Protein AF-0000000066222211 (afdb_homodimer)

Secondary structure (DSSP, 8-state):
--HHHHHHHHHHHHHHHS----SSSPPPTTHHHHHHHHHHHHHHHHHHHHHHHHHHHGGGTSHHHHHHHHHHHHHHHHS-S-------HHHHHHHHHHHHHT--S-HHHHHHHHHHHHHHHHHHHHHHHHHHHHHHHHHHHHHHHHHHHHHHHHHHHHHHHHHHHHHHHH--SPPPHHHHHHHHHHHHHHHHHHHHHHHHHHHHHSTTTHHHHHHHHHHHHHHHHHHHHHHHHT--/--HHHHHHHHHHHHHHHS----SSSPPPTTHHHHHHHHHHHHHHHHHHHHHHHHHHHGGGTSHHHHHHHHHHHHHHHHS-S-------HHHHHHHHHHHHHT--S-HHHHHHHHHHHHHHHHHHHHHHHHHHHHHHHHHHHHHHHHHHHHHHHHHHHHHHHHHHHHHHHH--SPPPHHHHHHHHHHHHHHHHHHHHHHHHHHHHHSTTTHHHHHH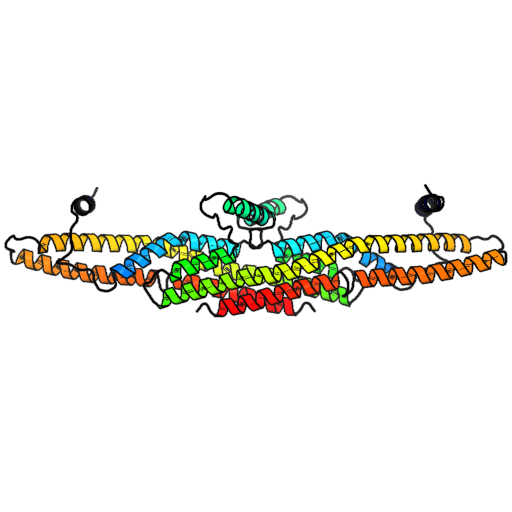HHHHHHHHHHHHHHHHHHT--

Foldseek 3Di:
DDPVVVVLVVLVVCCVVDVDDQPPFDADPPLVVLVVLLVVCLVCLVVVLQVLQQLLCVQQVGPVSVVVQVVVQVVCVVDVPDNPVSDGNLQVQLVQLVVQLPPPDDPVRVQLSNLRNQLSVVLVVLSVVLNVLSVVLSVQSVVLNVVVVVLVVLVSVLVSLSSVLSVLVPDPDDDDPVSVVVSVVSSVVNNVSSVVSSVSSCCCNDCVHDVVSVVSNVVSVVVSVVSSVVSCVSND/DDPVVVVLVVLVVCCVVDVDDQPPFDADPPLVVLVVLLVVCLVCLVVVLQVLQQLLCVQQVGPVSVVVQVVVQVVCVVDVPDNPVSDGNLQVQLVQLVVQLPPPDDPVRVQLSNLRNQLSVVLVVLSVVLNVLSVVLSVQSVVLNVVVVVLVVLVSVLVSLSSVLSVLVPDPDDDDPVSVVVSVVSSVVSNVSSVVSSVSSCCCNDCVHDVVSVVSNVVSVVVSVVSSVVSCVSND

Structure (mmCIF, N/CA/C/O backbone):
data_AF-0000000066222211-model_v1
#
loop_
_entity.id
_entity.type
_entity.pdbx_description
1 polymer 'Spore wall protein 12'
#
loop_
_atom_site.group_PDB
_atom_site.id
_atom_site.type_symbol
_atom_site.label_atom_id
_atom_site.label_alt_id
_atom_site.label_comp_id
_atom_site.label_asym_id
_atom_site.label_entity_id
_atom_site.label_seq_id
_atom_site.pdbx_PDB_ins_code
_atom_site.Cartn_x
_atom_site.Cartn_y
_atom_site.Cartn_z
_atom_site.occupancy
_atom_site.B_iso_or_equiv
_atom_site.auth_seq_id
_atom_site.auth_comp_id
_atom_site.auth_asym_id
_atom_site.auth_atom_id
_atom_site.pdbx_PDB_model_num
ATOM 1 N N . MET A 1 1 ? 16.438 34.188 37.938 1 59.06 1 MET A N 1
ATOM 2 C CA . MET A 1 1 ? 15.375 34.562 37 1 59.06 1 MET A CA 1
ATOM 3 C C . MET A 1 1 ? 15.461 36.031 36.656 1 59.06 1 MET A C 1
ATOM 5 O O . MET A 1 1 ? 15.5 36.906 37.531 1 59.06 1 MET A O 1
ATOM 9 N N . ASP A 1 2 ? 15.734 36.344 35.406 1 64.94 2 ASP A N 1
ATOM 10 C CA . ASP A 1 2 ? 15.961 37.719 35.062 1 64.94 2 ASP A CA 1
ATOM 11 C C . ASP A 1 2 ? 14.672 38.531 35.188 1 64.94 2 ASP A C 1
ATOM 13 O O . ASP A 1 2 ? 13.586 37.969 35.281 1 64.94 2 ASP A O 1
ATOM 17 N N . LYS A 1 3 ? 14.922 39.781 35.469 1 68.62 3 LYS A N 1
ATOM 18 C CA . LYS A 1 3 ? 13.828 40.719 35.75 1 68.62 3 LYS A CA 1
ATOM 19 C C . LYS A 1 3 ? 12.695 40.562 34.719 1 68.62 3 LYS A C 1
ATOM 21 O O . LYS A 1 3 ? 11.523 40.625 35.094 1 68.62 3 LYS A O 1
ATOM 26 N N . GLU A 1 4 ? 13.086 40.344 33.469 1 67.81 4 GLU A N 1
ATOM 27 C CA . GLU A 1 4 ? 12.094 40.188 32.438 1 67.81 4 GLU A CA 1
ATOM 28 C C . GLU A 1 4 ? 11.281 38.906 32.625 1 67.81 4 GLU A C 1
ATOM 30 O O . GLU A 1 4 ? 10.07 38.906 32.438 1 67.81 4 GLU A O 1
ATOM 35 N N . THR A 1 5 ? 11.938 37.938 33.062 1 71.94 5 THR A N 1
ATOM 36 C CA . THR A 1 5 ? 11.281 36.656 33.344 1 71.94 5 THR A CA 1
ATOM 37 C C . THR A 1 5 ? 10.328 36.781 34.531 1 71.94 5 THR A C 1
ATOM 39 O O . THR A 1 5 ? 9.219 36.25 34.5 1 71.94 5 THR A O 1
ATOM 42 N N . VAL A 1 6 ? 10.727 37.438 35.531 1 71.25 6 VAL A N 1
ATOM 43 C CA . VAL A 1 6 ? 9.891 37.625 36.688 1 71.25 6 VAL A CA 1
ATOM 44 C C . VAL A 1 6 ? 8.641 38.406 36.312 1 71.25 6 VAL A C 1
ATOM 46 O O . VAL A 1 6 ? 7.535 38.094 36.75 1 71.25 6 VAL A O 1
ATOM 49 N N . LYS A 1 7 ? 8.875 39.406 35.531 1 74 7 LYS A N 1
ATOM 50 C CA . LYS A 1 7 ? 7.738 40.219 35.094 1 74 7 LYS A CA 1
ATOM 51 C C . LYS A 1 7 ? 6.75 39.375 34.281 1 74 7 LYS A C 1
ATOM 53 O O . LYS A 1 7 ? 5.535 39.531 34.438 1 74 7 LYS A O 1
ATOM 58 N N . ASP A 1 8 ? 7.301 38.562 33.562 1 74.75 8 ASP A N 1
ATOM 59 C CA . ASP A 1 8 ? 6.465 37.688 32.719 1 74.75 8 ASP A CA 1
ATOM 60 C C . ASP A 1 8 ? 5.641 36.719 33.594 1 74.75 8 ASP A C 1
ATOM 62 O O . ASP A 1 8 ? 4.465 36.5 33.344 1 74.75 8 ASP A O 1
ATOM 66 N N . ILE A 1 9 ? 6.285 36.25 34.594 1 71.62 9 ILE A N 1
ATOM 67 C CA . ILE A 1 9 ? 5.59 35.344 35.531 1 71.62 9 ILE A CA 1
ATOM 68 C C . ILE A 1 9 ? 4.488 36.125 36.25 1 71.62 9 ILE A C 1
ATOM 70 O O . ILE A 1 9 ? 3.359 35.625 36.375 1 71.62 9 ILE A O 1
ATOM 74 N N . GLN A 1 10 ? 4.824 37.219 36.75 1 72.94 10 GLN A N 1
ATOM 75 C CA . GLN A 1 10 ? 3.836 38.031 37.469 1 72.94 10 GLN A CA 1
ATOM 76 C C . GLN A 1 10 ? 2.652 38.344 36.562 1 72.94 10 GLN A C 1
ATOM 78 O O . GLN A 1 10 ? 1.498 38.281 36.969 1 72.94 10 GLN A O 1
ATOM 83 N N . ARG A 1 11 ? 2.994 38.719 35.344 1 77.19 11 ARG A N 1
ATOM 84 C CA . ARG A 1 11 ? 1.955 39 34.375 1 77.19 11 ARG A CA 1
ATOM 85 C C . ARG A 1 11 ? 1.061 37.781 34.156 1 77.19 11 ARG A C 1
ATOM 87 O O . ARG A 1 11 ? -0.165 37.906 34.094 1 77.19 11 ARG A O 1
ATOM 94 N N . SER A 1 12 ? 1.709 36.75 34.031 1 74.88 12 SER A N 1
ATOM 95 C CA . SER A 1 12 ? 0.968 35.531 33.812 1 74.88 12 SER A CA 1
ATOM 96 C C . SER A 1 12 ? 0.013 35.219 34.938 1 74.88 12 SER A C 1
ATOM 98 O O . SER A 1 12 ? -1.127 34.812 34.719 1 74.88 12 SER A O 1
ATOM 100 N N . ILE A 1 13 ? 0.445 35.438 36.125 1 70.56 13 ILE A N 1
ATOM 101 C CA . ILE A 1 13 ? -0.37 35.219 37.312 1 70.56 13 ILE A CA 1
ATOM 102 C C . ILE A 1 13 ? -1.511 36.25 37.344 1 70.56 13 ILE A C 1
ATOM 104 O O . ILE A 1 13 ? -2.664 35.875 37.594 1 70.56 13 ILE A O 1
ATOM 108 N N . ALA A 1 14 ? -1.136 37.469 37.031 1 72.88 14 ALA A N 1
ATOM 109 C CA . ALA A 1 14 ? -2.148 38.5 37.031 1 72.88 14 ALA A CA 1
ATOM 110 C C . ALA A 1 14 ? -3.232 38.25 36 1 72.88 14 ALA A C 1
ATOM 112 O O . ALA A 1 14 ? -4.422 38.438 36.281 1 72.88 14 ALA A O 1
ATOM 113 N N . MET A 1 15 ? -2.812 37.875 34.875 1 74.06 15 MET A N 1
ATOM 114 C CA . MET A 1 15 ? -3.744 37.594 33.781 1 74.06 15 MET A CA 1
ATOM 115 C C . MET A 1 15 ? -4.691 36.469 34.156 1 74.06 15 MET A C 1
ATOM 117 O O . MET A 1 15 ? -5.863 36.469 33.781 1 74.06 15 MET A O 1
ATOM 121 N N . LYS A 1 16 ? -4.145 35.469 34.844 1 68.56 16 LYS A N 1
ATOM 122 C CA . LYS A 1 16 ? -4.961 34.344 35.25 1 68.56 16 LYS A CA 1
ATOM 123 C C . LYS A 1 16 ? -5.934 34.719 36.344 1 68.56 16 LYS A C 1
ATOM 125 O O . LYS A 1 16 ? -7.07 34.25 36.375 1 68.56 16 LYS A O 1
ATOM 130 N N . LEU A 1 17 ? -5.465 35.531 37.188 1 67.69 17 LEU A N 1
ATOM 131 C CA . LEU A 1 17 ? -6.246 35.906 38.375 1 67.69 17 LEU A CA 1
ATOM 132 C C . LEU A 1 17 ? -7.289 36.969 38 1 67.69 17 LEU A C 1
ATOM 134 O O . LEU A 1 17 ? -8.398 36.938 38.531 1 67.69 17 LEU A O 1
ATOM 138 N N . ASN A 1 18 ? -6.879 37.781 37.156 1 67.56 18 ASN A N 1
ATOM 139 C CA . ASN A 1 18 ? -7.781 38.875 36.812 1 67.56 18 ASN A CA 1
ATOM 140 C C . ASN A 1 18 ? -8.406 38.656 35.438 1 67.56 18 ASN A C 1
ATOM 142 O O . ASN A 1 18 ? -7.688 38.562 34.438 1 67.56 18 ASN A O 1
ATOM 146 N N . ARG A 1 19 ? -9.609 38.031 35.406 1 72.75 19 ARG A N 1
ATOM 147 C CA . ARG A 1 19 ? -10.266 37.969 34.125 1 72.75 19 ARG A CA 1
ATOM 148 C C . ARG A 1 19 ? -10.375 39.344 33.469 1 72.75 19 ARG A C 1
ATOM 150 O O . ARG A 1 19 ? -11.227 40.156 33.844 1 72.75 19 ARG A O 1
ATOM 157 N N . VAL A 1 20 ? -9.242 39.688 32.781 1 77.38 20 VAL A N 1
ATOM 158 C CA . VAL A 1 20 ? -9.227 41 32.188 1 77.38 20 VAL A CA 1
ATOM 159 C C . VAL A 1 20 ? -10.094 41 30.922 1 77.38 20 VAL A C 1
ATOM 161 O O . VAL A 1 20 ? -9.984 40.094 30.078 1 77.38 20 VAL A O 1
ATOM 164 N N . GLU A 1 21 ? -11.102 41.844 30.938 1 84.25 21 GLU A N 1
ATOM 165 C CA . GLU A 1 21 ? -11.859 42.094 29.719 1 84.25 21 GLU A CA 1
ATOM 166 C C . GLU A 1 21 ? -11.164 43.125 28.844 1 84.25 21 GLU A C 1
ATOM 168 O O . GLU A 1 21 ? -10.898 44.25 29.297 1 84.25 21 GLU A O 1
ATOM 173 N N . TYR A 1 22 ? -10.758 42.719 27.688 1 91.62 22 TYR A N 1
ATOM 174 C CA . TYR A 1 22 ? -10.039 43.625 26.781 1 91.62 22 TYR A CA 1
ATOM 175 C C . TYR A 1 22 ? -11 44.5 26.016 1 91.62 22 TYR A C 1
ATOM 177 O O . TYR A 1 22 ? -11.352 44.219 24.875 1 91.62 22 TYR A O 1
ATOM 185 N N . THR A 1 23 ? -11.359 45.594 26.531 1 92.06 23 THR A N 1
ATOM 186 C CA . THR A 1 23 ? -12.312 46.531 25.922 1 92.06 23 THR A CA 1
ATOM 187 C C . THR A 1 23 ? -11.594 47.656 25.203 1 92.06 23 THR A C 1
ATOM 189 O O . THR A 1 23 ? -12.125 48.219 24.234 1 92.06 23 THR A O 1
ATOM 192 N N . GLU A 1 24 ? -10.32 48 25.578 1 93.44 24 GLU A N 1
ATOM 193 C CA . GLU A 1 24 ? -9.602 49.125 25.047 1 93.44 24 GLU A CA 1
ATOM 194 C C . GLU A 1 24 ? -8.602 48.719 23.969 1 93.44 24 GLU A C 1
ATOM 196 O O . GLU A 1 24 ? -8.227 49.5 23.109 1 93.44 24 GLU A O 1
ATOM 201 N N . VAL A 1 25 ? -8.211 47.406 24.062 1 95.19 25 VAL A N 1
ATOM 202 C CA . VAL A 1 25 ? -7.172 46.938 23.141 1 95.19 25 VAL A CA 1
ATOM 203 C C . VAL A 1 25 ? -7.637 45.656 22.438 1 95.19 25 VAL A C 1
ATOM 205 O O . VAL A 1 25 ? -7.219 44.562 22.797 1 95.19 25 VAL A O 1
ATOM 208 N N . PRO A 1 26 ? -8.406 45.75 21.453 1 94.38 26 PRO A N 1
ATOM 209 C CA . PRO A 1 26 ? -8.82 44.562 20.688 1 94.38 26 PRO A CA 1
ATOM 210 C C . PRO A 1 26 ? -7.68 43.969 19.875 1 94.38 26 PRO A C 1
ATOM 212 O O . PRO A 1 26 ? -6.723 44.656 19.547 1 94.38 26 PRO A O 1
ATOM 215 N N . LEU A 1 27 ? -7.844 42.719 19.625 1 95.38 27 LEU A N 1
ATOM 216 C CA . LEU A 1 27 ? -6.902 42.094 18.719 1 95.38 27 LEU A CA 1
ATOM 217 C C . LEU A 1 27 ? -7.098 42.594 17.297 1 95.38 27 LEU A C 1
ATOM 219 O O . LEU A 1 27 ? -8.195 43.031 16.922 1 95.38 27 LEU A O 1
ATOM 223 N N . ILE A 1 28 ? -6.02 42.531 16.562 1 94.06 28 ILE A N 1
ATOM 224 C CA . ILE A 1 28 ? -6.141 42.906 15.148 1 94.06 28 ILE A CA 1
ATOM 225 C C . ILE A 1 28 ? -7.016 41.906 14.422 1 94.06 28 ILE A C 1
ATOM 227 O O . ILE A 1 28 ? -7.188 40.75 14.898 1 94.06 28 ILE A O 1
ATOM 231 N N . GLU A 1 29 ? -7.523 42.312 13.281 1 92.25 29 GLU A N 1
ATOM 232 C CA . GLU A 1 29 ? -8.43 41.5 12.492 1 92.25 29 GLU A CA 1
ATOM 233 C C . GLU A 1 29 ? -7.754 40.188 12.078 1 92.25 29 GLU A C 1
ATOM 235 O O . GLU A 1 29 ? -6.602 40.188 11.641 1 92.25 29 GLU A O 1
ATOM 240 N N . GLY A 1 30 ? -8.438 39.094 12.297 1 91.06 30 GLY A N 1
ATOM 241 C CA . GLY A 1 30 ? -7.984 37.781 11.836 1 91.06 30 GLY A CA 1
ATOM 242 C C . GLY A 1 30 ? -7.07 37.094 12.82 1 91.06 30 GLY A C 1
ATOM 243 O O . GLY A 1 30 ? -6.758 35.906 12.656 1 91.06 30 GLY A O 1
ATOM 244 N N . TYR A 1 31 ? -6.66 37.844 13.859 1 94.75 31 TYR A N 1
ATOM 245 C CA . TYR A 1 31 ? -5.66 37.312 14.773 1 94.75 31 TYR A CA 1
ATOM 246 C C . TYR A 1 31 ? -6.215 36.125 15.555 1 94.75 31 TYR A C 1
ATOM 248 O O . TYR A 1 31 ? -5.59 35.062 15.609 1 94.75 31 TYR A O 1
ATOM 256 N N . SER A 1 32 ? -7.375 36.25 16.141 1 91.69 32 SER A N 1
ATOM 257 C CA . SER A 1 32 ? -7.969 35.219 16.969 1 91.69 32 SER A CA 1
ATOM 258 C C . SER A 1 32 ? -8.219 33.938 16.156 1 91.69 32 SER A C 1
ATOM 260 O O . SER A 1 32 ? -7.922 32.844 16.625 1 91.69 32 SER A O 1
ATOM 262 N N . GLU A 1 33 ? -8.711 34.125 14.977 1 88.25 33 GLU A N 1
ATOM 263 C CA . GLU A 1 33 ? -8.984 32.969 14.102 1 88.25 33 GLU A CA 1
ATOM 264 C C . GLU A 1 33 ? -7.691 32.281 13.703 1 88.25 33 GLU A C 1
ATOM 266 O O . GLU A 1 33 ? -7.621 31.047 13.734 1 88.25 33 GLU A O 1
ATOM 271 N N . ALA A 1 34 ? -6.727 33.031 13.32 1 90.5 34 ALA A N 1
ATOM 272 C CA . ALA A 1 34 ? -5.434 32.469 12.93 1 90.5 34 ALA A CA 1
ATOM 273 C C . ALA A 1 34 ? -4.793 31.734 14.102 1 90.5 34 ALA A C 1
ATOM 275 O O . ALA A 1 34 ? -4.188 30.672 13.906 1 90.5 34 ALA A O 1
ATOM 276 N N . GLU A 1 35 ? -4.949 32.312 15.25 1 93 35 GLU A N 1
ATOM 277 C CA . GLU A 1 35 ? -4.371 31.719 16.438 1 93 35 GLU A CA 1
ATOM 278 C C . GLU A 1 35 ? -5.004 30.359 16.719 1 93 35 GLU A C 1
ATOM 280 O O . GLU A 1 35 ? -4.301 29.375 16.984 1 93 35 GLU A O 1
ATOM 285 N N . ASP A 1 36 ? -6.293 30.266 16.672 1 89.25 36 ASP A N 1
ATOM 286 C CA . ASP A 1 36 ? -7.008 29.016 16.922 1 89.25 36 ASP A CA 1
ATOM 287 C C . ASP A 1 36 ? -6.594 27.938 15.914 1 89.25 36 ASP A C 1
ATOM 289 O O . ASP A 1 36 ? -6.309 26.812 16.297 1 89.25 36 ASP A O 1
ATOM 293 N N . CYS A 1 37 ? -6.508 28.359 14.688 1 87.88 37 CYS A N 1
ATOM 294 C CA . CYS A 1 37 ? -6.109 27.438 13.625 1 87.88 37 CYS A CA 1
ATOM 295 C C . CYS A 1 37 ? -4.672 26.969 13.828 1 87.88 37 CYS A C 1
ATOM 297 O O . CYS A 1 37 ? -4.387 25.766 13.734 1 87.88 37 CYS A O 1
ATOM 299 N N . TYR A 1 38 ? -3.861 27.984 14.062 1 92.44 38 TYR A N 1
ATOM 300 C CA . TYR A 1 38 ? -2.449 27.688 14.281 1 92.44 38 TYR A CA 1
ATOM 301 C C . TYR A 1 38 ? -2.268 26.672 15.398 1 92.44 38 TYR A C 1
ATOM 303 O O . TYR A 1 38 ? -1.558 25.672 15.234 1 92.44 38 TYR A O 1
ATOM 311 N N . LYS A 1 39 ? -2.922 26.797 16.516 1 91.75 39 LYS A N 1
ATOM 312 C CA . LYS A 1 39 ? -2.773 25.906 17.672 1 91.75 39 LYS A CA 1
ATOM 313 C C . LYS A 1 39 ? -3.225 24.484 17.328 1 91.75 39 LYS A C 1
ATOM 315 O O . LYS A 1 39 ? -2.566 23.516 17.703 1 91.75 39 LYS A O 1
ATOM 320 N N . ARG A 1 40 ? -4.234 24.375 16.625 1 86.62 40 ARG A N 1
ATOM 321 C CA . ARG A 1 40 ? -4.762 23.078 16.25 1 86.62 40 ARG A CA 1
ATOM 322 C C . ARG A 1 40 ? -3.801 22.328 15.328 1 86.62 40 ARG A C 1
ATOM 324 O O . ARG A 1 40 ? -3.547 21.141 15.508 1 86.62 40 ARG A O 1
ATOM 331 N N . PHE A 1 41 ? -3.262 23.094 14.414 1 88.31 41 PHE A N 1
ATOM 332 C CA . PHE A 1 41 ? -2.324 22.484 13.477 1 88.31 41 PHE A CA 1
ATOM 333 C C . PHE A 1 41 ? -1.023 22.109 14.172 1 88.31 41 PHE A C 1
ATOM 335 O O . PHE A 1 41 ? -0.481 21.031 13.945 1 88.31 41 PHE A O 1
ATOM 342 N N . ARG A 1 42 ? -0.595 23.031 14.922 1 91.75 42 ARG A N 1
ATOM 343 C CA . ARG A 1 42 ? 0.618 22.781 15.695 1 91.75 42 ARG A CA 1
ATOM 344 C C . ARG A 1 42 ? 0.48 21.516 16.531 1 91.75 42 ARG A C 1
ATOM 346 O O . ARG A 1 42 ? 1.367 20.656 16.516 1 91.75 42 ARG A O 1
ATOM 353 N N . ASP A 1 43 ? -0.65 21.234 17.156 1 88.62 43 ASP A N 1
ATOM 354 C CA . ASP A 1 43 ? -0.879 20.109 18.047 1 88.62 43 ASP A CA 1
ATOM 355 C C . ASP A 1 43 ? -1.095 18.812 17.266 1 88.62 43 ASP A C 1
ATOM 357 O O . ASP A 1 43 ? -1.016 17.719 17.828 1 88.62 43 ASP A O 1
ATOM 361 N N . SER A 1 44 ? -1.355 18.953 15.961 1 86.12 44 SER A N 1
ATOM 362 C CA . SER A 1 44 ? -1.647 17.781 15.141 1 86.12 44 SER A CA 1
ATOM 363 C C . SER A 1 44 ? -0.425 17.359 14.344 1 86.12 44 SER A C 1
ATOM 365 O O . SER A 1 44 ? -0.493 16.406 13.562 1 86.12 44 SER A O 1
ATOM 367 N N . LEU A 1 45 ? 0.654 18.016 14.438 1 90.75 45 LEU A N 1
ATOM 368 C CA . LEU A 1 45 ? 1.836 17.75 13.633 1 90.75 45 LEU A CA 1
ATOM 369 C C . LEU A 1 45 ? 2.301 16.312 13.82 1 90.75 45 LEU A C 1
ATOM 371 O O . LEU A 1 45 ? 2.719 15.656 12.859 1 90.75 45 LEU A O 1
ATOM 375 N N . LYS A 1 46 ? 2.219 15.82 15.062 1 87.12 46 LYS A N 1
ATOM 376 C CA . LYS A 1 46 ? 2.639 14.445 15.32 1 87.12 46 LYS A CA 1
ATOM 377 C C . LYS A 1 46 ? 1.753 13.453 14.578 1 87.12 46 LYS A C 1
ATOM 379 O O . LYS A 1 46 ? 2.25 12.477 14.008 1 87.12 46 LYS A O 1
ATOM 384 N N . LYS A 1 47 ? 0.486 13.656 14.633 1 84.5 47 LYS A N 1
ATOM 385 C CA . LYS A 1 47 ? -0.448 12.781 13.93 1 84.5 47 LYS A CA 1
ATOM 386 C C . LYS A 1 47 ? -0.146 12.742 12.438 1 84.5 47 LYS A C 1
ATOM 388 O O . LYS A 1 47 ? -0.206 11.68 11.812 1 84.5 47 LYS A O 1
ATOM 393 N N . ILE A 1 48 ? 0.156 13.922 11.844 1 89.25 48 ILE A N 1
ATOM 394 C CA . ILE A 1 48 ? 0.495 14.008 10.43 1 89.25 48 ILE A CA 1
ATOM 395 C C . ILE A 1 48 ? 1.768 13.219 10.148 1 89.25 48 ILE A C 1
ATOM 397 O O . ILE A 1 48 ? 1.813 12.414 9.219 1 89.25 48 ILE A O 1
ATOM 401 N N . SER A 1 49 ? 2.754 13.461 10.984 1 90.19 49 SER A N 1
ATOM 402 C CA . SER A 1 49 ? 4.02 12.75 10.828 1 90.19 49 SER A CA 1
ATOM 403 C C . SER A 1 49 ? 3.82 11.242 10.922 1 90.19 49 SER A C 1
ATOM 405 O O . SER A 1 49 ? 4.387 10.484 10.133 1 90.19 49 SER A O 1
ATOM 407 N N . ASP A 1 50 ? 3.029 10.758 11.844 1 83.19 50 ASP A N 1
ATOM 408 C CA . ASP A 1 50 ? 2.758 9.336 12.016 1 83.19 50 ASP A CA 1
ATOM 409 C C . ASP A 1 50 ? 2.076 8.742 10.789 1 83.19 50 ASP A C 1
ATOM 411 O O . ASP A 1 50 ? 2.412 7.645 10.352 1 83.19 50 ASP A O 1
ATOM 415 N N . SER A 1 51 ? 1.137 9.484 10.266 1 85.88 51 SER A N 1
ATOM 416 C CA . SER A 1 51 ? 0.414 9.016 9.086 1 85.88 51 SER A CA 1
ATOM 417 C C . SER A 1 51 ? 1.343 8.898 7.879 1 85.88 51 SER A C 1
ATOM 419 O O . SER A 1 51 ? 1.24 7.945 7.105 1 85.88 51 SER A O 1
ATOM 421 N N . ILE A 1 52 ? 2.191 9.867 7.723 1 89.75 52 ILE A N 1
ATOM 422 C CA . ILE A 1 52 ? 3.16 9.828 6.633 1 89.75 52 ILE A CA 1
ATOM 423 C C . ILE A 1 52 ? 4.098 8.641 6.82 1 89.75 52 ILE A C 1
ATOM 425 O O . ILE A 1 52 ? 4.387 7.914 5.863 1 89.75 52 ILE A O 1
ATOM 429 N N . THR A 1 53 ? 4.527 8.398 8.031 1 86.5 53 THR A N 1
ATOM 430 C CA . THR A 1 53 ? 5.402 7.273 8.328 1 86.5 53 THR A CA 1
ATOM 431 C C . THR A 1 53 ? 4.715 5.949 8.008 1 86.5 53 THR A C 1
ATOM 433 O O . THR A 1 53 ? 5.34 5.035 7.465 1 86.5 53 THR A O 1
ATOM 436 N N . TRP A 1 54 ? 3.502 5.84 8.312 1 84.06 54 TRP A N 1
ATOM 437 C CA . TRP A 1 54 ? 2.746 4.637 7.984 1 84.06 54 TRP A CA 1
ATOM 438 C C . TRP A 1 54 ? 2.709 4.41 6.477 1 84.06 54 TRP A C 1
ATOM 440 O O . TRP A 1 54 ? 2.916 3.287 6.008 1 84.06 54 TRP A O 1
ATOM 450 N N . LEU A 1 55 ? 2.494 5.5 5.703 1 88 55 LEU A N 1
ATOM 451 C CA . LEU A 1 55 ? 2.502 5.414 4.246 1 88 55 LEU A CA 1
ATOM 452 C C . LEU A 1 55 ? 3.857 4.934 3.738 1 88 55 LEU A C 1
ATOM 454 O O . LEU A 1 55 ? 3.932 4.234 2.727 1 88 55 LEU A O 1
ATOM 458 N N . MET A 1 56 ? 4.867 5.242 4.492 1 87.62 56 MET A N 1
ATOM 459 C CA . MET A 1 56 ? 6.23 4.941 4.062 1 87.62 56 MET A CA 1
ATOM 460 C C . MET A 1 56 ? 6.59 3.494 4.379 1 87.62 56 MET A C 1
ATOM 462 O O . MET A 1 56 ? 7.52 2.939 3.789 1 87.62 56 MET A O 1
ATOM 466 N N . THR A 1 57 ? 5.84 2.832 5.305 1 82.62 57 THR A N 1
ATOM 467 C CA . THR A 1 57 ? 6.387 1.588 5.836 1 82.62 57 THR A CA 1
ATOM 468 C C . THR A 1 57 ? 5.398 0.44 5.652 1 82.62 57 THR A C 1
ATOM 470 O O . THR A 1 57 ? 5.707 -0.711 5.961 1 82.62 57 THR A O 1
ATOM 473 N N . TYR A 1 58 ? 4.289 0.677 5.082 1 79.19 58 TYR A N 1
ATOM 474 C CA . TYR A 1 58 ? 3.242 -0.337 5.066 1 79.19 58 TYR A CA 1
ATOM 475 C C . TYR A 1 58 ? 3.684 -1.565 4.277 1 79.19 58 TYR A C 1
ATOM 477 O O . TYR A 1 58 ? 3.234 -2.68 4.555 1 79.19 58 TYR A O 1
ATOM 485 N N . GLU A 1 59 ? 4.52 -1.376 3.27 1 79.44 59 GLU A N 1
ATOM 486 C CA . GLU A 1 59 ? 4.895 -2.5 2.416 1 79.44 59 GLU A CA 1
ATOM 487 C C . GLU A 1 59 ? 5.691 -3.541 3.195 1 79.44 59 GLU A C 1
ATOM 489 O O . GLU A 1 59 ? 5.852 -4.676 2.74 1 79.44 59 GLU A O 1
ATOM 494 N N . TYR A 1 60 ? 6.102 -3.154 4.32 1 70.69 60 TYR A N 1
ATOM 495 C CA . TYR A 1 60 ? 6.84 -4.07 5.18 1 70.69 60 TYR A CA 1
ATOM 496 C C . TYR A 1 60 ? 5.965 -4.578 6.32 1 70.69 60 TYR A C 1
ATOM 498 O O . TYR A 1 60 ? 6.41 -5.375 7.148 1 70.69 60 TYR A O 1
ATOM 506 N N . GLY A 1 61 ? 4.699 -4.301 6.285 1 65.56 61 GLY A N 1
ATOM 507 C CA . GLY A 1 61 ? 3.824 -4.672 7.391 1 65.56 61 GLY A CA 1
ATOM 508 C C . GLY A 1 61 ? 3.803 -3.641 8.5 1 65.56 61 GLY A C 1
ATOM 509 O O . GLY A 1 61 ? 3.375 -3.939 9.625 1 65.56 61 GLY A O 1
ATOM 510 N N . GLY A 1 62 ? 4.273 -2.441 8.25 1 57.97 62 GLY A N 1
ATOM 511 C CA . GLY A 1 62 ? 4.297 -1.369 9.227 1 57.97 62 GLY A CA 1
ATOM 512 C C . GLY A 1 62 ? 5.684 -1.096 9.781 1 57.97 62 GLY A C 1
ATOM 513 O O . GLY A 1 62 ? 6.648 -1.767 9.406 1 57.97 62 GLY A O 1
ATOM 514 N N . SER A 1 63 ? 5.852 -0.017 10.5 1 49.19 63 SER A N 1
ATOM 515 C CA . SER A 1 63 ? 7.145 0.409 11.031 1 49.19 63 SER A CA 1
ATOM 516 C C . SER A 1 63 ? 7.805 -0.703 11.844 1 49.19 63 SER A C 1
ATOM 518 O O . SER A 1 63 ? 9.023 -0.874 11.789 1 49.19 63 SER A O 1
ATOM 520 N N . LYS A 1 64 ? 6.945 -1.376 12.562 1 46.47 64 LYS A N 1
ATOM 521 C CA . LYS A 1 64 ? 7.523 -2.412 13.414 1 46.47 64 LYS A CA 1
ATOM 522 C C . LYS A 1 64 ? 8.117 -3.545 12.578 1 46.47 64 LYS A C 1
ATOM 524 O O . LYS A 1 64 ? 9.195 -4.051 12.883 1 46.47 64 LYS A O 1
ATOM 529 N N . MET A 1 65 ? 7.379 -3.74 11.586 1 47.97 65 MET A N 1
ATOM 530 C CA . MET A 1 65 ? 7.863 -4.855 10.781 1 47.97 65 MET A CA 1
ATOM 531 C C . MET A 1 65 ? 9.008 -4.418 9.875 1 47.97 65 MET A C 1
ATOM 533 O O . MET A 1 65 ? 9.945 -5.184 9.641 1 47.97 65 MET A O 1
ATOM 537 N N . LYS A 1 66 ? 9.016 -3.178 9.453 1 48.47 66 LYS A N 1
ATOM 538 C CA . LYS A 1 66 ? 10.148 -2.664 8.68 1 48.47 66 LYS A CA 1
ATOM 539 C C . LYS A 1 66 ? 11.438 -2.709 9.5 1 48.47 66 LYS A C 1
ATOM 541 O O . LYS A 1 66 ? 12.484 -3.113 8.992 1 48.47 66 LYS A O 1
ATOM 546 N N . SER A 1 67 ? 11.242 -2.203 10.703 1 47.06 67 SER A N 1
ATOM 547 C CA . SER A 1 67 ? 12.406 -2.256 11.578 1 47.06 67 SER A CA 1
ATOM 548 C C . SER A 1 67 ? 12.906 -3.688 11.75 1 47.06 67 SER A C 1
ATOM 550 O O . SER A 1 67 ? 14.109 -3.936 11.742 1 47.06 67 SER A O 1
ATOM 552 N N . LEU A 1 68 ? 11.953 -4.445 11.93 1 43.88 68 LEU A N 1
ATOM 553 C CA . LEU A 1 68 ? 12.336 -5.844 12.086 1 43.88 68 LEU A CA 1
ATOM 554 C C . LEU A 1 68 ? 13.016 -6.367 10.828 1 43.88 68 LEU A C 1
ATOM 556 O O . LEU A 1 68 ? 14.039 -7.047 10.906 1 43.88 68 LEU A O 1
ATOM 560 N N . TYR A 1 69 ? 12.523 -5.984 9.828 1 44.88 69 TYR A N 1
ATOM 561 C CA . TYR A 1 69 ? 13.086 -6.484 8.578 1 44.88 69 TYR A CA 1
ATOM 562 C C . TYR A 1 69 ? 14.406 -5.793 8.258 1 44.88 69 TYR A C 1
ATOM 564 O O . TYR A 1 69 ? 15.344 -6.43 7.777 1 44.88 69 TYR A O 1
ATOM 572 N N . SER A 1 70 ? 14.445 -4.527 8.484 1 45.69 70 SER A N 1
ATOM 573 C CA . SER A 1 70 ? 15.719 -3.83 8.32 1 45.69 70 SER A CA 1
ATOM 574 C C . SER A 1 70 ? 16.797 -4.43 9.219 1 45.69 70 SER A C 1
ATOM 576 O O . SER A 1 70 ? 17.938 -4.582 8.797 1 45.69 70 SER A O 1
ATOM 578 N N . LYS A 1 71 ? 16.312 -4.664 10.414 1 40.28 71 LYS A N 1
ATOM 579 C CA . LYS A 1 71 ? 17.281 -5.27 11.328 1 40.28 71 LYS A CA 1
ATOM 580 C C . LYS A 1 71 ? 17.625 -6.695 10.898 1 40.28 71 LYS A C 1
ATOM 582 O O . LYS A 1 71 ? 18.766 -7.129 11.016 1 40.28 71 LYS A O 1
ATOM 587 N N . MET A 1 72 ? 16.656 -7.234 10.5 1 39.69 72 MET A N 1
ATOM 588 C CA . MET A 1 72 ? 16.906 -8.609 10.062 1 39.69 72 MET A CA 1
ATOM 589 C C . MET A 1 72 ? 17.75 -8.633 8.797 1 39.69 72 MET A C 1
ATOM 591 O O . MET A 1 72 ? 18.625 -9.484 8.648 1 39.69 72 MET A O 1
ATOM 595 N N . THR A 1 73 ? 17.5 -7.746 7.957 1 44.22 73 THR A N 1
ATOM 596 C CA . THR A 1 73 ? 18.359 -7.641 6.789 1 44.22 73 THR A CA 1
ATOM 597 C C . THR A 1 73 ? 19.797 -7.328 7.203 1 44.22 73 THR A C 1
ATOM 599 O O . THR A 1 73 ? 20.75 -7.852 6.617 1 44.22 73 THR A O 1
ATOM 602 N N . MET A 1 74 ? 19.828 -6.52 8.195 1 40.69 74 MET A N 1
ATOM 603 C CA . MET A 1 74 ? 21.172 -6.262 8.703 1 40.69 74 MET A CA 1
ATOM 604 C C . MET A 1 74 ? 21.797 -7.531 9.281 1 40.69 74 MET A C 1
ATOM 606 O O . MET A 1 74 ? 22.969 -7.801 9.078 1 40.69 74 MET A O 1
ATOM 610 N N . ILE A 1 75 ? 21.062 -8.164 10.023 1 37.97 75 ILE A N 1
ATOM 611 C CA . ILE A 1 75 ? 21.578 -9.391 10.609 1 37.97 75 ILE A CA 1
ATOM 612 C C . ILE A 1 75 ? 21.812 -10.438 9.516 1 37.97 75 ILE A C 1
ATOM 614 O O . ILE A 1 75 ? 22.812 -11.148 9.523 1 37.97 75 ILE A O 1
ATOM 618 N N . THR A 1 76 ? 20.875 -10.578 8.703 1 39 76 THR A N 1
ATOM 619 C CA . THR A 1 76 ? 21.016 -11.586 7.664 1 39 76 THR A CA 1
ATOM 620 C C . THR A 1 76 ? 22.172 -11.227 6.719 1 39 76 THR A C 1
ATOM 622 O O . THR A 1 76 ? 22.812 -12.109 6.16 1 39 76 THR A O 1
ATOM 625 N N . SER A 1 77 ? 22.438 -9.984 6.461 1 41.09 77 SER A N 1
ATOM 626 C CA . SER A 1 77 ? 23.641 -9.656 5.699 1 41.09 77 SER A CA 1
ATOM 627 C C . SER A 1 77 ? 24.891 -10.172 6.391 1 41.09 77 SER A C 1
ATOM 629 O O . SER A 1 77 ? 25.891 -10.492 5.734 1 41.09 77 SER A O 1
ATOM 631 N N . THR A 1 78 ? 24.969 -10.172 7.602 1 37.44 78 THR A N 1
ATOM 632 C CA . THR A 1 78 ? 26.172 -10.68 8.242 1 37.44 78 THR A CA 1
ATOM 633 C C . THR A 1 78 ? 26.172 -12.203 8.289 1 37.44 78 THR A C 1
ATOM 635 O O . THR A 1 78 ? 27.219 -12.828 8.297 1 37.44 78 THR A O 1
ATOM 638 N N . SER A 1 79 ? 25.25 -12.938 8.812 1 35.16 79 SER A N 1
ATOM 639 C CA . SER A 1 79 ? 25.328 -14.398 8.906 1 35.16 79 SER A CA 1
ATOM 640 C C . SER A 1 79 ? 24.812 -15.055 7.629 1 35.16 79 SER A C 1
ATOM 642 O O . SER A 1 79 ? 23.953 -14.508 6.941 1 35.16 79 SER A O 1
ATOM 644 N N . ARG A 1 80 ? 25.656 -16.078 6.953 1 36.66 80 ARG A N 1
ATOM 645 C CA . ARG A 1 80 ? 25.375 -16.953 5.824 1 36.66 80 ARG A CA 1
ATOM 646 C C . ARG A 1 80 ? 23.938 -17.453 5.855 1 36.66 80 ARG A C 1
ATOM 648 O O . ARG A 1 80 ? 23.562 -18.344 5.09 1 36.66 80 ARG A O 1
ATOM 655 N N . ILE A 1 81 ? 23.312 -17.391 6.926 1 35.5 81 ILE A N 1
ATOM 656 C CA . ILE A 1 81 ? 22.016 -18.047 6.969 1 35.5 81 ILE A CA 1
ATOM 657 C C . ILE A 1 81 ? 21.109 -17.484 5.867 1 35.5 81 ILE A C 1
ATOM 659 O O . ILE A 1 81 ? 21.203 -16.312 5.527 1 35.5 81 ILE A O 1
ATOM 663 N N . GLY A 1 82 ? 20.359 -18.391 5.211 1 35.66 82 GLY A N 1
ATOM 664 C CA . GLY A 1 82 ? 19.531 -18.156 4.039 1 35.66 82 GLY A CA 1
ATOM 665 C C . GLY A 1 82 ? 18.828 -16.812 4.066 1 35.66 82 GLY A C 1
ATOM 666 O O . GLY A 1 82 ? 18.5 -16.297 5.137 1 35.66 82 GLY A O 1
ATOM 667 N N . GLN A 1 83 ? 19.328 -15.867 3.375 1 36.53 83 GLN A N 1
ATOM 668 C CA . GLN A 1 83 ? 18.922 -14.492 3.092 1 36.53 83 GLN A CA 1
ATOM 669 C C . GLN A 1 83 ? 17.438 -14.289 3.389 1 36.53 83 GLN A C 1
ATOM 671 O O . GLN A 1 83 ? 16.578 -14.797 2.67 1 36.53 83 GLN A O 1
ATOM 676 N N . PHE A 1 84 ? 17.078 -14.445 4.57 1 38.16 84 PHE A N 1
ATOM 677 C CA . PHE A 1 84 ? 15.703 -14 4.793 1 38.16 84 PHE A CA 1
ATOM 678 C C . PHE A 1 84 ? 15.438 -12.68 4.086 1 38.16 84 PHE A C 1
ATOM 680 O O . PHE A 1 84 ? 15.875 -11.625 4.555 1 38.16 84 PHE A O 1
ATOM 687 N N . LYS A 1 85 ? 15.766 -12.523 2.857 1 48.19 85 LYS A N 1
ATOM 688 C CA . LYS A 1 85 ? 15.492 -11.289 2.125 1 48.19 85 LYS A CA 1
ATOM 689 C C . LYS A 1 85 ? 14.109 -10.734 2.469 1 48.19 85 LYS A C 1
ATOM 691 O O . LYS A 1 85 ? 13.117 -11.461 2.404 1 48.19 85 LYS A O 1
ATOM 696 N N . ASN A 1 86 ? 14.039 -9.883 3.459 1 58.12 86 ASN A N 1
ATOM 697 C CA . ASN A 1 86 ? 12.852 -9.133 3.859 1 58.12 86 ASN A CA 1
ATOM 698 C C . ASN A 1 86 ? 12.195 -8.438 2.668 1 58.12 86 ASN A C 1
ATOM 700 O O . ASN A 1 86 ? 12.461 -7.266 2.406 1 58.12 86 ASN A O 1
ATOM 704 N N . TYR A 1 87 ? 11.711 -9.109 1.958 1 69.69 87 TYR A N 1
ATOM 705 C CA . TYR A 1 87 ? 11.031 -8.57 0.787 1 69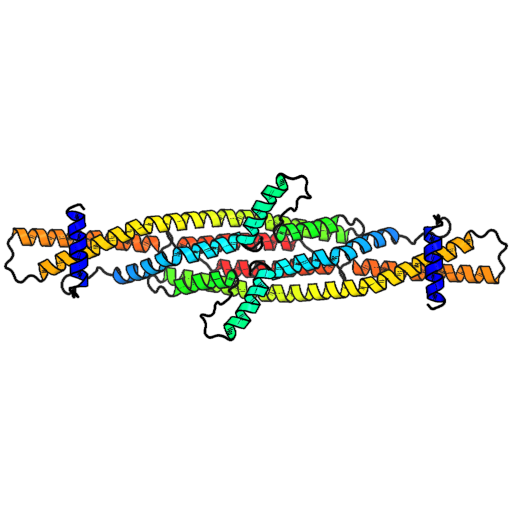.69 87 TYR A CA 1
ATOM 706 C C . TYR A 1 87 ? 9.789 -7.777 1.194 1 69.69 87 TYR A C 1
ATOM 708 O O . TYR A 1 87 ? 9.086 -8.156 2.131 1 69.69 87 TYR A O 1
ATOM 716 N N . ASP A 1 88 ? 9.812 -6.547 0.692 1 77.44 88 ASP A N 1
ATOM 717 C CA . ASP A 1 88 ? 8.508 -5.91 0.836 1 77.44 88 ASP A CA 1
ATOM 718 C C . ASP A 1 88 ? 7.438 -6.668 0.049 1 77.44 88 ASP A C 1
ATOM 720 O O . ASP A 1 88 ? 7.738 -7.664 -0.611 1 77.44 88 ASP A O 1
ATOM 724 N N . ILE A 1 89 ? 6.273 -6.23 0.218 1 81.38 89 ILE A N 1
ATOM 725 C CA . ILE A 1 89 ? 5.145 -6.945 -0.368 1 81.38 89 ILE A CA 1
ATOM 726 C C . ILE A 1 89 ? 5.301 -7 -1.886 1 81.38 89 ILE A C 1
ATOM 728 O O . ILE A 1 89 ? 4.945 -8 -2.518 1 81.38 89 ILE A O 1
ATOM 732 N N . TYR A 1 90 ? 5.91 -5.973 -2.502 1 89.31 90 TYR A N 1
ATOM 733 C CA . TYR A 1 90 ? 6.039 -5.91 -3.953 1 89.31 90 TYR A CA 1
ATOM 734 C C . TYR A 1 90 ? 7.191 -6.785 -4.438 1 89.31 90 TYR A C 1
ATOM 736 O O . TYR A 1 90 ? 7.047 -7.527 -5.41 1 89.31 90 TYR A O 1
ATOM 744 N N . GLU A 1 91 ? 8.289 -6.695 -3.725 1 84.06 91 GLU A N 1
ATOM 745 C CA . GLU A 1 91 ? 9.406 -7.578 -4.059 1 84.06 91 GLU A CA 1
ATOM 746 C C . GLU A 1 91 ? 9 -9.047 -3.947 1 84.06 91 GLU A C 1
ATOM 748 O O . GLU A 1 91 ? 9.352 -9.859 -4.805 1 84.06 91 GLU A O 1
ATOM 753 N N . ALA A 1 92 ? 8.297 -9.328 -2.891 1 80.38 92 ALA A N 1
ATOM 754 C CA . ALA A 1 92 ? 7.816 -10.695 -2.701 1 80.38 92 ALA A CA 1
ATOM 755 C C . ALA A 1 92 ? 6.965 -11.148 -3.887 1 80.38 92 ALA A C 1
ATOM 757 O O . ALA A 1 92 ? 7.133 -12.266 -4.387 1 80.38 92 ALA A O 1
ATOM 758 N N . ASN A 1 93 ? 6.133 -10.344 -4.367 1 87.25 93 ASN A N 1
ATOM 759 C CA . ASN A 1 93 ? 5.328 -10.664 -5.543 1 87.25 93 ASN A CA 1
ATOM 760 C C . ASN A 1 93 ? 6.184 -10.766 -6.801 1 87.25 93 ASN A C 1
ATOM 762 O O . ASN A 1 93 ? 5.957 -11.641 -7.641 1 87.25 93 ASN A O 1
ATOM 766 N N . GLY A 1 94 ? 7.121 -9.844 -6.879 1 87.88 94 GLY A N 1
ATOM 767 C CA . GLY A 1 94 ? 8.031 -9.93 -8.008 1 87.88 94 GLY A CA 1
ATOM 768 C C . GLY A 1 94 ? 8.766 -11.258 -8.07 1 87.88 94 GLY A C 1
ATOM 769 O O . GLY A 1 94 ? 8.953 -11.82 -9.156 1 87.88 94 GLY A O 1
ATOM 770 N N . LEU A 1 95 ? 9.125 -11.766 -6.93 1 84.44 95 LEU A N 1
ATOM 771 C CA . LEU A 1 95 ?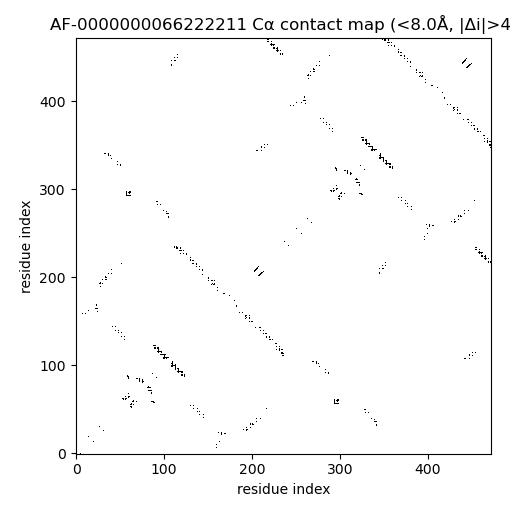 9.844 -13.031 -6.855 1 84.44 95 LEU A CA 1
ATOM 772 C C . LEU A 1 95 ? 8.969 -14.195 -7.309 1 84.44 95 LEU A C 1
ATOM 774 O O . LEU A 1 95 ? 9.453 -15.156 -7.906 1 84.44 95 LEU A O 1
ATOM 778 N N . ILE A 1 96 ? 7.715 -14.102 -7.027 1 84.19 96 ILE A N 1
ATOM 779 C CA . ILE A 1 96 ? 6.77 -15.094 -7.523 1 84.19 96 ILE A CA 1
ATOM 780 C C . ILE A 1 96 ? 6.789 -15.109 -9.055 1 84.19 96 ILE A C 1
ATOM 782 O O . ILE A 1 96 ? 6.918 -16.172 -9.664 1 84.19 96 ILE A O 1
ATOM 786 N N . GLY A 1 97 ? 6.691 -13.945 -9.664 1 86.31 97 GLY A N 1
ATOM 787 C CA . GLY A 1 97 ? 6.766 -13.859 -11.109 1 86.31 97 GLY A CA 1
ATOM 788 C C . GLY A 1 97 ? 8.062 -14.422 -11.68 1 86.31 97 GLY A C 1
ATOM 789 O O . GLY A 1 97 ? 8.047 -15.102 -12.703 1 86.31 97 GLY A O 1
ATOM 790 N N . LEU A 1 98 ? 9.133 -14.125 -10.992 1 85.75 98 LEU A N 1
ATOM 791 C CA . LEU A 1 98 ? 10.438 -14.602 -11.438 1 85.75 98 LEU A CA 1
ATOM 792 C C . LEU A 1 98 ? 10.492 -16.125 -11.422 1 85.75 98 LEU A C 1
ATOM 794 O O . LEU A 1 98 ? 11 -16.734 -12.367 1 85.75 98 LEU A O 1
ATOM 798 N N . GLU A 1 99 ? 10.023 -16.719 -10.367 1 79.88 99 GLU A N 1
ATOM 799 C CA . GLU A 1 99 ? 9.984 -18.172 -10.273 1 79.88 99 GLU A CA 1
ATOM 800 C C . GLU A 1 99 ? 9.188 -18.781 -11.422 1 79.88 99 GLU A C 1
ATOM 802 O O . GLU A 1 99 ? 9.617 -19.766 -12.039 1 79.88 99 GLU A O 1
ATOM 807 N N . PHE A 1 100 ? 8.148 -18.156 -11.781 1 82.31 100 PHE A N 1
ATOM 808 C CA . PHE A 1 100 ? 7.281 -18.672 -12.82 1 82.31 100 PHE A CA 1
ATOM 809 C C . PHE A 1 100 ? 7.883 -18.438 -14.203 1 82.31 100 PHE A C 1
ATOM 811 O O . PHE A 1 100 ? 7.66 -19.219 -15.133 1 82.31 100 PHE A O 1
ATOM 818 N N . SER A 1 101 ? 8.594 -17.406 -14.336 1 84.06 101 SER A N 1
ATOM 819 C CA . SER A 1 101 ? 9.242 -17.109 -15.609 1 84.06 101 SER A CA 1
ATOM 820 C C . SER A 1 101 ? 10.297 -18.172 -15.945 1 84.06 101 SER A C 1
ATOM 822 O O . SER A 1 101 ? 10.656 -18.344 -17.109 1 84.06 101 SER A O 1
ATOM 824 N N . LYS A 1 102 ? 10.75 -18.906 -14.984 1 79 102 LYS A N 1
ATOM 825 C CA . LYS A 1 102 ? 11.812 -19.891 -15.172 1 79 102 LYS A CA 1
ATOM 826 C C . LYS A 1 102 ? 11.234 -21.266 -15.469 1 79 102 LYS A C 1
ATOM 828 O O . LYS A 1 102 ? 11.969 -22.203 -15.805 1 79 102 LYS A O 1
ATOM 833 N N . ILE A 1 103 ? 9.953 -21.375 -15.297 1 71.06 103 ILE A N 1
ATOM 834 C CA . ILE A 1 103 ? 9.344 -22.688 -15.5 1 71.06 103 ILE A CA 1
ATOM 835 C C . ILE A 1 103 ? 9.141 -22.922 -17 1 71.06 103 ILE A C 1
ATOM 837 O O . ILE A 1 103 ? 8.688 -22.031 -17.719 1 71.06 103 ILE A O 1
ATOM 841 N N . GLY A 1 104 ? 10.195 -22.984 -17.891 1 57.34 104 GLY A N 1
ATOM 842 C CA . GLY A 1 104 ? 10.555 -23.234 -19.281 1 57.34 104 GLY A CA 1
ATOM 843 C C . GLY A 1 104 ? 9.383 -23.734 -20.109 1 57.34 104 GLY A C 1
ATOM 844 O O . GLY A 1 104 ? 9.555 -24.094 -21.281 1 57.34 104 GLY A O 1
ATOM 845 N N . VAL A 1 105 ? 8.281 -24.156 -19.547 1 56.88 105 VAL A N 1
ATOM 846 C CA . VAL A 1 105 ? 7.5 -24.953 -20.469 1 56.88 105 VAL A CA 1
ATOM 847 C C . VAL A 1 105 ? 6.906 -24.062 -21.562 1 56.88 105 VAL A C 1
ATOM 849 O O . VAL A 1 105 ? 7.066 -24.328 -22.75 1 56.88 105 VAL A O 1
ATOM 852 N N . ALA A 1 106 ? 5.809 -23.328 -21.234 1 60.53 106 ALA A N 1
ATOM 853 C CA . ALA A 1 106 ? 5.062 -22.609 -22.266 1 60.53 106 ALA A CA 1
ATOM 854 C C . ALA A 1 106 ? 5.477 -21.141 -22.312 1 60.53 106 ALA A C 1
ATOM 856 O O . ALA A 1 106 ? 5.59 -20.484 -21.266 1 60.53 106 ALA A O 1
ATOM 857 N N . SER A 1 107 ? 6.02 -20.766 -23.438 1 63.62 107 SER A N 1
ATOM 858 C CA . SER A 1 107 ? 6.473 -19.406 -23.766 1 63.62 107 SER A CA 1
ATOM 859 C C . SER A 1 107 ? 5.547 -18.359 -23.141 1 63.62 107 SER A C 1
ATOM 861 O O . SER A 1 107 ? 6.016 -17.375 -22.578 1 63.62 107 SER A O 1
ATOM 863 N N . SER A 1 108 ? 4.246 -18.734 -23.156 1 70.62 108 SER A N 1
ATOM 864 C CA . SER A 1 108 ? 3.293 -17.719 -22.719 1 70.62 108 SER A CA 1
ATOM 865 C C . SER A 1 108 ? 3.342 -17.531 -21.203 1 70.62 108 SER A C 1
ATOM 867 O O . SER A 1 108 ? 3.254 -16.406 -20.703 1 70.62 108 SER A O 1
ATOM 869 N N . LEU A 1 109 ? 3.648 -18.578 -20.484 1 75.56 109 LEU A N 1
ATOM 870 C CA . LEU A 1 109 ? 3.705 -18.516 -19.031 1 75.56 109 LEU A CA 1
ATOM 871 C C . LEU A 1 109 ? 4.988 -17.828 -18.562 1 75.56 109 LEU A C 1
ATOM 873 O O . LEU A 1 109 ? 4.965 -17.031 -17.625 1 75.56 109 LEU A O 1
ATOM 877 N N . SER A 1 110 ? 5.977 -18.234 -19.281 1 81.75 110 SER A N 1
ATOM 878 C CA . SER A 1 110 ? 7.25 -17.594 -18.984 1 81.75 110 SER A CA 1
ATOM 879 C C . SER A 1 110 ? 7.164 -16.078 -19.188 1 81.75 110 SER A C 1
ATOM 881 O O . SER A 1 110 ? 7.672 -15.305 -18.375 1 81.75 110 SER A O 1
ATOM 883 N N . ASP A 1 111 ? 6.344 -15.734 -20.172 1 86.38 111 ASP A N 1
ATOM 884 C CA . ASP A 1 111 ? 6.184 -14.312 -20.484 1 86.38 111 ASP A CA 1
ATOM 885 C C . ASP A 1 111 ? 5.355 -13.617 -19.406 1 86.38 111 ASP A C 1
ATOM 887 O O . ASP A 1 111 ? 5.711 -12.531 -18.953 1 86.38 111 ASP A O 1
ATOM 891 N N . THR A 1 112 ? 4.297 -14.242 -18.953 1 87.5 112 THR A N 1
ATOM 892 C CA . THR A 1 112 ? 3.473 -13.68 -17.891 1 87.5 112 THR A CA 1
ATOM 893 C C . THR A 1 112 ? 4.273 -13.531 -16.594 1 87.5 112 THR A C 1
ATOM 895 O O . THR A 1 112 ? 4.195 -12.508 -15.922 1 87.5 112 THR A O 1
ATOM 898 N N . GLY A 1 113 ? 5.012 -14.609 -16.328 1 89.25 113 GLY A N 1
ATOM 899 C CA . GLY A 1 113 ? 5.855 -14.555 -15.148 1 89.25 113 GLY A CA 1
ATOM 900 C C . GLY A 1 113 ? 6.871 -13.43 -15.195 1 89.25 113 GLY A C 1
ATOM 901 O O . GLY A 1 113 ? 7.059 -12.719 -14.203 1 89.25 113 GLY A O 1
ATOM 902 N N . LYS A 1 114 ? 7.473 -13.227 -16.312 1 90.69 114 LYS A N 1
ATOM 903 C CA . LYS A 1 114 ? 8.469 -12.18 -16.5 1 90.69 114 LYS A CA 1
ATOM 904 C C . LYS A 1 114 ? 7.844 -10.797 -16.344 1 90.69 114 LYS A C 1
ATOM 906 O O . LYS A 1 114 ? 8.383 -9.938 -15.641 1 90.69 114 LYS A O 1
ATOM 911 N N . LYS A 1 115 ? 6.781 -10.625 -17.016 1 93.38 115 LYS A N 1
ATOM 912 C CA . LYS A 1 115 ? 6.09 -9.344 -16.969 1 93.38 115 LYS A CA 1
ATOM 913 C C . LYS A 1 115 ? 5.594 -9.047 -15.547 1 93.38 115 LYS A C 1
ATOM 915 O O . LYS A 1 115 ? 5.695 -7.918 -15.07 1 93.38 115 LYS A O 1
ATOM 920 N N . TYR A 1 116 ? 5.074 -10.078 -14.914 1 94.12 116 TYR A N 1
ATOM 921 C CA . TYR A 1 116 ? 4.617 -9.961 -13.531 1 94.12 116 TYR A CA 1
ATOM 922 C C . TYR A 1 116 ? 5.77 -9.586 -12.609 1 94.12 116 TYR A C 1
ATOM 924 O O . TYR A 1 116 ? 5.656 -8.648 -11.812 1 94.12 116 TYR A O 1
ATOM 932 N N . SER A 1 117 ? 6.766 -10.281 -12.742 1 92.12 117 SER A N 1
ATOM 933 C CA . SER A 1 117 ? 7.953 -10.016 -11.938 1 92.12 117 SER A CA 1
ATOM 934 C C . SER A 1 117 ? 8.461 -8.594 -12.148 1 92.12 117 SER A C 1
ATOM 936 O O . SER A 1 117 ? 8.68 -7.855 -11.18 1 92.12 117 SER A O 1
ATOM 938 N N . LYS A 1 118 ? 8.57 -8.234 -13.359 1 93.56 118 LYS A N 1
ATOM 939 C CA . LYS A 1 118 ? 9.07 -6.902 -13.68 1 93.56 118 LYS A CA 1
ATOM 940 C C . LYS A 1 118 ? 8.164 -5.816 -13.109 1 93.56 118 LYS A C 1
ATOM 942 O O . LYS A 1 118 ? 8.648 -4.84 -12.531 1 93.56 118 LYS A O 1
ATOM 947 N N . ALA A 1 119 ? 6.918 -5.98 -13.297 1 96.25 119 ALA A N 1
ATOM 948 C CA . ALA A 1 119 ? 5.957 -4.996 -12.812 1 96.25 119 ALA A CA 1
ATOM 949 C C . ALA A 1 119 ? 6.105 -4.773 -11.312 1 96.25 119 ALA A C 1
ATOM 951 O O . ALA A 1 119 ? 6.227 -3.633 -10.859 1 96.25 119 ALA A O 1
ATOM 952 N N . TYR A 1 120 ? 6.176 -5.809 -10.562 1 94.5 120 TYR A N 1
ATOM 953 C CA . TYR A 1 120 ? 6.191 -5.68 -9.109 1 94.5 120 TYR A CA 1
ATOM 954 C C . TYR A 1 120 ? 7.562 -5.234 -8.617 1 94.5 120 TYR A C 1
ATOM 956 O O . TYR A 1 120 ? 7.668 -4.512 -7.621 1 94.5 120 TYR A O 1
ATOM 964 N N . MET A 1 121 ? 8.562 -5.633 -9.289 1 92.25 121 MET A N 1
ATOM 965 C CA . MET A 1 121 ? 9.883 -5.105 -8.945 1 92.25 121 MET A CA 1
ATOM 966 C C . MET A 1 121 ? 9.953 -3.604 -9.195 1 92.25 121 MET A C 1
ATOM 968 O O . MET A 1 121 ? 10.547 -2.863 -8.406 1 92.25 121 MET A O 1
ATOM 972 N N . ASP A 1 122 ? 9.383 -3.191 -10.266 1 94.25 122 ASP A N 1
ATOM 973 C CA . ASP A 1 122 ? 9.312 -1.764 -10.555 1 94.25 122 ASP A CA 1
ATOM 974 C C . ASP A 1 122 ? 8.516 -1.021 -9.492 1 94.25 122 ASP A C 1
ATOM 976 O O . ASP A 1 122 ? 8.922 0.054 -9.039 1 94.25 122 ASP A O 1
ATOM 980 N N . ILE A 1 123 ? 7.414 -1.567 -9.125 1 95.62 123 ILE A N 1
ATOM 981 C CA . ILE A 1 123 ? 6.586 -0.944 -8.094 1 95.62 123 ILE A CA 1
ATOM 982 C C . ILE A 1 123 ? 7.391 -0.789 -6.809 1 95.62 123 ILE A C 1
ATOM 984 O O . ILE A 1 123 ? 7.324 0.249 -6.145 1 95.62 123 ILE A O 1
ATOM 988 N N . SER A 1 124 ? 8.164 -1.815 -6.449 1 91.56 124 SER A N 1
ATOM 989 C CA . SER A 1 124 ? 9.031 -1.725 -5.277 1 91.56 124 SER A CA 1
ATOM 990 C C . SER A 1 124 ? 10 -0.558 -5.398 1 91.56 124 SER A C 1
ATOM 992 O O . SER A 1 124 ? 10.195 0.2 -4.445 1 91.56 124 SER A O 1
ATOM 994 N N . ARG A 1 125 ? 10.531 -0.383 -6.547 1 92.12 125 ARG A N 1
ATOM 995 C CA . ARG A 1 125 ? 11.461 0.722 -6.785 1 92.12 125 ARG A CA 1
ATOM 996 C C . ARG A 1 125 ? 10.742 2.064 -6.691 1 92.12 125 ARG A C 1
ATOM 998 O O . ARG A 1 125 ? 11.266 3.014 -6.105 1 92.12 125 ARG A O 1
ATOM 1005 N N . TYR A 1 126 ? 9.578 2.162 -7.32 1 95.31 126 TYR A N 1
ATOM 1006 C CA . TYR A 1 126 ? 8.797 3.393 -7.273 1 95.31 126 TYR A CA 1
ATOM 1007 C C . TYR A 1 126 ? 8.422 3.742 -5.836 1 95.31 126 TYR A C 1
ATOM 1009 O O . TYR A 1 126 ? 8.32 4.918 -5.484 1 95.31 126 TYR A O 1
ATOM 1017 N N . LYS A 1 127 ? 8.18 2.652 -5.008 1 93.44 127 LYS A N 1
ATOM 1018 C CA . LYS A 1 127 ? 7.875 2.881 -3.598 1 93.44 127 LYS A CA 1
ATOM 1019 C C . LYS A 1 127 ? 9.047 3.562 -2.889 1 93.44 127 LYS A C 1
ATOM 1021 O O . LYS A 1 127 ? 8.836 4.445 -2.051 1 93.44 127 LYS A O 1
ATOM 1026 N N . LEU A 1 128 ? 10.266 3.238 -3.215 1 91.31 128 LEU A N 1
ATOM 1027 C CA . LEU A 1 128 ? 11.438 3.889 -2.652 1 91.31 128 LEU A CA 1
ATOM 1028 C C . LEU A 1 128 ? 11.469 5.367 -3.016 1 91.31 128 LEU A C 1
ATOM 1030 O O . LEU A 1 128 ? 11.82 6.211 -2.186 1 91.31 128 LEU A O 1
ATOM 1034 N N . GLU A 1 129 ? 11.125 5.676 -4.254 1 94.19 129 GLU A N 1
ATOM 1035 C CA . GLU A 1 129 ? 11.055 7.066 -4.691 1 94.19 129 GLU A CA 1
ATOM 1036 C C . GLU A 1 129 ? 10.016 7.844 -3.898 1 94.19 129 GLU A C 1
ATOM 1038 O O . GLU A 1 129 ? 10.266 8.969 -3.471 1 94.19 129 GLU A O 1
ATOM 1043 N N . MET A 1 130 ? 8.82 7.223 -3.771 1 95.69 130 MET A N 1
ATOM 1044 C CA . MET A 1 130 ? 7.781 7.859 -2.967 1 95.69 130 MET A CA 1
ATOM 1045 C C . MET A 1 130 ? 8.281 8.117 -1.548 1 95.69 130 MET A C 1
ATOM 1047 O O . MET A 1 130 ? 8.078 9.211 -1.006 1 95.69 130 MET A O 1
ATOM 1051 N N . ASN A 1 131 ? 8.961 7.109 -0.996 1 91.44 131 ASN A N 1
ATOM 1052 C CA . ASN A 1 131 ? 9.445 7.223 0.376 1 91.44 131 ASN A CA 1
ATOM 1053 C C . ASN A 1 131 ? 10.461 8.359 0.523 1 91.44 131 ASN A C 1
ATOM 1055 O O . ASN A 1 131 ? 10.461 9.062 1.53 1 91.44 131 ASN A O 1
ATOM 1059 N N . SER A 1 132 ? 11.25 8.555 -0.468 1 94.38 132 SER A N 1
ATOM 1060 C CA . SER A 1 132 ? 12.211 9.648 -0.446 1 94.38 132 SER A CA 1
ATOM 1061 C C . SER A 1 132 ? 11.508 11.008 -0.408 1 94.38 132 SER A C 1
ATOM 1063 O O . SER A 1 132 ? 11.906 11.898 0.338 1 94.38 132 SER A O 1
ATOM 1065 N N . ARG A 1 133 ? 10.523 11.172 -1.157 1 96.31 133 ARG A N 1
ATOM 1066 C CA . ARG A 1 133 ? 9.75 12.406 -1.17 1 96.31 133 ARG A CA 1
ATOM 1067 C C . ARG A 1 133 ? 9.023 12.609 0.155 1 96.31 133 ARG A C 1
ATOM 1069 O O . ARG A 1 133 ? 8.945 13.727 0.66 1 96.31 133 ARG A O 1
ATOM 1076 N N . LEU A 1 134 ? 8.492 11.523 0.716 1 94.94 134 LEU A N 1
ATOM 1077 C CA . LEU A 1 134 ? 7.785 11.602 1.987 1 94.94 134 LEU A CA 1
ATOM 1078 C C . LEU A 1 134 ? 8.742 11.938 3.125 1 94.94 134 LEU A C 1
ATOM 1080 O O . LEU A 1 134 ? 8.375 12.633 4.07 1 94.94 134 LEU A O 1
ATOM 1084 N N . GLU A 1 135 ? 9.969 11.445 3.006 1 94.62 135 GLU A N 1
ATOM 1085 C CA . GLU A 1 135 ? 10.992 11.781 3.992 1 94.62 135 GLU A CA 1
ATOM 1086 C C . GLU A 1 135 ? 11.242 13.289 4.035 1 94.62 135 GLU A C 1
ATOM 1088 O O . GLU A 1 135 ? 11.453 13.859 5.105 1 94.62 135 GLU A O 1
ATOM 1093 N N . GLN A 1 136 ? 11.219 13.898 2.9 1 96.38 136 GLN A N 1
ATOM 1094 C CA . GLN A 1 136 ? 11.383 15.352 2.834 1 96.38 136 GLN A CA 1
ATOM 1095 C C . GLN A 1 136 ? 10.25 16.062 3.568 1 96.38 136 GLN A C 1
ATOM 1097 O O . GLN A 1 136 ? 10.477 17.078 4.227 1 96.38 136 GLN A O 1
ATOM 1102 N N . GLN A 1 137 ? 9.062 15.531 3.424 1 96.5 137 GLN A N 1
ATOM 1103 C CA . GLN A 1 137 ? 7.926 16.141 4.109 1 96.5 137 GLN A CA 1
ATOM 1104 C C . GLN A 1 137 ? 8.016 15.938 5.617 1 96.5 137 GLN A C 1
ATOM 1106 O O . GLN A 1 137 ? 7.621 16.812 6.395 1 96.5 137 GLN A O 1
ATOM 1111 N N . LEU A 1 138 ? 8.586 14.82 6.055 1 93.94 138 LEU A N 1
ATOM 1112 C CA . LEU A 1 138 ? 8.812 14.586 7.477 1 93.94 138 LEU A CA 1
ATOM 1113 C C . LEU A 1 138 ? 9.812 15.602 8.039 1 93.94 138 LEU A C 1
ATOM 1115 O O . LEU A 1 138 ? 9.633 16.094 9.156 1 93.94 138 LEU A O 1
ATOM 1119 N N . LYS A 1 139 ? 10.781 15.906 7.27 1 95.5 139 LYS A N 1
ATOM 1120 C CA . LYS A 1 139 ? 11.734 16.922 7.676 1 95.5 139 LYS A CA 1
ATOM 1121 C C . LYS A 1 139 ? 11.062 18.297 7.797 1 95.5 139 LYS A C 1
ATOM 1123 O O . LYS A 1 139 ? 11.312 19.031 8.75 1 95.5 139 LYS A O 1
ATOM 1128 N N . LYS A 1 140 ? 10.258 18.562 6.852 1 97 140 LYS A N 1
ATOM 1129 C CA . LYS A 1 140 ? 9.523 19.828 6.898 1 97 140 LYS A CA 1
ATOM 1130 C C . LYS A 1 140 ? 8.641 19.906 8.141 1 97 140 LYS A C 1
ATOM 1132 O O . LYS A 1 140 ? 8.539 20.969 8.773 1 97 140 LYS A O 1
ATOM 1137 N N . ILE A 1 141 ? 8 18.828 8.492 1 95.56 141 ILE A N 1
ATOM 1138 C CA . ILE A 1 141 ? 7.176 18.797 9.695 1 95.56 141 ILE A CA 1
ATOM 1139 C C . ILE A 1 141 ? 8.047 19.047 10.922 1 95.56 141 ILE A C 1
ATOM 1141 O O . ILE A 1 141 ? 7.641 19.781 11.836 1 95.56 141 ILE A O 1
ATOM 1145 N N . SER A 1 142 ? 9.203 18.516 10.922 1 94.25 142 SER A N 1
ATOM 1146 C CA . SER A 1 142 ? 10.133 18.75 12.016 1 94.25 142 SER A CA 1
ATOM 1147 C C . SER A 1 142 ? 10.523 20.219 12.109 1 94.25 142 SER A C 1
ATOM 1149 O O . SER A 1 142 ? 10.555 20.797 13.195 1 94.25 142 SER A O 1
ATOM 1151 N N . ASP A 1 143 ? 10.781 20.812 11.008 1 96 143 ASP A N 1
ATOM 1152 C CA . ASP A 1 143 ? 11.094 22.234 10.961 1 96 143 ASP A CA 1
ATOM 1153 C C . ASP A 1 143 ? 9.922 23.078 11.469 1 96 143 ASP A C 1
ATOM 1155 O O . ASP A 1 143 ? 10.125 24.047 12.203 1 96 143 ASP A O 1
ATOM 1159 N N . LEU A 1 144 ? 8.75 22.688 11.023 1 96.38 144 LEU A N 1
ATOM 1160 C CA . LEU A 1 144 ? 7.559 23.406 11.469 1 96.38 144 LEU A CA 1
ATOM 1161 C C . LEU A 1 144 ? 7.402 23.297 12.984 1 96.38 144 LEU A C 1
ATOM 1163 O O . LEU A 1 144 ? 6.996 24.266 13.633 1 96.38 144 LEU A O 1
ATOM 1167 N N . ARG A 1 145 ? 7.719 22.172 13.555 1 94.62 145 ARG A N 1
ATOM 1168 C CA . ARG A 1 145 ? 7.656 21.984 15 1 94.62 145 ARG A CA 1
ATOM 1169 C C . ARG A 1 145 ? 8.625 22.938 15.711 1 94.62 145 ARG A C 1
ATOM 1171 O O . ARG A 1 145 ? 8.25 23.578 16.688 1 94.62 145 ARG A O 1
ATOM 1178 N N . ASP A 1 146 ? 9.75 23.062 15.156 1 93.94 146 ASP A N 1
ATOM 1179 C CA . ASP A 1 146 ? 10.742 23.969 15.734 1 93.94 146 ASP A CA 1
ATOM 1180 C C . ASP A 1 146 ? 10.297 25.422 15.609 1 93.94 146 ASP A C 1
ATOM 1182 O O . ASP A 1 146 ? 10.422 26.203 16.562 1 93.94 146 ASP A O 1
ATOM 1186 N N . HIS A 1 147 ? 9.773 25.719 14.492 1 95.75 147 HIS A N 1
ATOM 1187 C CA . HIS A 1 147 ? 9.312 27.078 14.234 1 95.75 147 HIS A CA 1
ATOM 1188 C C . HIS A 1 147 ? 8.133 27.438 15.133 1 95.75 147 HIS A C 1
ATOM 1190 O O . HIS A 1 147 ? 7.918 28.609 15.453 1 95.75 147 HIS A O 1
ATOM 1196 N N . SER A 1 148 ? 7.32 26.422 15.461 1 96.12 148 SER A N 1
ATOM 1197 C CA . SER A 1 148 ? 6.148 26.688 16.281 1 96.12 148 SER A CA 1
ATOM 1198 C C . SER A 1 148 ? 6.543 27.266 17.641 1 96.12 148 SER A C 1
ATOM 1200 O O . SER A 1 148 ? 5.824 28.094 18.203 1 96.12 148 SER A O 1
ATOM 1202 N N . ASN A 1 149 ? 7.703 26.953 18.125 1 93.75 149 ASN A N 1
ATOM 1203 C CA . ASN A 1 149 ? 8.203 27.531 19.375 1 93.75 149 ASN A CA 1
ATOM 1204 C C . ASN A 1 149 ? 8.398 29.047 19.25 1 93.75 149 ASN A C 1
ATOM 1206 O O . ASN A 1 149 ? 8.047 29.797 20.156 1 93.75 149 ASN A O 1
ATOM 1210 N N . ALA A 1 150 ? 9 29.438 18.172 1 94.62 150 ALA A N 1
ATOM 1211 C CA . ALA A 1 150 ? 9.219 30.859 17.922 1 94.62 150 ALA A CA 1
ATOM 1212 C C . ALA A 1 150 ? 7.891 31.594 17.797 1 94.62 150 ALA A C 1
ATOM 1214 O O . ALA A 1 150 ? 7.75 32.719 18.312 1 94.62 150 ALA A O 1
ATOM 1215 N N . ILE A 1 151 ? 6.949 31.016 17.109 1 97.19 151 ILE A N 1
ATOM 1216 C CA . ILE A 1 151 ? 5.633 31.609 16.969 1 97.19 151 ILE A CA 1
ATOM 1217 C C . ILE A 1 151 ? 4.969 31.766 18.328 1 97.19 151 ILE A C 1
ATOM 1219 O O . ILE A 1 151 ? 4.398 32.812 18.641 1 97.19 151 ILE A O 1
ATOM 1223 N N . ASP A 1 152 ? 5.102 30.781 19.172 1 96.19 152 ASP A N 1
ATOM 1224 C CA . ASP A 1 152 ? 4.504 30.797 20.516 1 96.19 152 ASP A CA 1
ATOM 1225 C C . ASP A 1 152 ? 5.125 31.891 21.375 1 96.19 152 ASP A C 1
ATOM 1227 O O . ASP A 1 152 ? 4.43 32.562 22.156 1 96.19 152 ASP A O 1
ATOM 1231 N N . LYS A 1 153 ? 6.398 32.125 21.234 1 94.44 153 LYS A N 1
ATOM 1232 C CA . LYS A 1 153 ? 7.055 33.188 21.953 1 94.44 153 LYS A CA 1
ATOM 1233 C C . LYS A 1 153 ? 6.523 34.562 21.5 1 94.44 153 LYS A C 1
ATOM 1235 O O . LYS A 1 153 ? 6.285 35.438 22.328 1 94.44 153 LYS A O 1
ATOM 1240 N N . LYS A 1 154 ? 6.332 34.656 20.25 1 95.56 154 LYS A N 1
ATOM 1241 C CA . LYS A 1 154 ? 5.809 35.906 19.719 1 95.56 154 LYS A CA 1
ATOM 1242 C C . LYS A 1 154 ? 4.371 36.125 20.172 1 95.56 154 LYS A C 1
ATOM 1244 O O . LYS A 1 154 ? 4 37.25 20.531 1 95.56 154 LYS A O 1
ATOM 1249 N N . ARG A 1 155 ? 3.623 35.125 20.156 1 96.38 155 ARG A N 1
ATOM 1250 C CA . ARG A 1 155 ? 2.246 35.219 20.625 1 96.38 155 ARG A CA 1
ATOM 1251 C C . ARG A 1 155 ? 2.195 35.625 22.094 1 96.38 155 ARG A C 1
ATOM 1253 O O . ARG A 1 155 ? 1.356 36.438 22.484 1 96.38 155 ARG A O 1
ATOM 1260 N N . LYS A 1 156 ? 3.07 35.094 22.906 1 93.88 156 LYS A N 1
ATOM 1261 C CA . LYS A 1 156 ? 3.156 35.438 24.312 1 93.88 156 LYS A CA 1
ATOM 1262 C C . LYS A 1 156 ? 3.506 36.938 24.469 1 93.88 156 LYS A C 1
ATOM 1264 O O . LYS A 1 156 ? 2.941 37.625 25.328 1 93.88 156 LYS A O 1
ATOM 1269 N N . LYS A 1 157 ? 4.422 37.344 23.672 1 94.06 157 LYS A N 1
ATOM 1270 C CA . LYS A 1 157 ? 4.781 38.781 23.688 1 94.06 157 LYS A CA 1
ATOM 1271 C C . LYS A 1 157 ? 3.574 39.656 23.375 1 94.06 157 LYS A C 1
ATOM 1273 O O . LYS A 1 157 ? 3.346 40.656 24.031 1 94.06 157 LYS A O 1
ATOM 1278 N N . VAL A 1 158 ? 2.797 39.219 22.375 1 95.69 158 VAL A N 1
ATOM 1279 C CA . VAL A 1 158 ? 1.589 39.938 22 1 95.69 158 VAL A CA 1
ATOM 1280 C C . VAL A 1 158 ? 0.631 40 23.188 1 95.69 158 VAL A C 1
ATOM 1282 O O . VAL A 1 158 ? 0.107 41.062 23.516 1 95.69 158 VAL A O 1
ATOM 1285 N N . SER A 1 159 ? 0.438 38.875 23.812 1 93.06 159 SER A N 1
ATOM 1286 C CA . SER A 1 159 ? -0.465 38.812 24.953 1 93.06 159 SER A CA 1
ATOM 1287 C C . SER A 1 159 ? 0.006 39.719 26.094 1 93.06 159 SER A C 1
ATOM 1289 O O . SER A 1 159 ? -0.8 40.406 26.719 1 93.06 159 SER A O 1
ATOM 1291 N N . ASN A 1 160 ? 1.306 39.75 26.328 1 92.25 160 ASN A N 1
ATOM 1292 C CA . ASN A 1 160 ? 1.878 40.562 27.391 1 92.25 160 ASN A CA 1
ATOM 1293 C C . ASN A 1 160 ? 1.712 42.062 27.125 1 92.25 160 ASN A C 1
ATOM 1295 O O . ASN A 1 160 ? 1.271 42.812 28 1 92.25 160 ASN A O 1
ATOM 1299 N N . ILE A 1 161 ? 2.061 42.438 25.938 1 94.38 161 ILE A N 1
ATOM 1300 C CA . ILE A 1 161 ? 1.956 43.844 25.578 1 94.38 161 ILE A CA 1
ATOM 1301 C C . ILE A 1 161 ? 0.495 44.281 25.641 1 94.38 161 ILE A C 1
ATOM 1303 O O . ILE A 1 161 ? 0.188 45.375 26.125 1 94.38 161 ILE A O 1
ATOM 1307 N N . ARG A 1 162 ? -0.388 43.406 25.141 1 94.44 162 ARG A N 1
ATOM 1308 C CA . ARG A 1 162 ? -1.812 43.719 25.156 1 94.44 162 ARG A CA 1
ATOM 1309 C C . ARG A 1 162 ? -2.318 43.938 26.578 1 94.44 162 ARG A C 1
ATOM 1311 O O . ARG A 1 162 ? -3.059 44.906 26.828 1 94.44 162 ARG A O 1
ATOM 1318 N N . TYR A 1 163 ? -1.891 43.094 27.438 1 92.56 163 TYR A N 1
ATOM 1319 C CA . TYR A 1 163 ? -2.297 43.188 28.828 1 92.5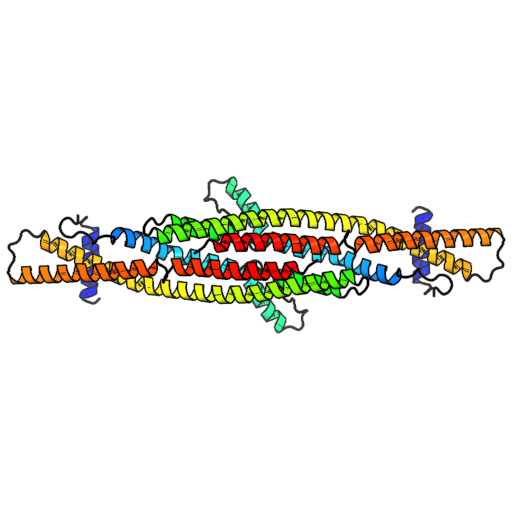6 163 TYR A CA 1
ATOM 1320 C C . TYR A 1 163 ? -1.831 44.5 29.453 1 92.56 163 TYR A C 1
ATOM 1322 O O . TYR A 1 163 ? -2.621 45.219 30.062 1 92.56 163 TYR A O 1
ATOM 1330 N N . ASP A 1 164 ? -0.539 44.844 29.281 1 91.31 164 ASP A N 1
ATOM 1331 C CA . ASP A 1 164 ? 0.023 46.062 29.844 1 91.31 164 ASP A CA 1
ATOM 1332 C C . ASP A 1 164 ? -0.674 47.281 29.281 1 91.31 164 ASP A C 1
ATOM 1334 O O . ASP A 1 164 ? -0.995 48.219 30.031 1 91.31 164 ASP A O 1
ATOM 1338 N N . LEU A 1 165 ? -0.882 47.219 28.031 1 93.94 165 LEU A N 1
ATOM 1339 C CA . LEU A 1 165 ? -1.531 48.344 27.359 1 93.94 165 LEU A CA 1
ATOM 1340 C C . LEU A 1 165 ? -2.967 48.5 27.844 1 93.94 165 LEU A C 1
ATOM 1342 O O . LEU A 1 165 ? -3.414 49.625 28.109 1 93.94 165 LEU A O 1
ATOM 1346 N N . GLU A 1 166 ? -3.658 47.375 27.969 1 93.62 166 GLU A N 1
ATOM 1347 C CA . GLU A 1 166 ? -5.027 47.406 28.469 1 93.62 166 GLU A CA 1
ATOM 1348 C C . GLU A 1 166 ? -5.086 48 29.875 1 93.62 166 GLU A C 1
ATOM 1350 O O . GLU A 1 166 ? -5.934 48.844 30.172 1 93.62 166 GLU A O 1
ATOM 1355 N N . MET A 1 167 ? -4.172 47.594 30.75 1 89.38 167 MET A N 1
ATOM 1356 C CA . MET A 1 167 ? -4.129 48.094 32.125 1 89.38 167 MET A CA 1
ATOM 1357 C C . MET A 1 167 ? -3.82 49.594 32.156 1 89.38 167 MET A C 1
ATOM 1359 O O . MET A 1 167 ? -4.398 50.344 32.938 1 89.38 167 MET A O 1
ATOM 1363 N N . GLU A 1 168 ? -2.934 50 31.281 1 89.75 168 GLU A N 1
ATOM 1364 C CA . GLU A 1 168 ? -2.574 51.406 31.203 1 89.75 168 GLU A CA 1
ATOM 1365 C C . GLU A 1 168 ? -3.748 52.25 30.719 1 89.75 168 GLU A C 1
ATOM 1367 O O . GLU A 1 168 ? -4.02 53.344 31.266 1 89.75 168 GLU A O 1
ATOM 1372 N N . LYS A 1 169 ? -4.488 51.812 29.766 1 91.88 169 LYS A N 1
ATOM 1373 C CA . LYS A 1 169 ? -5.59 52.562 29.188 1 91.88 169 LYS A CA 1
ATOM 1374 C C . LYS A 1 169 ? -6.789 52.594 30.125 1 91.88 169 LYS A C 1
ATOM 1376 O O . LYS A 1 169 ? -7.547 53.562 30.141 1 91.88 169 LYS A O 1
ATOM 1381 N N . LYS A 1 170 ? -6.934 51.594 30.891 1 89.19 170 LYS A N 1
ATOM 1382 C CA . LYS A 1 170 ? -8.062 51.531 31.812 1 89.19 170 LYS A CA 1
ATOM 1383 C C . LYS A 1 170 ? -7.785 52.375 33.062 1 89.19 170 LYS A C 1
ATOM 1385 O O . LYS A 1 170 ? -8.703 52.688 33.812 1 89.19 170 LYS A O 1
ATOM 1390 N N . SER A 1 171 ? -6.508 52.656 33.219 1 87.5 171 SER A N 1
ATOM 1391 C CA . SER A 1 171 ? -6.156 53.438 34.406 1 87.5 171 SER A CA 1
ATOM 1392 C C . SER A 1 171 ? -6.859 54.781 34.406 1 87.5 171 SER A C 1
ATOM 1394 O O . SER A 1 171 ? -6.918 55.469 33.375 1 87.5 171 SER A O 1
ATOM 1396 N N . LYS A 1 172 ? -7.527 55.156 35.531 1 87.94 172 LYS A N 1
ATOM 1397 C CA . LYS A 1 172 ? -8.242 56.406 35.688 1 87.94 172 LYS A CA 1
ATOM 1398 C C . LYS A 1 172 ? -7.312 57.531 36.156 1 87.94 172 LYS A C 1
ATOM 1400 O O . LYS A 1 172 ? -7.73 58.656 36.312 1 87.94 172 LYS A O 1
ATOM 1405 N N . GLU A 1 173 ? -6.102 57.25 36.344 1 85.94 173 GLU A N 1
ATOM 1406 C CA . GLU A 1 173 ? -5.133 58.25 36.812 1 85.94 173 GLU A CA 1
ATOM 1407 C C . GLU A 1 173 ? -4.781 59.25 35.719 1 85.94 173 GLU A C 1
ATOM 1409 O O . GLU A 1 173 ? -4.664 58.875 34.562 1 85.94 173 GLU A O 1
ATOM 1414 N N . PRO A 1 174 ? -4.75 60.625 36.062 1 90.5 174 PRO A N 1
ATOM 1415 C CA . PRO A 1 174 ? -4.301 61.594 35.094 1 90.5 174 PRO A CA 1
ATOM 1416 C C . PRO A 1 174 ? -2.949 61.25 34.469 1 90.5 174 PRO A C 1
ATOM 1418 O O . PRO A 1 174 ? -2.025 60.844 35.188 1 90.5 174 PRO A O 1
ATOM 1421 N N . LYS A 1 175 ? -2.85 61.344 33.156 1 87.5 175 LYS A N 1
ATOM 1422 C CA . LYS A 1 175 ? -1.646 60.906 32.469 1 87.5 175 LYS A CA 1
ATOM 1423 C C . LYS A 1 175 ? -0.729 62.094 32.156 1 87.5 175 LYS A C 1
ATOM 1425 O O . LYS A 1 175 ? -1.189 63.125 31.703 1 87.5 175 LYS A O 1
ATOM 1430 N N . THR A 1 176 ? 0.462 61.875 32.531 1 91.75 176 THR A N 1
ATOM 1431 C CA . THR A 1 176 ? 1.479 62.844 32.125 1 91.75 176 THR A CA 1
ATOM 1432 C C . THR A 1 176 ? 1.797 62.719 30.641 1 91.75 176 THR A C 1
ATOM 1434 O O . THR A 1 176 ? 1.474 61.688 30.016 1 91.75 176 THR A O 1
ATOM 1437 N N . PRO A 1 177 ? 2.326 63.844 30.109 1 91.44 177 PRO A N 1
ATOM 1438 C CA . PRO A 1 177 ? 2.713 63.75 28.703 1 91.44 177 PRO A CA 1
ATOM 1439 C C . PRO A 1 177 ? 3.65 62.562 28.422 1 91.44 177 PRO A C 1
ATOM 1441 O O . PRO A 1 177 ? 3.551 61.938 27.375 1 91.44 177 PRO A O 1
ATOM 1444 N N . SER A 1 178 ? 4.469 62.281 29.344 1 90.75 178 SER A N 1
ATOM 1445 C CA . SER A 1 178 ? 5.395 61.156 29.172 1 90.75 178 SER A CA 1
ATOM 1446 C C . SER A 1 178 ? 4.66 59.812 29.172 1 90.75 178 SER A C 1
ATOM 1448 O O . SER A 1 178 ? 5.02 58.906 28.422 1 90.75 178 SER A O 1
ATOM 1450 N N . MET A 1 179 ? 3.678 59.688 29.984 1 89.56 179 MET A N 1
ATOM 1451 C CA . MET A 1 179 ? 2.879 58.469 30.062 1 89.56 179 MET A CA 1
ATOM 1452 C C . MET A 1 179 ? 2.07 58.281 28.781 1 89.56 179 MET A C 1
ATOM 1454 O O . MET A 1 179 ? 1.91 57.125 28.312 1 89.56 179 MET A O 1
ATOM 1458 N N . VAL A 1 180 ? 1.607 59.375 28.266 1 91.31 180 VAL A N 1
ATOM 1459 C CA . VAL A 1 180 ? 0.843 59.312 27.016 1 91.31 180 VAL A CA 1
ATOM 1460 C C . VAL A 1 180 ? 1.747 58.875 25.875 1 91.31 180 VAL A C 1
ATOM 1462 O O . VAL A 1 180 ? 1.347 58.062 25.047 1 91.31 180 VAL A O 1
ATOM 1465 N N . SER A 1 181 ? 2.951 59.406 25.859 1 92.94 181 SER A N 1
ATOM 1466 C CA . SER A 1 181 ? 3.914 59.031 24.828 1 92.94 181 SER A CA 1
ATOM 1467 C C . SER A 1 181 ? 4.254 57.531 24.938 1 92.94 181 SER A C 1
ATOM 1469 O O . SER A 1 181 ? 4.328 56.844 23.922 1 92.94 181 SER A O 1
ATOM 1471 N N . ARG A 1 182 ? 4.43 57.031 26.094 1 92.25 182 ARG A N 1
ATOM 1472 C CA . ARG A 1 182 ? 4.727 55.625 26.312 1 92.25 182 ARG A CA 1
ATOM 1473 C C . ARG A 1 182 ? 3.566 54.75 25.875 1 92.25 182 ARG A C 1
ATOM 1475 O O . ARG A 1 182 ? 3.777 53.688 25.281 1 92.25 182 ARG A O 1
ATOM 1482 N N . GLU A 1 183 ? 2.424 55.094 26.172 1 92.81 183 GLU A N 1
ATOM 1483 C CA . GLU A 1 183 ? 1.223 54.375 25.781 1 92.81 183 GLU A CA 1
ATOM 1484 C C . GLU A 1 183 ? 1.12 54.281 24.266 1 92.81 183 GLU A C 1
ATOM 1486 O O . GLU A 1 183 ? 0.807 53.219 23.719 1 92.81 183 GLU A O 1
ATOM 1491 N N . ASN A 1 184 ? 1.391 55.438 23.578 1 93.88 184 ASN A N 1
ATOM 1492 C CA . ASN A 1 184 ? 1.374 55.438 22.125 1 93.88 184 ASN A CA 1
ATOM 1493 C C . ASN A 1 184 ? 2.428 54.5 21.547 1 93.88 184 ASN A C 1
ATOM 1495 O O . ASN A 1 184 ? 2.172 53.812 20.562 1 93.88 184 ASN A O 1
ATOM 1499 N N . ASP A 1 185 ? 3.555 54.5 22.188 1 94.75 185 ASP A N 1
ATOM 1500 C CA . ASP A 1 185 ? 4.621 53.594 21.75 1 94.75 185 ASP A CA 1
ATOM 1501 C C . ASP A 1 185 ? 4.238 52.125 21.969 1 94.75 185 ASP A C 1
ATOM 1503 O O . ASP A 1 185 ? 4.516 51.281 21.109 1 94.75 185 ASP A O 1
ATOM 1507 N N . MET A 1 186 ? 3.625 51.812 23.078 1 95.25 186 MET A N 1
ATOM 1508 C CA . MET A 1 186 ? 3.17 50.469 23.375 1 95.25 186 MET A CA 1
ATOM 1509 C C . MET A 1 186 ? 2.109 50 22.375 1 95.25 186 MET A C 1
ATOM 1511 O O . MET A 1 186 ? 2.1 48.844 21.953 1 95.25 186 MET A O 1
ATOM 1515 N N . GLU A 1 187 ? 1.267 50.938 22.016 1 95.88 187 GLU A N 1
ATOM 1516 C CA . GLU A 1 187 ? 0.22 50.625 21.047 1 95.88 187 GLU A CA 1
ATOM 1517 C C . GLU A 1 187 ? 0.815 50.281 19.672 1 95.88 187 GLU A C 1
ATOM 1519 O O . GLU A 1 187 ? 0.376 49.312 19.031 1 95.88 187 GLU A O 1
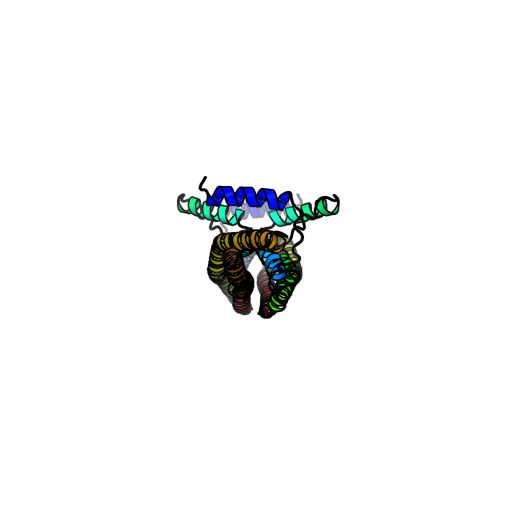ATOM 1524 N N . ARG A 1 188 ? 1.777 51.094 19.312 1 96.31 188 ARG A N 1
ATOM 1525 C CA . ARG A 1 188 ? 2.459 50.844 18.047 1 96.31 188 ARG A CA 1
ATOM 1526 C C . ARG A 1 188 ? 3.158 49.5 18.078 1 96.31 188 ARG A C 1
ATOM 1528 O O . ARG A 1 188 ? 3.047 48.719 17.125 1 96.31 188 ARG A O 1
ATOM 1535 N N . THR A 1 189 ? 3.807 49.219 19.125 1 96.38 189 THR A N 1
ATOM 1536 C CA . THR A 1 189 ? 4.523 47.969 19.281 1 96.38 189 THR A CA 1
ATOM 1537 C C . THR A 1 189 ? 3.553 46.781 19.281 1 96.38 189 THR A C 1
ATOM 1539 O O . THR A 1 189 ? 3.83 45.75 18.672 1 96.38 189 THR A O 1
ATOM 1542 N N . PHE A 1 190 ? 2.385 46.875 19.938 1 97.06 190 PHE A N 1
ATOM 1543 C CA . PHE A 1 190 ? 1.356 45.844 19.969 1 97.06 190 PHE A CA 1
ATOM 1544 C C . PHE A 1 190 ? 0.866 45.531 18.562 1 97.06 190 PHE A C 1
ATOM 1546 O O . PHE A 1 190 ? 0.816 44.375 18.188 1 97.06 190 PHE A O 1
ATOM 1553 N N . LYS A 1 191 ? 0.588 46.562 17.859 1 96.5 191 LYS A N 1
ATOM 1554 C CA . LYS A 1 191 ? 0.07 46.375 16.5 1 96.5 191 LYS A CA 1
ATOM 1555 C C . LYS A 1 191 ? 1.104 45.719 15.609 1 96.5 191 LYS A C 1
ATOM 1557 O O . LYS A 1 191 ? 0.785 44.75 14.883 1 96.5 191 LYS A O 1
ATOM 1562 N N . GLU A 1 192 ? 2.338 46.188 15.711 1 96.69 192 GLU A N 1
ATOM 1563 C CA . GLU A 1 192 ? 3.406 45.625 14.883 1 96.69 192 GLU A CA 1
ATOM 1564 C C . GLU A 1 192 ? 3.695 44.188 15.234 1 96.69 192 GLU A C 1
ATOM 1566 O O . GLU A 1 192 ? 3.797 43.344 14.352 1 96.69 192 GLU A O 1
ATOM 1571 N N . THR A 1 193 ? 3.803 43.875 16.516 1 96.81 193 THR A N 1
ATOM 1572 C CA . THR A 1 193 ? 4.086 42.531 16.969 1 96.81 193 THR A CA 1
ATOM 1573 C C . THR A 1 193 ? 2.934 41.594 16.625 1 96.81 193 THR A C 1
ATOM 1575 O O . THR A 1 193 ? 3.156 40.438 16.25 1 96.81 193 THR A O 1
ATOM 1578 N N . SER A 1 194 ? 1.707 42.094 16.781 1 97.69 194 SER A N 1
ATOM 1579 C CA . SER A 1 194 ? 0.53 41.281 16.453 1 97.69 194 SER A CA 1
ATOM 1580 C C . SER A 1 194 ? 0.507 40.938 14.969 1 97.69 194 SER A C 1
ATOM 1582 O O . SER A 1 194 ? 0.189 39.812 14.594 1 97.69 194 SER A O 1
ATOM 1584 N N . LYS A 1 195 ? 0.841 41.906 14.172 1 97.12 195 LYS A N 1
ATOM 1585 C CA . LYS A 1 195 ? 0.872 41.688 12.727 1 97.12 195 LYS A CA 1
ATOM 1586 C C . LYS A 1 195 ? 1.92 40.625 12.359 1 97.12 195 LYS A C 1
ATOM 1588 O O . LYS A 1 195 ? 1.673 39.75 11.523 1 97.12 195 LYS A O 1
ATOM 1593 N N . GLU A 1 196 ? 3.045 40.719 12.969 1 97.06 196 GLU A N 1
ATOM 1594 C CA . GLU A 1 196 ? 4.113 39.75 12.719 1 97.06 196 GLU A CA 1
ATOM 1595 C C . GLU A 1 196 ? 3.703 38.344 13.148 1 97.06 196 GLU A C 1
ATOM 1597 O O . GLU A 1 196 ? 3.902 37.375 12.398 1 97.06 196 GLU A O 1
ATOM 1602 N N . ALA A 1 197 ? 3.131 38.25 14.297 1 97.12 197 ALA A N 1
ATOM 1603 C CA . ALA A 1 197 ? 2.672 36.969 14.797 1 97.12 197 ALA A CA 1
ATOM 1604 C C . ALA A 1 197 ? 1.604 36.375 13.875 1 97.12 197 ALA A C 1
ATOM 1606 O O . ALA A 1 197 ? 1.634 35.188 13.562 1 97.12 197 ALA A O 1
ATOM 1607 N N . LEU A 1 198 ? 0.674 37.219 13.469 1 96.19 198 LEU A N 1
ATOM 1608 C CA . LEU A 1 198 ? -0.388 36.781 12.562 1 96.19 198 LEU A CA 1
ATOM 1609 C C . LEU A 1 198 ? 0.193 36.219 11.266 1 96.19 198 LEU A C 1
ATOM 1611 O O . LEU A 1 198 ? -0.197 35.156 10.828 1 96.19 198 LEU A O 1
ATOM 1615 N N . LYS A 1 199 ? 1.134 36.938 10.742 1 95.5 199 LYS A N 1
ATOM 1616 C CA . LYS A 1 199 ? 1.764 36.5 9.492 1 95.5 199 LYS A CA 1
ATOM 1617 C C . LYS A 1 199 ? 2.463 35.156 9.656 1 95.5 199 LYS A C 1
ATOM 1619 O O . LYS A 1 199 ? 2.377 34.312 8.781 1 95.5 199 LYS A O 1
ATOM 1624 N N . GLU A 1 200 ? 3.133 35 10.719 1 96.06 200 GLU A N 1
ATOM 1625 C CA . GLU A 1 200 ? 3.854 33.75 10.961 1 96.06 200 GLU A CA 1
ATOM 1626 C C . GLU A 1 200 ? 2.889 32.594 11.148 1 96.06 200 GLU A C 1
ATOM 1628 O O . GLU A 1 200 ? 3.145 31.484 10.672 1 96.06 200 GLU A O 1
ATOM 1633 N N . MET A 1 201 ? 1.828 32.812 11.875 1 94.31 201 MET A N 1
ATOM 1634 C CA . MET A 1 201 ? 0.817 31.781 12.039 1 94.31 201 MET A CA 1
ATOM 1635 C C . MET A 1 201 ? 0.201 31.406 10.703 1 94.31 201 MET A C 1
ATOM 1637 O O . MET A 1 201 ? 0.027 30.219 10.406 1 94.31 201 MET A O 1
ATOM 1641 N N . GLU A 1 202 ? -0.051 32.375 9.867 1 91.19 202 GLU A N 1
ATOM 1642 C CA . GLU A 1 202 ? -0.618 32.125 8.539 1 91.19 202 GLU A CA 1
ATOM 1643 C C . GLU A 1 202 ? 0.352 31.344 7.664 1 91.19 202 GLU A C 1
ATOM 1645 O O . GLU A 1 202 ? -0.059 30.438 6.926 1 91.19 202 GLU A O 1
ATOM 1650 N N . ARG A 1 203 ? 1.595 31.703 7.754 1 93 203 ARG A N 1
ATOM 1651 C CA . ARG A 1 203 ? 2.615 30.984 6.996 1 93 203 ARG A CA 1
ATOM 1652 C C . ARG A 1 203 ? 2.725 29.531 7.461 1 93 203 ARG A C 1
ATOM 1654 O O . ARG A 1 203 ? 2.898 28.625 6.645 1 93 203 ARG A O 1
ATOM 1661 N N . PHE A 1 204 ? 2.633 29.312 8.734 1 94.75 204 PHE A N 1
ATOM 1662 C CA . PHE A 1 204 ? 2.68 27.984 9.328 1 94.75 204 PHE A CA 1
ATOM 1663 C C . PHE A 1 204 ? 1.543 27.125 8.805 1 94.75 204 PHE A C 1
ATOM 1665 O O . PHE A 1 204 ? 1.744 25.938 8.5 1 94.75 204 PHE A O 1
ATOM 1672 N N . ILE A 1 205 ? 0.459 27.688 8.633 1 90.12 205 ILE A N 1
ATOM 1673 C CA . ILE A 1 205 ? -0.753 26.969 8.242 1 90.12 205 ILE A CA 1
ATOM 1674 C C . ILE A 1 205 ? -0.783 26.812 6.723 1 90.12 205 ILE A C 1
ATOM 1676 O O . ILE A 1 205 ? -1.169 25.75 6.211 1 90.12 205 ILE A O 1
ATOM 1680 N N . GLY A 1 206 ? -0.345 27.75 5.938 1 88.62 206 GLY A N 1
ATOM 1681 C CA . GLY A 1 206 ? -0.539 27.891 4.504 1 88.62 206 GLY A CA 1
ATOM 1682 C C . GLY A 1 206 ? 0.376 27 3.689 1 88.62 206 GLY A C 1
ATOM 1683 O O . GLY A 1 206 ? 0.829 25.953 4.18 1 88.62 206 GLY A O 1
ATOM 1684 N N . ASN A 1 207 ? 0.62 27.359 2.428 1 88.81 207 ASN A N 1
ATOM 1685 C CA . ASN A 1 207 ? 1.321 26.562 1.43 1 88.81 207 ASN A CA 1
ATOM 1686 C C . ASN A 1 207 ? 2.779 26.328 1.818 1 88.81 207 ASN A C 1
ATOM 1688 O O . ASN A 1 207 ? 3.373 25.328 1.447 1 88.81 207 ASN A O 1
ATOM 1692 N N . ASP A 1 208 ? 3.242 27.25 2.584 1 90.62 208 ASP A N 1
ATOM 1693 C CA . ASP A 1 208 ? 4.625 27.109 3.021 1 90.62 208 ASP A CA 1
ATOM 1694 C C . ASP A 1 208 ? 4.723 26.25 4.277 1 90.62 208 ASP A C 1
ATOM 1696 O O . ASP A 1 208 ? 5.824 25.891 4.711 1 90.62 208 ASP A O 1
ATOM 1700 N N . GLY A 1 209 ? 3.58 25.922 4.828 1 93.5 209 GLY A N 1
ATOM 1701 C CA . GLY A 1 209 ? 3.543 25.141 6.062 1 93.5 209 GLY A CA 1
ATOM 1702 C C . GLY A 1 209 ? 2.797 23.828 5.922 1 93.5 209 GLY A C 1
ATOM 1703 O O . GLY A 1 209 ? 3.066 23.047 5.004 1 93.5 209 GLY A O 1
ATOM 1704 N N . VAL A 1 210 ? 1.822 23.609 6.762 1 92 210 VAL A N 1
ATOM 1705 C CA . VAL A 1 210 ? 1.154 22.328 6.922 1 92 210 VAL A CA 1
ATOM 1706 C C . VAL A 1 210 ? 0.366 21.984 5.656 1 92 210 VAL A C 1
ATOM 1708 O O . VAL A 1 210 ? 0.383 20.844 5.191 1 92 210 VAL A O 1
ATOM 1711 N N . SER A 1 211 ? -0.305 22.984 5.07 1 90.56 211 SER A N 1
ATOM 1712 C CA . SER A 1 211 ? -1.071 22.75 3.85 1 90.56 211 SER A CA 1
ATOM 1713 C C . SER A 1 211 ? -0.172 22.266 2.717 1 90.56 211 SER A C 1
ATOM 1715 O O . SER A 1 211 ? -0.53 21.344 1.983 1 90.56 211 SER A O 1
ATOM 1717 N N . GLY A 1 212 ? 0.96 22.875 2.584 1 93.44 212 GLY A N 1
ATOM 1718 C CA . GLY A 1 212 ? 1.923 22.438 1.582 1 93.44 212 GLY A CA 1
ATOM 1719 C C . GLY A 1 212 ? 2.402 21.016 1.786 1 93.44 212 GLY A C 1
ATOM 1720 O O . GLY A 1 212 ? 2.584 20.281 0.82 1 93.44 212 GLY A O 1
ATOM 1721 N N . VAL A 1 213 ? 2.607 20.656 3.012 1 94.81 213 VAL A N 1
ATOM 1722 C CA . VAL A 1 213 ? 3.037 19.297 3.338 1 94.81 213 VAL A CA 1
ATOM 1723 C C . VAL A 1 213 ? 1.99 18.297 2.859 1 94.81 213 VAL A C 1
ATOM 1725 O O . VAL A 1 213 ? 2.322 17.312 2.195 1 94.81 213 VAL A O 1
ATOM 1728 N N . LEU A 1 214 ? 0.726 18.516 3.186 1 93.44 214 LEU A N 1
ATOM 1729 C CA . LEU A 1 214 ? -0.344 17.609 2.787 1 93.44 214 LEU A CA 1
ATOM 1730 C C . LEU A 1 214 ? -0.413 17.484 1.269 1 93.44 214 LEU A C 1
ATOM 1732 O O . LEU A 1 214 ? -0.557 16.375 0.738 1 93.44 214 LEU A O 1
ATOM 1736 N N . GLN A 1 215 ? -0.272 18.594 0.577 1 94.69 215 GLN A N 1
ATOM 1737 C CA . GLN A 1 215 ? -0.315 18.594 -0.882 1 94.69 215 GLN A CA 1
ATOM 1738 C C . GLN A 1 215 ? 0.833 17.781 -1.466 1 94.69 215 GLN A C 1
ATOM 1740 O O . GLN A 1 215 ? 0.633 17 -2.398 1 94.69 215 GLN A O 1
ATOM 1745 N N . LYS A 1 216 ? 1.938 17.953 -0.899 1 96.94 216 LYS A N 1
ATOM 1746 C CA . LYS A 1 216 ? 3.115 17.25 -1.414 1 96.94 216 LYS A CA 1
ATOM 1747 C C . LYS A 1 216 ? 3.053 15.766 -1.101 1 96.94 216 LYS A C 1
ATOM 1749 O O . LYS A 1 216 ? 3.555 14.938 -1.869 1 96.94 216 LYS A O 1
ATOM 1754 N N . VAL A 1 217 ? 2.52 15.398 0.041 1 96.62 217 VAL A N 1
ATOM 1755 C CA . VAL A 1 217 ? 2.301 13.992 0.364 1 96.62 217 VAL A CA 1
ATOM 1756 C C . VAL A 1 217 ? 1.366 13.367 -0.667 1 96.62 217 VAL A C 1
ATOM 1758 O O . VAL A 1 217 ? 1.661 12.297 -1.215 1 96.62 217 VAL A O 1
ATOM 1761 N N . ALA A 1 218 ? 0.261 14.008 -0.943 1 96.56 218 ALA A N 1
ATOM 1762 C CA . ALA A 1 218 ? -0.69 13.516 -1.938 1 96.56 218 ALA A CA 1
ATOM 1763 C C . ALA A 1 218 ? -0.036 13.398 -3.311 1 96.56 218 ALA A C 1
ATOM 1765 O O . ALA A 1 218 ? -0.268 12.43 -4.035 1 96.56 218 ALA A O 1
ATOM 1766 N N . GLU A 1 219 ? 0.729 14.383 -3.625 1 97.38 219 GLU A N 1
ATOM 1767 C CA . GLU A 1 219 ? 1.425 14.383 -4.91 1 97.38 219 GLU A CA 1
ATOM 1768 C C . GLU A 1 219 ? 2.393 13.203 -5.008 1 97.38 219 GLU A C 1
ATOM 1770 O O . GLU A 1 219 ? 2.438 12.516 -6.031 1 97.38 219 GLU A O 1
ATOM 1775 N N . ALA A 1 220 ? 3.178 13 -3.979 1 97.44 220 ALA A N 1
ATOM 1776 C CA . ALA A 1 220 ? 4.113 11.875 -3.955 1 97.44 220 ALA A CA 1
ATOM 1777 C C . ALA A 1 220 ? 3.381 10.547 -4.125 1 97.44 220 ALA A C 1
ATOM 1779 O O . ALA A 1 220 ? 3.812 9.688 -4.898 1 97.44 220 ALA A O 1
ATOM 1780 N N . HIS A 1 221 ? 2.33 10.375 -3.391 1 97.94 221 HIS A N 1
ATOM 1781 C CA . HIS A 1 221 ? 1.533 9.156 -3.473 1 97.94 221 HIS A CA 1
ATOM 1782 C C . HIS A 1 221 ? 0.924 8.992 -4.863 1 97.94 221 HIS A C 1
ATOM 1784 O O . HIS A 1 221 ? 0.909 7.887 -5.41 1 97.94 221 HIS A O 1
ATOM 1790 N N . ARG A 1 222 ? 0.475 10.086 -5.469 1 97.88 222 ARG A N 1
ATOM 1791 C CA . ARG A 1 222 ? -0.085 10.055 -6.816 1 97.88 222 ARG A CA 1
ATOM 1792 C C . ARG A 1 222 ? 0.946 9.57 -7.828 1 97.88 222 ARG A C 1
ATOM 1794 O O . ARG A 1 222 ? 0.654 8.695 -8.648 1 97.88 222 ARG A O 1
ATOM 1801 N N . MET A 1 223 ? 2.062 10.094 -7.766 1 97.69 223 MET A N 1
ATOM 1802 C CA . MET A 1 223 ? 3.119 9.703 -8.695 1 97.69 223 MET A CA 1
ATOM 1803 C C . MET A 1 223 ? 3.436 8.219 -8.578 1 97.69 223 MET A C 1
ATOM 1805 O O . MET A 1 223 ? 3.6 7.531 -9.586 1 97.69 223 MET A O 1
ATOM 1809 N N . PHE A 1 224 ? 3.521 7.758 -7.312 1 97.88 224 PHE A N 1
ATOM 1810 C CA . PHE A 1 224 ? 3.76 6.34 -7.062 1 97.88 224 PHE A CA 1
ATOM 1811 C C . PHE A 1 224 ? 2.664 5.488 -7.691 1 97.88 224 PHE A C 1
ATOM 1813 O O . PHE A 1 224 ? 2.951 4.512 -8.391 1 97.88 224 PHE A O 1
ATOM 1820 N N . THR A 1 225 ? 1.437 5.844 -7.457 1 97.88 225 THR A N 1
ATOM 1821 C CA . THR A 1 225 ? 0.312 5.039 -7.926 1 97.88 225 THR A CA 1
ATOM 1822 C C . THR A 1 225 ? 0.201 5.102 -9.445 1 97.88 225 THR A C 1
ATOM 1824 O O . THR A 1 225 ? -0.131 4.102 -10.086 1 97.88 225 THR A O 1
ATOM 1827 N N . GLU A 1 226 ? 0.502 6.266 -10.062 1 97.19 226 GLU A N 1
ATOM 1828 C CA . GLU A 1 226 ? 0.483 6.391 -11.516 1 97.19 226 GLU A CA 1
ATOM 1829 C C . GLU A 1 226 ? 1.525 5.48 -12.156 1 97.19 226 GLU A C 1
ATOM 1831 O O . GLU A 1 226 ? 1.224 4.754 -13.109 1 97.19 226 GLU A O 1
ATOM 1836 N N . LYS A 1 227 ? 2.697 5.535 -11.688 1 97.25 227 LYS A N 1
ATOM 1837 C CA . LYS A 1 227 ? 3.766 4.688 -12.211 1 97.25 227 LYS A CA 1
ATOM 1838 C C . LYS A 1 227 ? 3.447 3.209 -12 1 97.25 227 LYS A C 1
ATOM 1840 O O . LYS A 1 227 ? 3.729 2.377 -12.867 1 97.25 227 LYS A O 1
ATOM 1845 N N . SER A 1 228 ? 2.922 2.877 -10.805 1 97.19 228 SER A N 1
ATOM 1846 C CA . SER A 1 228 ? 2.553 1.498 -10.5 1 97.19 228 SER A CA 1
ATOM 1847 C C . SER A 1 228 ? 1.509 0.977 -11.477 1 97.19 228 SER A C 1
ATOM 1849 O O . SER A 1 228 ? 1.613 -0.152 -11.961 1 97.19 228 SER A O 1
ATOM 1851 N N . ALA A 1 229 ? 0.517 1.812 -11.789 1 97.06 229 ALA A N 1
ATOM 1852 C CA . ALA A 1 229 ? -0.521 1.429 -12.742 1 97.06 229 ALA A CA 1
ATOM 1853 C C . ALA A 1 229 ? 0.078 1.126 -14.117 1 97.06 229 ALA A C 1
ATOM 1855 O O . ALA A 1 229 ? -0.287 0.137 -14.758 1 97.06 229 ALA A O 1
ATOM 1856 N N . LYS A 1 230 ? 0.958 1.897 -14.539 1 96.94 230 LYS A N 1
ATOM 1857 C CA . LYS A 1 230 ? 1.604 1.704 -15.836 1 96.94 230 LYS A CA 1
ATOM 1858 C C . LYS A 1 230 ? 2.4 0.403 -15.867 1 96.94 230 LYS A C 1
ATOM 1860 O O . LYS A 1 230 ? 2.365 -0.331 -16.859 1 96.94 230 LYS A O 1
ATOM 1865 N N . ALA A 1 231 ? 3.16 0.136 -14.773 1 96.38 231 ALA A N 1
ATOM 1866 C CA . ALA A 1 231 ? 3.934 -1.1 -14.695 1 96.38 231 ALA A CA 1
ATOM 1867 C C . ALA A 1 231 ? 3.025 -2.322 -14.773 1 96.38 231 ALA A C 1
ATOM 1869 O O . ALA A 1 231 ? 3.35 -3.301 -15.453 1 96.38 231 ALA A O 1
ATOM 1870 N N . LEU A 1 232 ? 1.892 -2.232 -14.117 1 97.38 232 LEU A N 1
ATOM 1871 C CA . LEU A 1 232 ? 0.977 -3.365 -14.031 1 97.38 232 LEU A CA 1
ATOM 1872 C C . LEU A 1 232 ? 0.236 -3.57 -15.344 1 97.38 232 LEU A C 1
ATOM 1874 O O . LEU A 1 232 ? -0.259 -4.664 -15.625 1 97.38 232 LEU A O 1
ATOM 1878 N N . GLU A 1 233 ? 0.101 -2.566 -16.172 1 95.06 233 GLU A N 1
ATOM 1879 C CA . GLU A 1 233 ? -0.58 -2.635 -17.469 1 95.06 233 GLU A CA 1
ATOM 1880 C C . GLU A 1 233 ? 0.12 -3.611 -18.406 1 95.06 233 GLU A C 1
ATOM 1882 O O . GLU A 1 233 ? -0.503 -4.152 -19.328 1 95.06 233 GLU A O 1
ATOM 1887 N N . GLU A 1 234 ? 1.347 -3.881 -18.125 1 92.56 234 GLU A N 1
ATOM 1888 C CA . GLU A 1 234 ? 2.152 -4.734 -19 1 92.56 234 GLU A CA 1
ATOM 1889 C C . GLU A 1 234 ? 1.886 -6.211 -18.719 1 92.56 234 GLU A C 1
ATOM 1891 O O . GLU A 1 234 ? 2.281 -7.074 -19.516 1 92.56 234 GLU A O 1
ATOM 1896 N N . VAL A 1 235 ? 1.225 -6.453 -17.562 1 92.5 235 VAL A N 1
ATOM 1897 C CA . VAL A 1 235 ? 0.996 -7.848 -17.188 1 92.5 235 VAL A CA 1
ATOM 1898 C C . VAL A 1 235 ? -0.25 -8.375 -17.906 1 92.5 235 VAL A C 1
ATOM 1900 O O . VAL A 1 235 ? -1.374 -8.133 -17.453 1 92.5 235 VAL A O 1
ATOM 1903 N N . LYS A 1 236 ? -0.145 -8.82 -19.219 1 83.44 236 LYS A N 1
ATOM 1904 C CA . LYS A 1 236 ? -1.207 -9.406 -20.031 1 83.44 236 LYS A CA 1
ATOM 1905 C C . LYS A 1 236 ? -0.81 -10.781 -20.547 1 83.44 236 LYS A C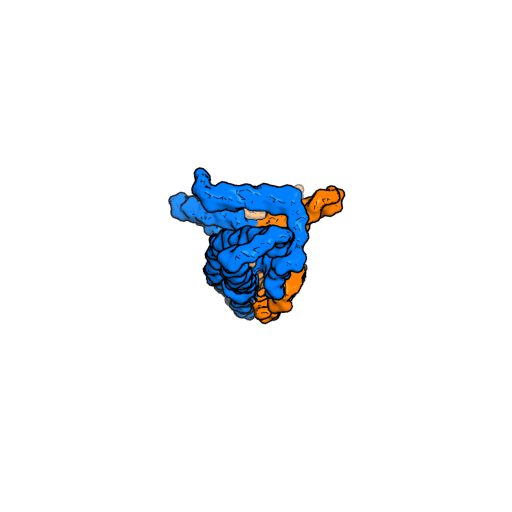 1
ATOM 1907 O O . LYS A 1 236 ? 0.376 -11.062 -20.734 1 83.44 236 LYS A O 1
ATOM 1912 N N . MET B 1 1 ? -7.246 -53.469 2.154 1 59.06 1 MET B N 1
ATOM 1913 C CA . MET B 1 1 ? -6.641 -52.875 0.974 1 59.06 1 MET B CA 1
ATOM 1914 C C . MET B 1 1 ? -7.078 -53.594 -0.296 1 59.06 1 MET B C 1
ATOM 1916 O O . MET B 1 1 ? -6.945 -54.812 -0.399 1 59.06 1 MET B O 1
ATOM 1920 N N . ASP B 1 2 ? -7.812 -52.875 -1.137 1 65.31 2 ASP B N 1
ATOM 1921 C CA . ASP B 1 2 ? -8.375 -53.562 -2.297 1 65.31 2 ASP B CA 1
ATOM 1922 C C . ASP B 1 2 ? -7.27 -54 -3.271 1 65.31 2 ASP B C 1
ATOM 1924 O O . ASP B 1 2 ? -6.145 -53.5 -3.186 1 65.31 2 ASP B O 1
ATOM 1928 N N . LYS B 1 3 ? -7.602 -55.062 -3.941 1 69.25 3 LYS B N 1
ATOM 1929 C CA . LYS B 1 3 ? -6.648 -55.719 -4.848 1 69.25 3 LYS B CA 1
ATOM 1930 C C . LYS B 1 3 ? -5.938 -54.688 -5.711 1 69.25 3 LYS B C 1
ATOM 1932 O O . LYS B 1 3 ? -4.734 -54.781 -5.957 1 69.25 3 LYS B O 1
ATOM 1937 N N . GLU B 1 4 ? -6.707 -53.656 -6.148 1 68.62 4 GLU B N 1
ATOM 1938 C CA . GLU B 1 4 ? -6.137 -52.625 -6.992 1 68.62 4 GLU B CA 1
ATOM 1939 C C . GLU B 1 4 ? -5.113 -51.781 -6.223 1 68.62 4 GLU B C 1
ATOM 1941 O O . GLU B 1 4 ? -4.059 -51.438 -6.758 1 68.62 4 GLU B O 1
ATOM 1946 N N . THR B 1 5 ? -5.398 -51.594 -5.02 1 72.5 5 THR B N 1
ATOM 1947 C CA . THR B 1 5 ? -4.488 -50.844 -4.156 1 72.5 5 THR B CA 1
ATOM 1948 C C . THR B 1 5 ? -3.207 -51.625 -3.908 1 72.5 5 THR B C 1
ATOM 1950 O O . THR B 1 5 ? -2.109 -51.062 -3.914 1 72.5 5 THR B O 1
ATOM 1953 N N . VAL B 1 6 ? -3.324 -52.844 -3.666 1 71.19 6 VAL B N 1
ATOM 1954 C CA . VAL B 1 6 ? -2.168 -53.719 -3.432 1 71.19 6 VAL B CA 1
ATOM 1955 C C . VAL B 1 6 ? -1.287 -53.75 -4.676 1 71.19 6 VAL B C 1
ATOM 1957 O O . VAL B 1 6 ? -0.061 -53.656 -4.582 1 71.19 6 VAL B O 1
ATOM 1960 N N . LYS B 1 7 ? -1.932 -53.844 -5.766 1 74.56 7 LYS B N 1
ATOM 1961 C CA . LYS B 1 7 ? -1.177 -53.875 -7.016 1 74.56 7 LYS B CA 1
ATOM 1962 C C . LYS B 1 7 ? -0.407 -52.562 -7.211 1 74.56 7 LYS B C 1
ATOM 1964 O O . LYS B 1 7 ? 0.732 -52.562 -7.68 1 74.56 7 LYS B O 1
ATOM 1969 N N . ASP B 1 8 ? -1.047 -51.562 -6.852 1 74.88 8 ASP B N 1
ATOM 1970 C CA . ASP B 1 8 ? -0.422 -50.25 -6.98 1 74.88 8 ASP B CA 1
ATOM 1971 C C . ASP B 1 8 ? 0.801 -50.125 -6.074 1 74.88 8 ASP B C 1
ATOM 1973 O O . ASP B 1 8 ? 1.831 -49.594 -6.48 1 74.88 8 ASP B O 1
ATOM 1977 N N . ILE B 1 9 ? 0.637 -50.625 -4.902 1 72.12 9 ILE B N 1
ATOM 1978 C CA . ILE B 1 9 ? 1.75 -50.625 -3.961 1 72.12 9 ILE B CA 1
ATOM 1979 C C . ILE B 1 9 ? 2.895 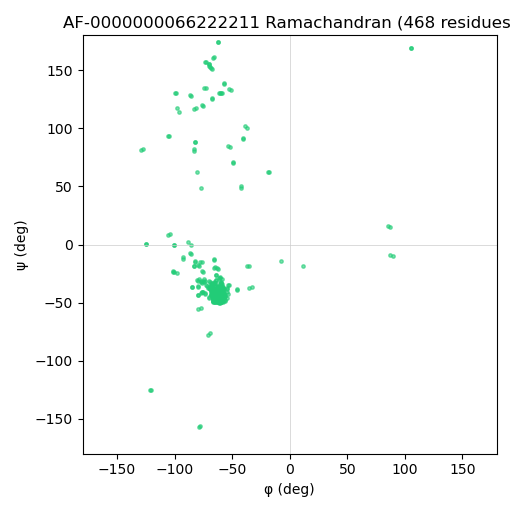-51.469 -4.488 1 72.12 9 ILE B C 1
ATOM 1981 O O . ILE B 1 9 ? 4.055 -51.062 -4.465 1 72.12 9 ILE B O 1
ATOM 1985 N N . GLN B 1 10 ? 2.576 -52.625 -4.891 1 73.12 10 GLN B N 1
ATOM 1986 C CA . GLN B 1 10 ? 3.596 -53.5 -5.438 1 73.12 10 GLN B CA 1
ATOM 1987 C C . GLN B 1 10 ? 4.309 -52.875 -6.621 1 73.12 10 GLN B C 1
ATOM 1989 O O . GLN B 1 10 ? 5.535 -52.938 -6.73 1 73.12 10 GLN B O 1
ATOM 1994 N N . ARG B 1 11 ? 3.506 -52.312 -7.457 1 77.81 11 ARG B N 1
ATOM 1995 C CA . ARG B 1 11 ? 4.062 -51.594 -8.609 1 77.81 11 ARG B CA 1
ATOM 1996 C C . ARG B 1 11 ? 5.016 -50.5 -8.172 1 77.81 11 ARG B C 1
ATOM 1998 O O . ARG B 1 11 ? 6.105 -50.344 -8.734 1 77.81 11 ARG B O 1
ATOM 2005 N N . SER B 1 12 ? 4.57 -49.844 -7.246 1 75.12 12 SER B N 1
ATOM 2006 C CA . SER B 1 12 ? 5.383 -48.75 -6.746 1 75.12 12 SER B CA 1
ATOM 2007 C C . SER B 1 12 ? 6.715 -49.219 -6.199 1 75.12 12 SER B C 1
ATOM 2009 O O . SER B 1 12 ? 7.758 -48.625 -6.43 1 75.12 12 SER B O 1
ATOM 2011 N N . ILE B 1 13 ? 6.676 -50.281 -5.531 1 70.62 13 ILE B N 1
ATOM 2012 C CA . ILE B 1 13 ? 7.883 -50.906 -4.984 1 70.62 13 ILE B CA 1
ATOM 2013 C C . ILE B 1 13 ? 8.766 -51.406 -6.117 1 70.62 13 ILE B C 1
ATOM 2015 O O . ILE B 1 13 ? 9.977 -51.156 -6.121 1 70.62 13 ILE B O 1
ATOM 2019 N N . ALA B 1 14 ? 8.109 -52.031 -7.043 1 73.12 14 ALA B N 1
ATOM 2020 C CA . ALA B 1 14 ? 8.867 -52.562 -8.172 1 73.12 14 ALA B CA 1
ATOM 2021 C C . ALA B 1 14 ? 9.547 -51.438 -8.961 1 73.12 14 ALA B C 1
ATOM 2023 O O . ALA B 1 14 ? 10.695 -51.562 -9.367 1 73.12 14 ALA B O 1
ATOM 2024 N N . MET B 1 15 ? 8.836 -50.438 -9.18 1 75.12 15 MET B N 1
ATOM 2025 C CA . MET B 1 15 ? 9.359 -49.312 -9.945 1 75.12 15 MET B CA 1
ATOM 2026 C C . MET B 1 15 ? 10.555 -48.688 -9.242 1 75.12 15 MET B C 1
ATOM 2028 O O . MET B 1 15 ? 11.5 -48.219 -9.898 1 75.12 15 MET B O 1
ATOM 2032 N N . LYS B 1 16 ? 10.453 -48.625 -7.934 1 69.44 16 LYS B N 1
ATOM 2033 C CA . LYS B 1 16 ? 11.547 -48.062 -7.152 1 69.44 16 LYS B CA 1
ATOM 2034 C C . LYS B 1 16 ? 12.766 -48.969 -7.145 1 69.44 16 LYS B C 1
ATOM 2036 O O . LYS B 1 16 ? 13.906 -48.5 -7.188 1 69.44 16 LYS B O 1
ATOM 2041 N N . LEU B 1 17 ? 12.484 -50.188 -7.094 1 68.62 17 LEU B N 1
ATOM 2042 C CA . LEU B 1 17 ? 13.555 -51.156 -6.973 1 68.62 17 LEU B CA 1
ATOM 2043 C C . LEU B 1 17 ? 14.211 -51.406 -8.328 1 68.62 17 LEU B C 1
ATOM 2045 O O . LEU B 1 17 ? 15.422 -51.625 -8.406 1 68.62 17 LEU B O 1
ATOM 2049 N N . ASN B 1 18 ? 13.367 -51.375 -9.273 1 68.44 18 ASN B N 1
ATOM 2050 C CA . ASN B 1 18 ? 13.883 -51.688 -10.602 1 68.44 18 ASN B CA 1
ATOM 2051 C C . ASN B 1 18 ? 14.023 -50.406 -11.453 1 68.44 18 ASN B C 1
ATOM 2053 O O . ASN B 1 18 ? 13.039 -49.688 -11.672 1 68.44 18 ASN B O 1
ATOM 2057 N N . ARG B 1 19 ? 15.227 -49.812 -11.438 1 73.31 19 ARG B N 1
ATOM 2058 C CA . ARG B 1 19 ? 15.398 -48.688 -12.352 1 73.31 19 ARG B CA 1
ATOM 2059 C C . ARG B 1 19 ? 15.039 -49.094 -13.781 1 73.31 19 ARG B C 1
ATOM 2061 O O . ARG B 1 19 ? 15.852 -49.688 -14.484 1 73.31 19 ARG B O 1
ATOM 2068 N N . VAL B 1 20 ? 13.695 -49 -14.023 1 77.38 20 VAL B N 1
ATOM 2069 C CA . VAL B 1 20 ? 13.25 -49.406 -15.352 1 77.38 20 VAL B CA 1
ATOM 2070 C C . VAL B 1 20 ? 13.602 -48.312 -16.375 1 77.38 20 VAL B C 1
ATOM 2072 O O . VAL B 1 20 ? 13.352 -47.125 -16.156 1 77.38 20 VAL B O 1
ATOM 2075 N N . GLU B 1 21 ? 14.391 -48.688 -17.312 1 83.94 21 GLU B N 1
ATOM 2076 C CA . GLU B 1 21 ? 14.609 -47.844 -18.484 1 83.94 21 GLU B CA 1
ATOM 2077 C C . GLU B 1 21 ? 13.484 -48 -19.5 1 83.94 21 GLU B C 1
ATOM 2079 O O . GLU B 1 21 ? 13.227 -49.094 -19.984 1 83.94 21 GLU B O 1
ATOM 2084 N N . TYR B 1 22 ? 12.789 -46.938 -19.734 1 91.56 22 TYR B N 1
ATOM 2085 C CA . TYR B 1 22 ? 11.664 -46.969 -20.656 1 91.56 22 TYR B CA 1
ATOM 2086 C C . TYR B 1 22 ? 12.133 -46.844 -22.109 1 91.56 22 TYR B C 1
ATOM 2088 O O . TYR B 1 22 ? 12.141 -45.719 -22.656 1 91.56 22 TYR B O 1
ATOM 2096 N N . THR B 1 23 ? 12.422 -47.844 -22.734 1 92.12 23 THR B N 1
ATOM 2097 C CA . THR B 1 23 ? 12.938 -47.844 -24.109 1 92.12 23 THR B CA 1
ATOM 2098 C C . THR B 1 23 ? 11.828 -48.188 -25.094 1 92.12 23 THR B C 1
ATOM 2100 O O . THR B 1 23 ? 11.883 -47.75 -26.25 1 92.12 23 THR B O 1
ATOM 2103 N N . GLU B 1 24 ? 10.75 -48.875 -24.672 1 93.44 24 GLU B N 1
ATOM 2104 C CA . GLU B 1 24 ? 9.711 -49.344 -25.578 1 93.44 24 GLU B CA 1
ATOM 2105 C C . GLU B 1 24 ? 8.477 -48.438 -25.531 1 93.44 24 GLU B C 1
ATOM 2107 O O . GLU B 1 24 ? 7.691 -48.406 -26.469 1 93.44 24 GLU B O 1
ATOM 2112 N N . VAL B 1 25 ? 8.367 -47.75 -24.375 1 95.25 25 VAL B N 1
ATOM 2113 C CA . VAL B 1 25 ? 7.168 -46.938 -24.188 1 95.25 25 VAL B CA 1
ATOM 2114 C C . VAL B 1 25 ? 7.559 -45.5 -23.812 1 95.25 25 VAL B C 1
ATOM 2116 O O . VAL B 1 25 ? 7.492 -45.125 -22.641 1 95.25 25 VAL B O 1
ATOM 2119 N N . PRO B 1 26 ? 7.883 -44.688 -24.703 1 94.25 26 PRO B N 1
ATOM 2120 C CA . PRO B 1 26 ? 8.188 -43.281 -24.422 1 94.25 26 PRO B CA 1
ATOM 2121 C C . PRO B 1 26 ? 6.949 -42.5 -24.031 1 94.25 26 PRO B C 1
ATOM 2123 O O . PRO B 1 26 ? 5.832 -42.844 -24.406 1 94.25 26 PRO B O 1
ATOM 2126 N N . LEU B 1 27 ? 7.223 -41.469 -23.312 1 95.31 27 LEU B N 1
ATOM 2127 C CA . LEU B 1 27 ? 6.141 -40.531 -23.016 1 95.31 27 LEU B CA 1
ATOM 2128 C C . LEU B 1 27 ? 5.727 -39.781 -24.281 1 95.31 27 LEU B C 1
ATOM 2130 O O . LEU B 1 27 ? 6.531 -39.594 -25.188 1 95.31 27 LEU B O 1
ATOM 2134 N N . ILE B 1 28 ? 4.488 -39.375 -24.281 1 94.12 28 ILE B N 1
ATOM 2135 C CA . ILE B 1 28 ? 4.035 -38.562 -25.391 1 94.12 28 ILE B CA 1
ATOM 2136 C C . ILE B 1 28 ? 4.758 -37.219 -25.375 1 94.12 28 ILE B C 1
ATOM 2138 O O . ILE B 1 28 ? 5.27 -36.781 -24.328 1 94.12 28 ILE B O 1
ATOM 2142 N N . GLU B 1 29 ? 4.719 -36.562 -26.531 1 92.44 29 GLU B N 1
ATOM 2143 C CA . GLU B 1 29 ? 5.414 -35.281 -26.688 1 92.44 29 GLU B CA 1
ATOM 2144 C C . GLU B 1 29 ? 4.867 -34.25 -25.734 1 92.44 29 GLU B C 1
ATOM 2146 O O . GLU B 1 29 ? 3.652 -34.094 -25.578 1 92.44 29 GLU B O 1
ATOM 2151 N N . GLY B 1 30 ? 5.777 -33.594 -25.031 1 91.25 30 GLY B N 1
ATOM 2152 C CA . GLY B 1 30 ? 5.41 -32.469 -24.188 1 91.25 30 GLY B CA 1
ATOM 2153 C C . GLY B 1 30 ? 5.039 -32.875 -22.766 1 91.25 30 GLY B C 1
ATOM 2154 O O . GLY B 1 30 ? 4.891 -32.031 -21.891 1 91.25 30 GLY B O 1
ATOM 2155 N N . TYR B 1 31 ? 4.902 -34.219 -22.594 1 95 31 TYR B N 1
ATOM 2156 C CA . TYR B 1 31 ? 4.395 -34.688 -21.312 1 95 31 TYR B CA 1
ATOM 2157 C C . TYR B 1 31 ? 5.383 -34.406 -20.188 1 95 31 TYR B C 1
ATOM 2159 O O . TYR B 1 31 ? 5.008 -33.844 -19.141 1 95 31 TYR B O 1
ATOM 2167 N N . SER B 1 32 ? 6.625 -34.75 -20.375 1 91.88 32 SER B N 1
ATOM 2168 C CA . SER B 1 32 ? 7.641 -34.594 -19.344 1 91.88 32 SER B CA 1
ATOM 2169 C C . SER B 1 32 ? 7.801 -33.125 -18.953 1 91.88 32 SER B C 1
ATOM 2171 O O . SER B 1 32 ? 7.875 -32.781 -17.766 1 91.88 32 SER B O 1
ATOM 2173 N N . GLU B 1 33 ? 7.801 -32.281 -19.922 1 88.44 33 GLU B N 1
ATOM 2174 C CA . GLU B 1 33 ? 7.934 -30.844 -19.672 1 88.44 33 GLU B CA 1
ATOM 2175 C C . GLU B 1 33 ? 6.723 -30.297 -18.922 1 88.44 33 GLU B C 1
ATOM 2177 O O . GLU B 1 33 ? 6.871 -29.531 -17.969 1 88.44 33 GLU B O 1
ATOM 2182 N N . ALA B 1 34 ? 5.57 -30.672 -19.375 1 90.69 34 ALA B N 1
ATOM 2183 C CA . ALA B 1 34 ? 4.34 -30.234 -18.719 1 90.69 34 ALA B CA 1
ATOM 2184 C C . ALA B 1 34 ? 4.285 -30.719 -17.266 1 90.69 34 ALA B C 1
ATOM 2186 O O . ALA B 1 34 ? 3.844 -29.984 -16.391 1 90.69 34 ALA B O 1
ATOM 2187 N N . GLU B 1 35 ? 4.738 -31.922 -17.109 1 93.25 35 GLU B N 1
ATOM 2188 C CA . GLU B 1 35 ? 4.734 -32.5 -15.766 1 93.25 35 GLU B CA 1
ATOM 2189 C C . GLU B 1 35 ? 5.648 -31.719 -14.828 1 93.25 35 GLU B C 1
ATOM 2191 O O . GLU B 1 35 ? 5.262 -31.391 -13.703 1 93.25 35 GLU B O 1
ATOM 2196 N N . ASP B 1 36 ? 6.809 -31.406 -15.258 1 89.44 36 ASP B N 1
ATOM 2197 C CA . ASP B 1 36 ? 7.766 -30.641 -14.453 1 89.44 36 ASP B CA 1
ATOM 2198 C C . ASP B 1 36 ? 7.211 -29.266 -14.094 1 89.44 36 ASP B C 1
ATOM 2200 O O . ASP B 1 36 ? 7.273 -28.844 -12.938 1 89.44 36 ASP B O 1
ATOM 2204 N N . CYS B 1 37 ? 6.645 -28.656 -15.062 1 88.12 37 CYS B N 1
ATOM 2205 C CA . CYS B 1 37 ? 6.059 -27.344 -14.852 1 88.12 37 CYS B CA 1
ATOM 2206 C C . CYS B 1 37 ? 4.887 -27.406 -13.875 1 88.12 37 CYS B C 1
ATOM 2208 O O . CYS B 1 37 ? 4.797 -26.609 -12.945 1 88.12 37 CYS B O 1
ATOM 2210 N N . TYR B 1 38 ? 4.051 -28.391 -14.188 1 92.56 38 TYR B N 1
ATOM 2211 C CA . TYR B 1 38 ? 2.881 -28.578 -13.344 1 92.56 38 TYR B CA 1
ATOM 2212 C C . TYR B 1 38 ? 3.283 -28.781 -11.883 1 92.56 38 TYR B C 1
ATOM 2214 O O . TYR B 1 38 ? 2.74 -28.125 -10.992 1 92.56 38 TYR B O 1
ATOM 2222 N N . LYS B 1 39 ? 4.254 -29.562 -11.594 1 92.06 39 LYS B N 1
ATOM 2223 C CA . LYS B 1 39 ? 4.676 -29.859 -10.227 1 92.06 39 LYS B CA 1
ATOM 2224 C C . LYS B 1 39 ? 5.211 -28.609 -9.531 1 92.06 39 LYS B C 1
ATOM 2226 O O . LYS B 1 39 ? 4.902 -28.359 -8.367 1 92.06 39 LYS B O 1
ATOM 2231 N N . ARG B 1 40 ? 5.91 -27.844 -10.219 1 86.75 40 ARG B N 1
ATOM 2232 C CA . ARG B 1 40 ? 6.484 -26.625 -9.656 1 86.75 40 ARG B CA 1
ATOM 2233 C C . ARG B 1 40 ? 5.395 -25.625 -9.305 1 86.75 40 ARG B C 1
ATOM 2235 O O . ARG B 1 40 ? 5.43 -25.016 -8.234 1 86.75 40 ARG B O 1
ATOM 2242 N N . PHE B 1 41 ? 4.445 -25.547 -10.18 1 88.31 41 PHE B N 1
ATOM 2243 C CA . PHE B 1 41 ? 3.348 -24.609 -9.938 1 88.31 41 PHE B CA 1
ATOM 2244 C C . PHE B 1 41 ? 2.471 -25.094 -8.789 1 88.31 41 PHE B C 1
ATOM 2246 O O . PHE B 1 41 ? 2.08 -24.312 -7.926 1 88.31 41 PHE B O 1
ATOM 2253 N N . ARG B 1 42 ? 2.189 -26.312 -8.891 1 91.88 42 ARG B N 1
ATOM 2254 C CA . ARG B 1 42 ? 1.394 -26.922 -7.824 1 91.88 42 ARG B CA 1
ATOM 2255 C C . ARG B 1 42 ? 2.033 -26.672 -6.461 1 91.88 42 ARG B C 1
ATOM 2257 O O . ARG B 1 42 ? 1.36 -26.266 -5.516 1 91.88 42 ARG B O 1
ATOM 2264 N N . ASP B 1 43 ? 3.34 -26.781 -6.312 1 88.94 43 ASP B N 1
ATOM 2265 C CA . ASP B 1 43 ? 4.062 -26.656 -5.047 1 88.94 43 ASP B CA 1
ATOM 2266 C C . ASP B 1 43 ? 4.191 -25.203 -4.621 1 88.94 43 ASP B C 1
ATOM 2268 O O . ASP B 1 43 ? 4.504 -24.906 -3.463 1 88.94 43 ASP B O 1
ATOM 2272 N N . SER B 1 44 ? 3.936 -24.297 -5.562 1 86.69 44 SER B N 1
ATOM 2273 C CA . SER B 1 44 ? 4.105 -22.875 -5.273 1 86.69 44 SER B CA 1
ATOM 2274 C C . SER B 1 44 ? 2.766 -22.203 -4.977 1 86.69 44 SER B C 1
ATOM 2276 O O . SER B 1 44 ? 2.707 -21 -4.738 1 86.69 44 SER B O 1
ATOM 2278 N N . LEU B 1 45 ? 1.695 -22.906 -5.02 1 91 45 LEU B N 1
ATOM 2279 C CA . LEU B 1 45 ? 0.365 -22.328 -4.859 1 91 45 LEU B CA 1
ATOM 2280 C C . LEU B 1 45 ? 0.245 -21.609 -3.521 1 91 45 LEU B C 1
ATOM 2282 O O . LEU B 1 45 ? -0.375 -20.547 -3.438 1 91 45 LEU B O 1
ATOM 2286 N N . LYS B 1 46 ? 0.845 -22.172 -2.5 1 87.75 46 LYS B N 1
ATOM 2287 C CA . LYS B 1 46 ? 0.782 -21.547 -1.184 1 87.75 46 LYS B CA 1
ATOM 2288 C C . LYS B 1 46 ? 1.497 -20.203 -1.184 1 87.75 46 LYS B C 1
ATOM 2290 O O . LYS B 1 46 ? 0.995 -19.234 -0.62 1 87.75 46 LYS B O 1
ATOM 2295 N N . LYS B 1 47 ? 2.65 -20.172 -1.753 1 84.88 47 LYS B N 1
ATOM 2296 C CA . LYS B 1 47 ? 3.406 -18.922 -1.839 1 84.88 47 LYS B CA 1
ATOM 2297 C C . LYS B 1 47 ? 2.604 -17.844 -2.561 1 84.88 47 LYS B C 1
ATOM 2299 O O . LYS B 1 47 ? 2.621 -16.688 -2.156 1 84.88 47 LYS B O 1
ATOM 2304 N N . ILE B 1 48 ? 1.911 -18.234 -3.645 1 89.56 48 ILE B N 1
ATOM 2305 C CA . ILE B 1 48 ? 1.081 -17.312 -4.402 1 89.56 48 ILE B CA 1
ATOM 2306 C C . ILE B 1 48 ? -0.054 -16.797 -3.521 1 89.56 48 ILE B C 1
ATOM 2308 O O . ILE B 1 48 ? -0.291 -15.586 -3.447 1 89.56 48 ILE B O 1
ATOM 2312 N N . SER B 1 49 ? -0.694 -17.703 -2.865 1 90.5 49 SER B N 1
ATOM 2313 C CA . SER B 1 49 ? -1.795 -17.344 -1.981 1 90.5 49 SER B CA 1
ATOM 2314 C C . SER B 1 49 ? -1.325 -16.391 -0.881 1 90.5 49 SER B C 1
ATOM 2316 O O . SER B 1 49 ? -2 -15.406 -0.571 1 90.5 49 SER B O 1
ATOM 2318 N N . ASP B 1 50 ? -0.193 -16.625 -0.291 1 83.25 50 ASP B N 1
ATOM 2319 C CA . ASP B 1 50 ? 0.361 -15.789 0.767 1 83.25 50 ASP B CA 1
ATOM 2320 C C . ASP B 1 50 ? 0.65 -14.375 0.255 1 83.25 50 ASP B C 1
ATOM 2322 O O . ASP B 1 50 ? 0.375 -13.391 0.943 1 83.25 50 ASP B O 1
ATOM 2326 N N . SER B 1 51 ? 1.188 -14.312 -0.926 1 86.12 51 SER B N 1
ATOM 2327 C CA . SER B 1 51 ? 1.51 -13.016 -1.514 1 86.12 51 SER B CA 1
ATOM 2328 C C . SER B 1 51 ? 0.249 -12.203 -1.784 1 86.12 51 SER B C 1
ATOM 2330 O O . SER B 1 51 ? 0.227 -10.992 -1.563 1 86.12 51 SER B O 1
ATOM 2332 N N . ILE B 1 52 ? -0.749 -12.875 -2.275 1 89.81 52 ILE B N 1
ATOM 2333 C CA . ILE B 1 52 ? -2.021 -12.211 -2.527 1 89.81 52 ILE B CA 1
ATOM 2334 C C . ILE B 1 52 ? -2.619 -11.719 -1.208 1 89.81 52 ILE B C 1
ATOM 2336 O O . ILE B 1 52 ? -3.098 -10.586 -1.117 1 89.81 52 ILE B O 1
ATOM 2340 N N . THR B 1 53 ? -2.539 -12.516 -0.186 1 86.75 53 THR B N 1
ATOM 2341 C CA . THR B 1 53 ? -3.047 -12.156 1.132 1 86.75 53 THR B CA 1
ATOM 2342 C C . THR B 1 53 ? -2.309 -10.938 1.678 1 86.75 53 THR B C 1
ATOM 2344 O O . THR B 1 53 ? -2.922 -10.039 2.268 1 86.75 53 THR B O 1
ATOM 2347 N N . TRP B 1 54 ? -1.066 -10.883 1.496 1 84.25 54 TRP B N 1
ATOM 2348 C CA . TRP B 1 54 ? -0.283 -9.727 1.928 1 84.25 54 TRP B CA 1
ATOM 2349 C C . TRP B 1 54 ? -0.746 -8.461 1.218 1 84.25 54 TRP B C 1
ATOM 2351 O O . TRP B 1 54 ? -0.919 -7.418 1.85 1 84.25 54 TRP B O 1
ATOM 2361 N N . LEU B 1 55 ? -1.009 -8.57 -0.094 1 88.19 55 LEU B N 1
ATOM 2362 C CA . LEU B 1 55 ? -1.519 -7.445 -0.868 1 88.19 55 LEU B CA 1
ATOM 2363 C C . LEU B 1 55 ? -2.867 -6.98 -0.327 1 88.19 55 LEU B C 1
ATOM 2365 O O . LEU B 1 55 ? -3.18 -5.785 -0.369 1 88.19 55 LEU B O 1
ATOM 2369 N N . MET B 1 56 ? -3.58 -7.898 0.24 1 87.81 56 MET B N 1
ATOM 2370 C CA . MET B 1 56 ? -4.934 -7.609 0.7 1 87.81 56 MET B CA 1
ATOM 2371 C C . MET B 1 56 ? -4.914 -6.957 2.078 1 87.81 56 MET B C 1
ATOM 2373 O O . MET B 1 56 ? -5.883 -6.309 2.479 1 87.81 56 MET B O 1
ATOM 2377 N N . THR B 1 57 ? -3.777 -7.082 2.826 1 82.56 57 THR B N 1
ATOM 2378 C CA . THR B 1 57 ? -3.885 -6.754 4.242 1 82.56 57 THR B CA 1
ATOM 2379 C C . THR B 1 57 ? -2.852 -5.699 4.633 1 82.56 57 THR B C 1
ATOM 2381 O O . THR B 1 57 ? -2.84 -5.223 5.77 1 82.56 57 THR B O 1
ATOM 2384 N N . TYR B 1 58 ? -2.07 -5.25 3.736 1 79.19 58 TYR B N 1
ATOM 2385 C CA . TYR B 1 58 ? -0.942 -4.402 4.105 1 79.19 58 TYR B CA 1
ATOM 2386 C C . TYR B 1 58 ? -1.423 -3.092 4.715 1 79.19 58 TYR B C 1
ATOM 2388 O O . TYR B 1 58 ? -0.728 -2.49 5.539 1 79.19 58 TYR B O 1
ATOM 2396 N N . GLU B 1 59 ? -2.592 -2.611 4.297 1 79.31 59 GLU B N 1
ATOM 2397 C CA . GLU B 1 59 ? -3.055 -1.312 4.773 1 79.31 59 GLU B CA 1
ATOM 2398 C C . GLU B 1 59 ? -3.344 -1.346 6.273 1 79.31 59 GLU B C 1
ATOM 2400 O O . GLU B 1 59 ? -3.463 -0.297 6.91 1 79.31 59 GLU B O 1
ATOM 2405 N N . TYR B 1 60 ? -3.377 -2.508 6.77 1 70.12 60 TYR B N 1
ATOM 2406 C CA . TYR B 1 60 ? -3.6 -2.672 8.203 1 70.12 60 TYR B CA 1
ATOM 2407 C C . TYR B 1 60 ? -2.309 -3.053 8.914 1 70.12 60 TYR B C 1
ATOM 2409 O O . TYR B 1 60 ? -2.297 -3.236 10.133 1 70.12 60 TYR B O 1
ATOM 2417 N N . GLY B 1 61 ? -1.2 -3.023 8.219 1 66 61 GLY B N 1
ATOM 2418 C CA . GLY B 1 61 ? 0.057 -3.453 8.812 1 66 61 GLY B CA 1
ATOM 2419 C C . GLY B 1 61 ? 0.305 -4.941 8.672 1 66 61 GLY B C 1
ATOM 2420 O O . GLY B 1 61 ? 1.146 -5.508 9.375 1 66 61 GLY B O 1
ATOM 2421 N N . GLY B 1 62 ? -0.432 -5.578 7.805 1 58.78 62 GLY B N 1
ATOM 2422 C CA . GLY B 1 62 ? -0.278 -7.008 7.574 1 58.78 62 GLY B CA 1
ATOM 2423 C C . GLY B 1 62 ? -1.391 -7.836 8.188 1 58.78 62 GLY B C 1
ATOM 2424 O O . GLY B 1 62 ? -2.295 -7.293 8.828 1 58.78 62 GLY B O 1
ATOM 2425 N N . SER B 1 63 ? -1.444 -9.086 7.84 1 50.25 63 SER B N 1
ATOM 2426 C CA . SER B 1 63 ? -2.506 -9.984 8.281 1 50.25 63 SER B CA 1
ATOM 2427 C C . SER B 1 63 ? -2.623 -10 9.805 1 50.25 63 SER B C 1
ATOM 2429 O O . SER B 1 63 ? -3.729 -10.062 10.344 1 50.25 63 SER B O 1
ATOM 2431 N N . LYS B 1 64 ? -1.445 -9.93 10.383 1 47.28 64 LYS B N 1
ATOM 2432 C CA . LYS B 1 64 ? -1.477 -10 11.844 1 47.28 64 LYS B CA 1
ATOM 2433 C C . LYS B 1 64 ? -2.127 -8.758 12.438 1 47.28 64 LYS B C 1
ATOM 2435 O O . LYS B 1 64 ? -2.916 -8.852 13.383 1 47.28 64 LYS B O 1
ATOM 2440 N N . MET B 1 65 ? -1.793 -7.754 11.781 1 48.59 65 MET B N 1
ATOM 2441 C CA . MET B 1 65 ? -2.334 -6.516 12.336 1 48.59 65 MET B CA 1
ATOM 2442 C C . MET B 1 65 ? -3.793 -6.332 11.93 1 48.59 65 MET B C 1
ATOM 2444 O O . MET B 1 65 ? -4.602 -5.836 12.719 1 48.59 65 MET B O 1
ATOM 2448 N N . LYS B 1 66 ? -4.191 -6.801 10.781 1 48.75 66 LYS B N 1
ATOM 2449 C CA . LYS B 1 66 ? -5.598 -6.75 10.383 1 48.75 66 LYS B CA 1
ATOM 2450 C C . LYS B 1 66 ? -6.465 -7.57 11.344 1 48.75 66 LYS B C 1
ATOM 2452 O O . LYS B 1 66 ? -7.539 -7.125 11.75 1 48.75 66 LYS B O 1
ATOM 2457 N N . SER B 1 67 ? -5.922 -8.742 11.555 1 46.94 67 SER B N 1
ATOM 2458 C CA . SER B 1 67 ? -6.652 -9.57 12.508 1 46.94 67 SER B CA 1
ATOM 2459 C C . SER B 1 67 ? -6.785 -8.875 13.859 1 46.94 67 SER B C 1
ATOM 2461 O O . SER B 1 67 ? -7.844 -8.93 14.484 1 46.94 67 SER B O 1
ATOM 2463 N N . LEU B 1 68 ? -5.691 -8.344 14.164 1 44.44 68 LEU B N 1
ATOM 2464 C CA . LEU B 1 68 ? -5.73 -7.633 15.438 1 44.44 68 LEU B CA 1
ATOM 2465 C C . LEU B 1 68 ? -6.727 -6.48 15.391 1 44.44 68 LEU B C 1
ATOM 2467 O O . LEU B 1 68 ? -7.512 -6.293 16.328 1 44.44 68 LEU B O 1
ATOM 2471 N N . TYR B 1 69 ? -6.719 -5.883 14.367 1 45.62 69 TYR B N 1
ATOM 2472 C CA . TYR B 1 69 ? -7.609 -4.73 14.266 1 45.62 69 TYR B CA 1
ATOM 2473 C C . TYR B 1 69 ? -9.055 -5.18 14.078 1 45.62 69 TYR B C 1
ATOM 2475 O O . TYR B 1 69 ? -9.977 -4.582 14.641 1 45.62 69 TYR B O 1
ATOM 2483 N N . SER B 1 70 ? -9.234 -6.18 13.266 1 45.97 70 SER B N 1
ATOM 2484 C CA . SER B 1 70 ? -10.578 -6.734 13.141 1 45.97 70 SER B CA 1
ATOM 2485 C C . SER B 1 70 ? -11.117 -7.199 14.484 1 45.97 70 SER B C 1
ATOM 2487 O O . SER B 1 70 ? -12.297 -6.996 14.797 1 45.97 70 SER B O 1
ATOM 2489 N N . LYS B 1 71 ? -10.18 -7.844 15.133 1 40.12 71 LYS B N 1
ATOM 2490 C CA . LYS B 1 71 ? -10.609 -8.297 16.453 1 40.12 71 LYS B CA 1
ATOM 2491 C C . LYS B 1 71 ? -10.82 -7.121 17.391 1 40.12 71 LYS B C 1
ATOM 2493 O O . LYS B 1 71 ? -11.742 -7.133 18.219 1 40.12 71 LYS B O 1
ATOM 2498 N N . MET B 1 72 ? -9.977 -6.297 17.234 1 40.81 72 MET B N 1
ATOM 2499 C CA . MET B 1 72 ? -10.117 -5.129 18.094 1 40.81 72 MET B CA 1
ATOM 2500 C C . MET B 1 72 ? -11.352 -4.32 17.734 1 40.81 72 MET B C 1
ATOM 2502 O O . MET B 1 72 ? -12.055 -3.814 18.609 1 40.81 72 MET B O 1
ATOM 2506 N N . THR B 1 73 ? -11.586 -4.211 16.5 1 44.72 73 THR B N 1
ATOM 2507 C CA . THR B 1 73 ? -12.828 -3.562 16.094 1 44.72 73 THR B CA 1
ATOM 2508 C C . THR B 1 73 ? -14.039 -4.324 16.625 1 44.72 73 THR B C 1
ATOM 2510 O O . THR B 1 73 ? -15.023 -3.717 17.047 1 44.72 73 THR B O 1
ATOM 2513 N N . MET B 1 74 ? -13.836 -5.586 16.594 1 41.06 74 MET B N 1
ATOM 2514 C CA . MET B 1 74 ? -14.922 -6.363 17.188 1 41.06 74 MET B CA 1
ATOM 2515 C C . MET B 1 74 ? -15.047 -6.078 18.672 1 41.06 74 MET B C 1
ATOM 2517 O O . MET B 1 74 ? -16.156 -5.965 19.203 1 41.06 74 MET B O 1
ATOM 2521 N N . ILE B 1 75 ? -13.992 -6.094 19.297 1 38.19 75 ILE B N 1
ATOM 2522 C CA . ILE B 1 75 ? -14.039 -5.828 20.734 1 38.19 75 ILE B CA 1
ATOM 2523 C C . ILE B 1 75 ? -14.461 -4.383 20.969 1 38.19 75 ILE B C 1
ATOM 2525 O O . ILE B 1 75 ? -15.258 -4.109 21.875 1 38.19 75 ILE B O 1
ATOM 2529 N N . THR B 1 76 ? -13.898 -3.535 20.281 1 39.31 76 THR B N 1
ATOM 2530 C CA . THR B 1 76 ? -14.25 -2.139 20.5 1 39.31 76 THR B CA 1
ATOM 2531 C C . THR B 1 76 ? -15.703 -1.879 20.125 1 39.31 76 THR B C 1
ATOM 2533 O O . THR B 1 76 ? -16.359 -1.006 20.703 1 39.31 76 THR B O 1
ATOM 2536 N N . SER B 1 77 ? -16.25 -2.539 19.156 1 41.34 77 SER B N 1
ATOM 2537 C CA . SER B 1 77 ? -17.688 -2.41 18.922 1 41.34 77 SER B CA 1
ATOM 2538 C C . SER B 1 77 ? -18.484 -2.816 20.156 1 41.34 77 SER B C 1
ATOM 2540 O O . SER B 1 77 ? -19.578 -2.299 20.391 1 41.34 77 SER B O 1
ATOM 2542 N N . THR B 1 78 ? -18.141 -3.734 20.859 1 37.81 78 THR B N 1
ATOM 2543 C CA . THR B 1 78 ? -18.906 -4.102 22.031 1 37.81 78 THR B CA 1
ATOM 2544 C C . THR B 1 78 ? -18.641 -3.127 23.188 1 37.81 78 THR B C 1
ATOM 2546 O O . THR B 1 78 ? -19.5 -2.918 24.047 1 37.81 78 THR B O 1
ATOM 2549 N N . SER B 1 79 ? -17.484 -2.846 23.656 1 34.84 79 SER B N 1
ATOM 2550 C CA . SER B 1 79 ? -17.281 -1.955 24.797 1 34.84 79 SER B CA 1
ATOM 2551 C C . SER B 1 79 ? -17.219 -0.498 24.359 1 34.84 79 SER B C 1
ATOM 2553 O O . SER B 1 79 ? -16.797 -0.202 23.234 1 34.84 79 SER B O 1
ATOM 2555 N N . ARG B 1 80 ? -18.078 0.507 25 1 37.19 80 ARG B N 1
ATOM 2556 C CA . ARG B 1 80 ? -18.141 1.961 24.891 1 37.19 80 ARG B CA 1
ATOM 2557 C C . ARG B 1 80 ? -16.734 2.545 24.703 1 37.19 80 ARG B C 1
ATOM 2559 O O . ARG B 1 80 ? -16.562 3.762 24.781 1 37.19 80 ARG B O 1
ATOM 2566 N N . ILE B 1 81 ? -15.773 1.871 25 1 35.53 81 ILE B N 1
ATOM 2567 C CA . ILE B 1 81 ? -14.461 2.506 24.969 1 35.53 81 ILE B CA 1
ATOM 2568 C C . ILE B 1 81 ? -14.203 3.082 23.578 1 35.53 81 ILE B C 1
ATOM 2570 O O . ILE B 1 81 ? -14.633 2.512 22.578 1 35.53 81 ILE B O 1
ATOM 2574 N N . GLY B 1 82 ? -13.625 4.316 23.547 1 35.56 82 GLY B N 1
ATOM 2575 C CA . GLY B 1 82 ? -13.406 5.137 22.359 1 35.56 82 GLY B CA 1
ATOM 2576 C C . GLY B 1 82 ? -12.992 4.332 21.141 1 35.56 82 GLY B C 1
ATOM 2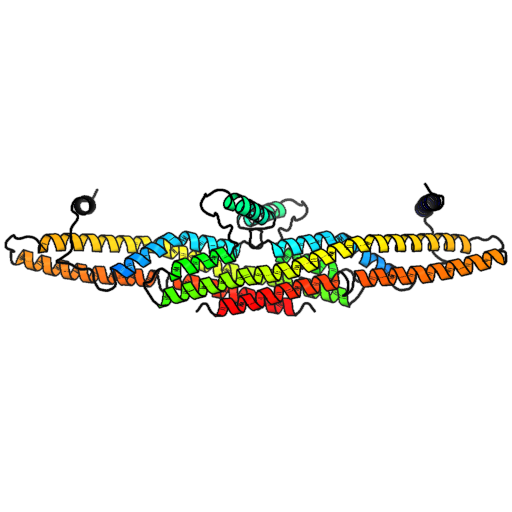577 O O . GLY B 1 82 ? -12.359 3.285 21.266 1 35.56 82 GLY B O 1
ATOM 2578 N N . GLN B 1 83 ? -13.883 4.09 20.266 1 36.34 83 GLN B N 1
ATOM 2579 C CA . GLN B 1 83 ? -13.82 3.453 18.953 1 36.34 83 GLN B CA 1
ATOM 2580 C C . GLN B 1 83 ? -12.391 3.418 18.438 1 36.34 83 GLN B C 1
ATOM 2582 O O . GLN B 1 83 ? -11.828 4.453 18.062 1 36.34 83 GLN B O 1
ATOM 2587 N N . PHE B 1 84 ? -11.555 2.758 19.109 1 38.09 84 PHE B N 1
ATOM 2588 C CA . PHE B 1 84 ? -10.281 2.596 18.438 1 38.09 84 PHE B CA 1
ATOM 2589 C C . PHE B 1 84 ? -10.492 2.271 16.953 1 38.09 84 PHE B C 1
ATOM 2591 O O . PHE B 1 84 ? -10.852 1.145 16.609 1 38.09 84 PHE B O 1
ATOM 2598 N N . LYS B 1 85 ? -11.266 2.992 16.234 1 48.38 85 LYS B N 1
ATOM 2599 C CA . LYS B 1 85 ? -11.453 2.752 14.805 1 48.38 85 LYS B CA 1
ATOM 2600 C C . LYS B 1 85 ? -10.133 2.395 14.133 1 48.38 85 LYS B C 1
ATOM 2602 O O . LYS B 1 85 ? -9.141 3.104 14.289 1 48.38 85 LYS B O 1
ATOM 2607 N N . ASN B 1 86 ? -9.836 1.124 14.055 1 58.28 86 ASN B N 1
ATOM 2608 C CA . ASN B 1 86 ? -8.719 0.567 13.312 1 58.28 86 ASN B CA 1
ATOM 2609 C C . ASN B 1 86 ? -8.664 1.113 11.883 1 58.28 86 ASN B C 1
ATOM 2611 O O . ASN B 1 86 ? -9.203 0.501 10.961 1 58.28 86 ASN B O 1
ATOM 2615 N N . TYR B 1 87 ? -8.359 2.166 11.805 1 69.12 87 TYR B N 1
ATOM 2616 C CA . TYR B 1 87 ? -8.242 2.799 10.492 1 69.12 87 TYR B CA 1
ATOM 2617 C C . TYR B 1 87 ? -7.094 2.199 9.695 1 69.12 87 TYR B C 1
ATOM 2619 O O . TYR B 1 87 ? -6.039 1.891 10.25 1 69.12 87 TYR B O 1
ATOM 2627 N N . ASP B 1 88 ? -7.516 1.764 8.5 1 77 88 ASP B N 1
ATOM 2628 C CA . ASP B 1 88 ? -6.371 1.468 7.645 1 77 88 ASP B CA 1
ATOM 2629 C C . ASP B 1 88 ? -5.547 2.725 7.379 1 77 88 ASP B C 1
ATOM 2631 O O . ASP B 1 88 ? -5.895 3.811 7.844 1 77 88 ASP B O 1
ATOM 2635 N N . ILE B 1 89 ? -4.477 2.521 6.746 1 81 89 ILE B N 1
ATOM 2636 C CA . ILE B 1 89 ? -3.529 3.611 6.535 1 81 89 ILE B CA 1
ATOM 2637 C C . ILE B 1 89 ? -4.203 4.742 5.766 1 81 89 ILE B C 1
ATOM 2639 O O . ILE B 1 89 ? -3.939 5.918 6.02 1 81 89 ILE B O 1
ATOM 2643 N N . TYR B 1 90 ? -5.16 4.41 4.871 1 88.94 90 TYR B N 1
ATOM 2644 C CA . TYR B 1 90 ? -5.809 5.418 4.035 1 88.94 90 TYR B CA 1
ATOM 2645 C C . TYR B 1 90 ? -6.898 6.152 4.809 1 88.94 90 TYR B C 1
ATOM 2647 O O . TYR B 1 90 ? -6.992 7.379 4.746 1 88.94 90 TYR B O 1
ATOM 2655 N N . GLU B 1 91 ? -7.664 5.383 5.547 1 83.19 91 GLU B N 1
ATOM 2656 C CA . GLU B 1 91 ? -8.664 6.016 6.406 1 83.19 91 GLU B CA 1
ATOM 2657 C C . GLU B 1 91 ? -8.008 6.957 7.414 1 83.19 91 GLU B C 1
ATOM 2659 O O . GLU B 1 91 ? -8.5 8.062 7.648 1 83.19 91 GLU B O 1
ATOM 2664 N N . ALA B 1 92 ? -6.926 6.488 7.969 1 79.31 92 ALA B N 1
ATOM 2665 C CA . ALA B 1 92 ? -6.188 7.32 8.914 1 79.31 92 ALA B CA 1
ATOM 2666 C C . ALA B 1 92 ? -5.758 8.633 8.273 1 79.31 92 ALA B C 1
ATOM 2668 O O . ALA B 1 92 ? -5.902 9.703 8.875 1 79.31 92 ALA B O 1
ATOM 2669 N N . ASN B 1 93 ? -5.305 8.602 7.105 1 86.12 93 ASN B N 1
ATOM 2670 C CA . ASN B 1 93 ? -4.926 9.812 6.379 1 86.12 93 ASN B CA 1
ATOM 2671 C C . ASN B 1 93 ? -6.145 10.664 6.043 1 86.12 93 ASN B C 1
ATOM 2673 O O . ASN B 1 93 ? -6.086 11.891 6.121 1 86.12 93 ASN B O 1
ATOM 2677 N N . GLY B 1 94 ? -7.195 9.961 5.652 1 86.81 94 GLY B N 1
ATOM 2678 C CA . GLY B 1 94 ? -8.422 10.695 5.398 1 86.81 94 GLY B CA 1
ATOM 2679 C C . GLY B 1 94 ? -8.906 11.484 6.598 1 86.81 94 GLY B C 1
ATOM 2680 O O . GLY B 1 94 ? -9.367 12.625 6.457 1 86.81 94 GLY B O 1
ATOM 2681 N N . LEU B 1 95 ? -8.727 10.922 7.762 1 83.25 95 LEU B N 1
ATOM 2682 C CA . LEU B 1 95 ? -9.156 11.57 8.992 1 83.25 95 LEU B CA 1
ATOM 2683 C C . LEU B 1 95 ? -8.312 12.805 9.281 1 83.25 95 LEU B C 1
ATOM 2685 O O . LEU B 1 95 ? -8.812 13.797 9.82 1 83.25 95 LEU B O 1
ATOM 2689 N N . ILE B 1 96 ? -7.074 12.742 8.93 1 83.69 96 ILE B N 1
ATOM 2690 C CA . ILE B 1 96 ? -6.211 13.914 9.047 1 83.69 96 ILE B CA 1
ATOM 2691 C C . ILE B 1 96 ? -6.766 15.047 8.195 1 83.69 96 ILE B C 1
ATOM 2693 O O . ILE B 1 96 ? -6.918 16.172 8.672 1 83.69 96 ILE B O 1
ATOM 2697 N N . GLY B 1 97 ? -7.09 14.758 6.945 1 85.69 97 GLY B N 1
ATOM 2698 C CA . GLY B 1 97 ? -7.68 15.766 6.078 1 85.69 97 GLY B CA 1
ATOM 2699 C C . GLY B 1 97 ? -8.977 16.328 6.625 1 85.69 97 GLY B C 1
ATOM 2700 O O . GLY B 1 97 ? -9.211 17.547 6.539 1 85.69 97 GLY B O 1
ATOM 2701 N N . LEU B 1 98 ? -9.773 15.461 7.191 1 85.25 98 LEU B N 1
ATOM 2702 C CA . LEU B 1 98 ? -11.055 15.883 7.746 1 85.25 98 LEU B CA 1
ATOM 2703 C C . LEU B 1 98 ? -10.852 16.859 8.898 1 85.25 98 LEU B C 1
ATOM 2705 O O . LEU B 1 98 ? -11.547 17.875 8.992 1 85.25 98 LEU B O 1
ATOM 2709 N N . GLU B 1 99 ? -9.93 16.547 9.781 1 79.12 99 GLU B N 1
ATOM 2710 C CA . GLU B 1 99 ? -9.625 17.422 10.898 1 79.12 99 GLU B CA 1
ATOM 2711 C C . GLU B 1 99 ? -9.188 18.812 10.406 1 79.12 99 GLU B C 1
ATOM 2713 O O . GLU B 1 99 ? -9.641 19.828 10.938 1 79.12 99 GLU B O 1
ATOM 2718 N N . PHE B 1 100 ? -8.477 18.828 9.359 1 81.75 100 PHE B N 1
ATOM 2719 C CA . PHE B 1 100 ? -7.949 20.078 8.852 1 81.75 100 PHE B CA 1
ATOM 2720 C C . PHE B 1 100 ? -9.023 20.844 8.086 1 81.75 100 PHE B C 1
ATOM 2722 O O . PHE B 1 100 ? -9.016 22.078 8.062 1 81.75 100 PHE B O 1
ATOM 2729 N N . SER B 1 101 ? -9.898 20.172 7.516 1 83.44 101 SER B N 1
ATOM 2730 C CA . SER B 1 101 ? -10.992 20.812 6.797 1 83.44 101 SER B CA 1
ATOM 2731 C C . SER B 1 101 ? -11.906 21.578 7.754 1 83.44 101 SER B C 1
ATOM 2733 O O . SER B 1 101 ? -12.617 22.5 7.34 1 83.44 101 SER B O 1
ATOM 2735 N N . LYS B 1 102 ? -11.875 21.266 9.008 1 78 102 LYS B N 1
ATOM 2736 C CA . LYS B 1 102 ? -12.758 21.875 10 1 78 102 LYS B CA 1
ATOM 2737 C C . LYS B 1 102 ? -12.102 23.078 10.656 1 78 102 LYS B C 1
ATOM 2739 O O . LYS B 1 102 ? -12.758 23.828 11.398 1 78 102 LYS B O 1
ATOM 2744 N N . ILE B 1 103 ? -10.852 23.219 10.438 1 69.81 103 ILE B N 1
ATOM 2745 C CA . ILE B 1 103 ? -10.156 24.312 11.086 1 69.81 103 ILE B CA 1
ATOM 2746 C C . ILE B 1 103 ? -10.461 25.625 10.352 1 69.81 103 ILE B C 1
ATOM 2748 O O . ILE B 1 103 ? -10.414 25.672 9.125 1 69.81 103 ILE B O 1
ATOM 2752 N N . GLY B 1 104 ? -11.758 26.016 10.008 1 57.03 104 GLY B N 1
ATOM 2753 C CA . GLY B 1 104 ? -12.531 27.141 9.516 1 57.03 104 GLY B CA 1
ATOM 2754 C C . GLY B 1 104 ? -11.672 28.281 9.008 1 57.03 104 GLY B C 1
ATOM 2755 O O . GLY B 1 104 ? -12.188 29.344 8.633 1 57.03 104 GLY B O 1
ATOM 2756 N N . VAL B 1 105 ? -10.383 28.375 9.367 1 56.25 105 VAL B N 1
ATOM 2757 C CA . VAL B 1 105 ? -9.898 29.75 9.18 1 56.25 105 VAL B CA 1
ATOM 2758 C C . VAL B 1 105 ? -9.82 30.078 7.695 1 56.25 105 VAL B C 1
ATOM 2760 O O . VAL B 1 105 ? -10.352 31.094 7.246 1 56.25 105 VAL B O 1
ATOM 2763 N N . ALA B 1 106 ? -8.781 29.562 6.992 1 59.97 106 ALA B N 1
ATOM 2764 C CA . ALA B 1 106 ? -8.547 30 5.617 1 59.97 106 ALA B CA 1
ATOM 2765 C C . ALA B 1 106 ? -9.18 29.031 4.621 1 59.97 106 ALA B C 1
ATOM 2767 O O . ALA B 1 106 ? -9.023 27.812 4.742 1 59.97 106 ALA B O 1
ATOM 2768 N N . SER B 1 107 ? -10.18 29.547 3.932 1 62.91 107 SER B N 1
ATOM 2769 C CA . SER B 1 107 ? -10.938 28.859 2.893 1 62.91 107 SER B CA 1
ATOM 2770 C C . SER B 1 107 ? -10.055 27.875 2.133 1 62.91 107 SER B C 1
ATOM 2772 O O . SER B 1 107 ? -10.469 26.734 1.878 1 62.91 107 SER B O 1
ATOM 2774 N N . SER B 1 108 ? -8.797 28.297 1.947 1 69.5 108 SER B N 1
ATOM 2775 C CA . SER B 1 108 ? -7.941 27.469 1.106 1 69.5 108 SER B CA 1
ATOM 2776 C C . SER B 1 108 ? -7.496 26.203 1.844 1 69.5 108 SER B C 1
ATOM 2778 O O . SER B 1 108 ? -7.438 25.125 1.256 1 69.5 108 SER B O 1
ATOM 2780 N N . LEU B 1 109 ? -7.332 26.281 3.145 1 74.75 109 LEU B N 1
ATOM 2781 C CA . LEU B 1 109 ? -6.891 25.141 3.936 1 74.75 109 LEU B CA 1
ATOM 2782 C C . LEU B 1 109 ? -8.023 24.141 4.137 1 74.75 109 LEU B C 1
ATOM 2784 O O . LEU B 1 109 ? -7.812 22.938 4.078 1 74.75 109 LEU B O 1
ATOM 2788 N N . SER B 1 110 ? -9.117 24.781 4.367 1 81.25 110 SER B N 1
ATOM 2789 C CA . SER B 1 110 ? -10.305 23.938 4.496 1 81.25 110 SER B CA 1
ATOM 2790 C C . SER B 1 110 ? -10.539 23.125 3.229 1 81.25 110 SER B C 1
ATOM 2792 O O . SER B 1 110 ? -10.852 21.938 3.299 1 81.25 110 SER B O 1
ATOM 2794 N N . ASP B 1 111 ? -10.188 23.766 2.121 1 86.12 111 ASP B N 1
ATOM 2795 C CA . ASP B 1 111 ? -10.383 23.094 0.841 1 86.12 111 ASP B CA 1
ATOM 2796 C C . ASP B 1 111 ? -9.359 21.984 0.644 1 86.12 111 ASP B C 1
ATOM 2798 O O . ASP B 1 111 ? -9.711 20.875 0.229 1 86.12 111 ASP B O 1
ATOM 2802 N N . THR B 1 112 ? -8.117 22.219 0.99 1 87.25 112 THR B N 1
ATOM 2803 C CA . THR B 1 112 ? -7.074 21.203 0.886 1 87.25 112 THR B CA 1
ATOM 2804 C C . THR B 1 112 ? -7.379 20.031 1.801 1 87.25 112 THR B C 1
ATOM 2806 O O . THR B 1 112 ? -7.242 18.875 1.396 1 87.25 112 THR B O 1
ATOM 2809 N N . GLY B 1 113 ? -7.773 20.406 3.029 1 88.88 113 GLY B N 1
ATOM 2810 C CA . GLY B 1 113 ? -8.133 19.359 3.965 1 88.88 113 GLY B CA 1
ATOM 2811 C C . GLY B 1 113 ? -9.273 18.484 3.471 1 88.88 113 GLY B C 1
ATOM 2812 O O . GLY B 1 113 ? -9.211 17.266 3.574 1 88.88 113 GLY B O 1
ATOM 2813 N N . LYS B 1 114 ? -10.266 19.078 2.898 1 90.31 114 LYS B N 1
ATOM 2814 C CA . LYS B 1 114 ? -11.43 18.359 2.375 1 90.31 114 LYS B CA 1
ATOM 2815 C C . LYS B 1 114 ? -11.039 17.453 1.213 1 90.31 114 LYS B C 1
ATOM 2817 O O . LYS B 1 114 ? -11.43 16.297 1.171 1 90.31 114 LYS B O 1
ATOM 2822 N N . LYS B 1 115 ? -10.328 18.031 0.314 1 93.25 115 LYS B N 1
ATOM 2823 C CA . LYS B 1 115 ? -9.891 17.266 -0.849 1 93.25 115 LYS B CA 1
ATOM 2824 C C . LYS B 1 115 ? -8.977 16.125 -0.437 1 93.25 115 LYS B C 1
ATOM 2826 O O . LYS B 1 115 ? -9.094 15.008 -0.964 1 93.25 115 LYS B O 1
ATOM 2831 N N . TYR B 1 116 ? -8.102 16.406 0.502 1 94.06 116 TYR B N 1
ATOM 2832 C CA . TYR B 1 116 ? -7.207 15.391 1.044 1 94.06 116 TYR B CA 1
ATOM 2833 C C . TYR B 1 116 ? -8 14.273 1.705 1 94.06 116 TYR B C 1
ATOM 2835 O O . TYR B 1 116 ? -7.773 13.094 1.427 1 94.06 116 TYR B O 1
ATOM 2843 N N . SER B 1 117 ? -8.852 14.656 2.504 1 91.75 117 SER B N 1
ATOM 2844 C CA . SER B 1 117 ? -9.703 13.688 3.191 1 91.75 117 SER B CA 1
ATOM 2845 C C . SER B 1 117 ? -10.477 12.836 2.197 1 91.75 117 SER B C 1
ATOM 2847 O O . SER B 1 117 ? -10.461 11.602 2.279 1 91.75 117 SER B O 1
ATOM 2849 N N . LYS B 1 118 ? -11.078 13.477 1.284 1 93.31 118 LYS B N 1
ATOM 2850 C CA . LYS B 1 118 ? -11.883 12.758 0.295 1 93.31 118 LYS B CA 1
ATOM 2851 C C . LYS B 1 118 ? -11.031 11.781 -0.501 1 93.31 118 LYS B C 1
ATOM 2853 O O . LYS B 1 118 ? -11.43 10.633 -0.721 1 93.31 118 LYS B O 1
ATOM 2858 N N . ALA B 1 119 ? -9.914 12.227 -0.941 1 96.31 119 ALA B N 1
ATOM 2859 C CA . ALA B 1 119 ? -9.023 11.383 -1.736 1 96.31 119 ALA B CA 1
ATOM 2860 C C . ALA B 1 119 ? -8.664 10.109 -0.986 1 96.31 119 ALA B C 1
ATOM 2862 O O . ALA B 1 119 ? -8.805 9 -1.521 1 96.31 119 ALA B O 1
ATOM 2863 N N . TYR B 1 120 ? -8.273 10.211 0.236 1 94.38 120 TYR B N 1
ATOM 2864 C CA . TYR B 1 120 ? -7.797 9.055 0.979 1 94.38 120 TYR B CA 1
ATOM 2865 C C . TYR B 1 120 ? -8.961 8.164 1.417 1 94.38 120 TYR B C 1
ATOM 2867 O O . TYR B 1 120 ? -8.82 6.941 1.489 1 94.38 120 TYR B O 1
ATOM 2875 N N . MET B 1 121 ? -10.055 8.758 1.689 1 91.88 121 MET B N 1
ATOM 2876 C CA . MET B 1 121 ? -11.234 7.941 1.966 1 91.88 121 MET B CA 1
ATOM 2877 C C . MET B 1 121 ? -11.641 7.137 0.735 1 91.88 121 MET B C 1
ATOM 2879 O O . MET B 1 121 ? -12.023 5.973 0.849 1 91.88 121 MET B O 1
ATOM 2883 N N . ASP B 1 122 ? -11.578 7.758 -0.384 1 94.25 122 ASP B N 1
ATOM 2884 C CA . ASP B 1 122 ? -11.852 7.051 -1.632 1 94.25 122 ASP B CA 1
ATOM 2885 C C . ASP B 1 122 ? -10.859 5.91 -1.85 1 94.25 122 ASP B C 1
ATOM 2887 O O . ASP B 1 122 ? -11.258 4.809 -2.244 1 94.25 122 ASP B O 1
ATOM 2891 N N . ILE B 1 123 ? -9.625 6.176 -1.63 1 95.44 123 ILE B N 1
ATOM 2892 C CA . ILE B 1 123 ? -8.602 5.145 -1.795 1 95.44 123 ILE B CA 1
ATOM 2893 C C . ILE B 1 123 ? -8.914 3.959 -0.886 1 95.44 123 ILE B C 1
ATOM 2895 O O . ILE B 1 123 ? -8.781 2.803 -1.298 1 95.44 123 ILE B O 1
ATOM 2899 N N . SER B 1 124 ? -9.312 4.234 0.349 1 91.19 124 SER B N 1
ATOM 2900 C CA . SER B 1 124 ? -9.711 3.162 1.26 1 91.19 124 SER B CA 1
ATOM 2901 C C . SER B 1 124 ? -10.844 2.326 0.674 1 91.19 124 SER B C 1
ATOM 2903 O O . SER B 1 124 ? -10.805 1.095 0.729 1 91.19 124 SER B O 1
ATOM 2905 N N . ARG B 1 125 ? -11.773 2.98 0.081 1 92 125 ARG B N 1
ATOM 2906 C CA . ARG B 1 125 ? -12.891 2.279 -0.543 1 92 125 ARG B CA 1
ATOM 2907 C C . ARG B 1 125 ? -12.422 1.452 -1.735 1 92 125 ARG B C 1
ATOM 2909 O O . ARG B 1 125 ? -12.859 0.314 -1.919 1 92 125 ARG B O 1
ATOM 2916 N N . TYR B 1 126 ? -11.602 2.047 -2.58 1 95.31 126 TYR B N 1
ATOM 2917 C CA . TYR B 1 126 ? -11.07 1.338 -3.74 1 95.31 126 TYR B CA 1
ATOM 2918 C C . TYR B 1 126 ? -10.266 0.114 -3.311 1 95.31 126 TYR B C 1
ATOM 2920 O O . TYR B 1 126 ? -10.25 -0.899 -4.012 1 95.31 126 TYR B O 1
ATOM 2928 N N . LYS B 1 127 ? -9.562 0.251 -2.121 1 93.25 127 LYS B N 1
ATOM 2929 C CA . LYS B 1 127 ? -8.82 -0.891 -1.595 1 93.25 127 LYS B CA 1
ATOM 2930 C C . LYS B 1 127 ? -9.758 -2.055 -1.275 1 93.25 127 LYS B C 1
ATOM 2932 O O . LYS B 1 127 ? -9.414 -3.215 -1.515 1 93.25 127 LYS B O 1
ATOM 2937 N N . LEU B 1 128 ? -10.938 -1.792 -0.788 1 91 128 LEU B N 1
ATOM 2938 C CA . LEU B 1 128 ? -11.922 -2.832 -0.527 1 91 128 LEU B CA 1
ATOM 2939 C C . LEU B 1 128 ? -12.328 -3.537 -1.818 1 91 128 LEU B C 1
ATOM 2941 O O . LEU B 1 128 ? -12.492 -4.758 -1.839 1 91 128 LEU B O 1
ATOM 2945 N N . GLU B 1 129 ? -12.516 -2.771 -2.873 1 94.19 129 GLU B N 1
ATOM 2946 C CA . GLU B 1 129 ? -12.836 -3.346 -4.176 1 94.19 129 GLU B CA 1
ATOM 2947 C C . GLU B 1 129 ? -11.719 -4.262 -4.664 1 94.19 129 GLU B C 1
ATOM 2949 O O . GLU B 1 129 ? -11.984 -5.359 -5.16 1 94.19 129 GLU B O 1
ATOM 2954 N N . MET B 1 130 ? -10.492 -3.746 -4.559 1 95.62 130 MET B N 1
ATOM 2955 C CA . MET B 1 130 ? -9.352 -4.582 -4.93 1 95.62 130 MET B CA 1
ATOM 2956 C C . MET B 1 130 ? -9.352 -5.879 -4.133 1 95.62 130 MET B C 1
ATOM 2958 O O . MET B 1 130 ? -9.156 -6.961 -4.695 1 95.62 130 MET B O 1
ATOM 2962 N N . ASN B 1 131 ? -9.602 -5.742 -2.828 1 91.12 131 ASN B N 1
ATOM 2963 C CA . ASN B 1 131 ? -9.578 -6.91 -1.953 1 91.12 131 ASN B CA 1
ATOM 2964 C C . ASN B 1 131 ? -10.641 -7.93 -2.346 1 91.12 131 ASN B C 1
ATOM 2966 O O . ASN B 1 131 ? -10.398 -9.141 -2.293 1 91.12 131 ASN B O 1
ATOM 2970 N N . SER B 1 132 ? -11.75 -7.465 -2.773 1 94.19 132 SER B N 1
ATOM 2971 C CA . SER B 1 132 ? -12.805 -8.367 -3.227 1 94.19 132 SER B CA 1
ATOM 2972 C C . SER B 1 132 ? -12.375 -9.156 -4.457 1 94.19 132 SER B C 1
ATOM 2974 O O . SER B 1 132 ? -12.617 -10.359 -4.543 1 94.19 132 SER B O 1
ATOM 2976 N N . ARG B 1 133 ? -11.781 -8.555 -5.367 1 96.44 133 ARG B N 1
ATOM 2977 C CA . ARG B 1 133 ? -11.281 -9.219 -6.566 1 96.44 133 ARG B CA 1
ATOM 2978 C C . ARG B 1 133 ? -10.172 -10.211 -6.219 1 96.44 133 ARG B C 1
ATOM 2980 O O . ARG B 1 133 ? -10.109 -11.305 -6.785 1 96.44 133 ARG B O 1
ATOM 2987 N N . LEU B 1 134 ? -9.297 -9.812 -5.285 1 95 134 LEU B N 1
ATOM 2988 C CA . LEU B 1 134 ? -8.203 -10.688 -4.871 1 95 134 LEU B CA 1
ATOM 2989 C C . LEU B 1 134 ? -8.734 -11.906 -4.125 1 95 134 LEU B C 1
ATOM 2991 O O . LEU B 1 134 ? -8.172 -13 -4.238 1 95 134 LEU B O 1
ATOM 2995 N N . GLU B 1 135 ? -9.812 -11.711 -3.395 1 94.31 135 GLU B N 1
ATOM 2996 C CA . GLU B 1 135 ? -10.461 -12.828 -2.715 1 94.31 135 GLU B CA 1
ATOM 2997 C C . GLU B 1 135 ? -10.93 -13.883 -3.711 1 94.31 135 GLU B C 1
ATOM 2999 O O . GLU B 1 135 ? -10.844 -15.078 -3.443 1 94.31 135 GLU B O 1
ATOM 3004 N N . GLN B 1 136 ? -11.43 -13.453 -4.824 1 96.38 136 GLN B N 1
ATOM 3005 C CA . GLN B 1 136 ? -11.844 -14.375 -5.875 1 96.38 136 GLN B CA 1
ATOM 3006 C C . GLN B 1 136 ? -10.664 -15.203 -6.383 1 96.38 136 GLN B C 1
ATOM 3008 O O . GLN B 1 136 ? -10.812 -16.391 -6.672 1 96.38 136 GLN B O 1
ATOM 3013 N N . GLN B 1 137 ? -9.539 -14.539 -6.492 1 96.56 137 GLN B N 1
ATOM 3014 C CA . GLN B 1 137 ? -8.359 -15.258 -6.957 1 96.56 137 GLN B CA 1
ATOM 3015 C C . GLN B 1 137 ? -7.867 -16.25 -5.902 1 96.56 137 GLN B C 1
ATOM 3017 O O . GLN B 1 137 ? -7.371 -17.328 -6.242 1 96.56 137 GLN B O 1
ATOM 3022 N N . LEU B 1 138 ? -8.047 -15.945 -4.625 1 93.75 138 LEU B N 1
ATOM 3023 C CA . LEU B 1 138 ? -7.715 -16.891 -3.561 1 93.75 138 LEU B CA 1
ATOM 3024 C C . LEU B 1 138 ? -8.602 -18.125 -3.635 1 93.75 138 LEU B C 1
ATOM 3026 O O . LEU B 1 138 ? -8.125 -19.25 -3.43 1 93.75 138 LEU B O 1
ATOM 3030 N N . LYS B 1 139 ? -9.812 -17.922 -3.945 1 95.19 139 LYS B N 1
ATOM 3031 C CA . LYS B 1 139 ? -10.719 -19.047 -4.133 1 95.19 139 LYS B CA 1
ATOM 3032 C C . LYS B 1 139 ? -10.289 -19.906 -5.312 1 95.19 139 LYS B C 1
ATOM 3034 O O . LYS B 1 139 ? -10.312 -21.141 -5.227 1 95.19 139 LYS B O 1
ATOM 3039 N N . LYS B 1 140 ? -9.93 -19.266 -6.34 1 96.94 140 LYS B N 1
ATOM 3040 C CA . LYS B 1 140 ? -9.453 -20 -7.508 1 96.94 140 LYS B CA 1
ATOM 3041 C C . LYS B 1 140 ? -8.219 -20.828 -7.164 1 96.94 140 LYS B C 1
ATOM 3043 O O . LYS B 1 140 ? -8.078 -21.969 -7.625 1 96.94 140 LYS B O 1
ATOM 3048 N N . ILE B 1 141 ? -7.312 -20.266 -6.406 1 95.62 141 ILE B N 1
ATOM 3049 C CA . ILE B 1 141 ? -6.125 -21 -5.984 1 95.62 141 ILE B CA 1
ATOM 3050 C C . ILE B 1 141 ? -6.531 -22.219 -5.164 1 95.62 141 ILE B C 1
ATOM 3052 O O . ILE B 1 141 ? -5.961 -23.297 -5.324 1 95.62 141 ILE B O 1
ATOM 3056 N N . SER B 1 142 ? -7.508 -22.062 -4.352 1 94.06 142 SER B N 1
ATOM 3057 C CA . SER B 1 142 ? -8.016 -23.172 -3.572 1 94.06 142 SER B CA 1
ATOM 3058 C C . SER B 1 142 ? -8.586 -24.266 -4.473 1 94.06 142 SER B C 1
ATOM 3060 O O . SER B 1 142 ? -8.32 -25.453 -4.266 1 94.06 142 SER B O 1
ATOM 3062 N N . ASP B 1 143 ? -9.305 -23.891 -5.453 1 95.94 143 ASP B N 1
ATOM 3063 C CA . ASP B 1 143 ? -9.844 -24.828 -6.426 1 95.94 143 ASP B CA 1
ATOM 3064 C C . ASP B 1 143 ? -8.727 -25.562 -7.168 1 95.94 143 ASP B C 1
ATOM 3066 O O . ASP B 1 143 ? -8.812 -26.766 -7.395 1 95.94 143 ASP B O 1
ATOM 3070 N N . LEU B 1 144 ? -7.754 -24.781 -7.559 1 96.44 144 LEU B N 1
ATOM 3071 C CA . LEU B 1 144 ? -6.613 -25.375 -8.25 1 96.44 144 LEU B CA 1
ATOM 3072 C C . LEU B 1 144 ? -5.914 -26.406 -7.363 1 96.44 144 LEU B C 1
ATOM 3074 O O . LEU B 1 144 ? -5.469 -27.438 -7.848 1 96.44 144 LEU B O 1
ATOM 3078 N N . ARG B 1 145 ? -5.809 -26.141 -6.098 1 94.5 145 ARG B N 1
ATOM 3079 C CA . ARG B 1 145 ? -5.207 -27.078 -5.156 1 94.5 145 ARG B CA 1
ATOM 3080 C C . ARG B 1 145 ? -6 -28.375 -5.105 1 94.5 145 ARG B C 1
ATOM 3082 O O . ARG B 1 145 ? -5.418 -29.469 -5.16 1 94.5 145 ARG B O 1
ATOM 3089 N N . ASP B 1 146 ? -7.25 -28.266 -5.117 1 93.81 146 ASP B N 1
ATOM 3090 C CA . ASP B 1 146 ? -8.109 -29.438 -5.109 1 93.81 146 ASP B CA 1
ATOM 3091 C C . ASP B 1 146 ? -7.984 -30.219 -6.414 1 93.81 146 ASP B C 1
ATOM 3093 O O . ASP B 1 146 ? -7.891 -31.453 -6.402 1 93.81 146 ASP B O 1
ATOM 3097 N N . HIS B 1 147 ? -7.957 -29.5 -7.449 1 95.81 147 HIS B N 1
ATOM 3098 C CA . HIS B 1 147 ? -7.84 -30.125 -8.758 1 95.81 147 HIS B CA 1
ATOM 3099 C C . HIS B 1 147 ? -6.492 -30.828 -8.922 1 95.81 147 HIS B C 1
ATOM 3101 O O . HIS B 1 147 ? -6.379 -31.797 -9.672 1 95.81 147 HIS B O 1
ATOM 3107 N N . SER B 1 148 ? -5.469 -30.25 -8.281 1 96.12 148 SER B N 1
ATOM 3108 C CA . SER B 1 148 ? -4.141 -30.828 -8.406 1 96.12 148 SER B CA 1
ATOM 3109 C C . SER B 1 148 ? -4.125 -32.281 -7.918 1 96.12 148 SER B C 1
ATOM 3111 O O . SER B 1 148 ? -3.4 -33.125 -8.461 1 96.12 148 SER B O 1
ATOM 3113 N N . ASN B 1 149 ? -4.965 -32.625 -6.992 1 93.75 149 ASN B N 1
ATOM 3114 C CA . ASN B 1 149 ? -5.086 -34 -6.527 1 93.75 149 ASN B CA 1
ATOM 3115 C C . ASN B 1 149 ? -5.555 -34.938 -7.641 1 93.75 149 ASN B C 1
ATOM 3117 O O . ASN B 1 149 ? -5.031 -36.031 -7.801 1 93.75 149 ASN B O 1
ATOM 3121 N N . ALA B 1 150 ? -6.559 -34.5 -8.344 1 94.75 150 ALA B N 1
ATOM 3122 C CA . ALA B 1 150 ? -7.082 -35.281 -9.461 1 94.75 150 ALA B CA 1
ATOM 3123 C C . ALA B 1 150 ? -6.027 -35.469 -10.547 1 94.75 150 ALA B C 1
ATOM 3125 O O . ALA B 1 150 ? -5.895 -36.531 -11.117 1 94.75 150 ALA B O 1
ATOM 3126 N N . ILE B 1 151 ? -5.309 -34.438 -10.836 1 97.25 151 ILE B N 1
ATOM 3127 C CA . ILE B 1 151 ? -4.254 -34.5 -11.836 1 97.25 151 ILE B CA 1
ATOM 3128 C C . ILE B 1 151 ? -3.184 -35.5 -11.398 1 97.25 151 ILE B C 1
ATOM 3130 O O . ILE B 1 151 ? -2.727 -36.312 -12.195 1 97.25 151 ILE B O 1
ATOM 3134 N N . ASP B 1 152 ? -2.832 -35.469 -10.133 1 96.19 152 ASP B N 1
ATOM 3135 C CA . ASP B 1 152 ? -1.811 -36.375 -9.602 1 96.19 152 ASP B CA 1
ATOM 3136 C C . ASP B 1 152 ? -2.258 -37.812 -9.688 1 96.19 152 ASP B C 1
ATOM 3138 O O . ASP B 1 152 ? -1.451 -38.719 -9.977 1 96.19 152 ASP B O 1
ATOM 3142 N N . LYS B 1 153 ? -3.518 -38.062 -9.477 1 94.5 153 LYS B N 1
ATOM 3143 C CA . LYS B 1 153 ? -4.047 -39.406 -9.625 1 94.5 153 LYS B CA 1
ATOM 3144 C C . LYS B 1 153 ? -3.943 -39.906 -11.07 1 94.5 153 LYS B C 1
ATOM 3146 O O . LYS B 1 153 ? -3.578 -41.031 -11.336 1 94.5 153 LYS B O 1
ATOM 3151 N N . LYS B 1 154 ? -4.234 -39 -11.93 1 95.69 154 LYS B N 1
ATOM 3152 C CA . LYS B 1 154 ? -4.152 -39.344 -13.344 1 95.69 154 LYS B CA 1
ATOM 3153 C C . LYS B 1 154 ? -2.707 -39.594 -13.766 1 95.69 154 LYS B C 1
ATOM 3155 O O . LYS B 1 154 ? -2.428 -40.531 -14.523 1 95.69 154 LYS B O 1
ATOM 3160 N N . ARG B 1 155 ? -1.858 -38.781 -13.312 1 96.44 155 ARG B N 1
ATOM 3161 C CA . ARG B 1 155 ? -0.439 -38.969 -13.602 1 96.44 155 ARG B CA 1
ATOM 3162 C C . ARG B 1 155 ? 0.06 -40.312 -13.086 1 96.44 155 ARG B C 1
ATOM 3164 O O . ARG B 1 155 ? 0.835 -41 -13.758 1 96.44 155 ARG B O 1
ATOM 3171 N N . LYS B 1 156 ? -0.369 -40.719 -11.891 1 94 156 LYS B N 1
ATOM 3172 C CA . LYS B 1 156 ? -0.011 -42.031 -11.328 1 94 156 LYS B CA 1
ATOM 3173 C C . LYS B 1 156 ? -0.524 -43.156 -12.211 1 94 156 LYS B C 1
ATOM 3175 O O . LYS B 1 156 ? 0.183 -44.125 -12.438 1 94 156 LYS B O 1
ATOM 3180 N N . LYS B 1 157 ? -1.713 -43 -12.656 1 94 157 LYS B N 1
ATOM 3181 C CA . LYS B 1 157 ? -2.273 -43.969 -13.57 1 94 157 LYS B CA 1
ATOM 3182 C C . LYS B 1 157 ? -1.422 -44.125 -14.828 1 94 157 LYS B C 1
ATOM 3184 O O . LYS B 1 157 ? -1.145 -45.219 -15.273 1 94 157 LYS B O 1
ATOM 3189 N N . VAL B 1 158 ? -0.993 -42.969 -15.352 1 95.69 158 VAL B N 1
ATOM 3190 C CA . VAL B 1 158 ? -0.138 -42.969 -16.531 1 95.69 158 VAL B CA 1
ATOM 3191 C C . VAL B 1 158 ? 1.156 -43.719 -16.234 1 95.69 158 VAL B C 1
ATOM 3193 O O . VAL B 1 158 ? 1.575 -44.594 -17.016 1 95.69 158 VAL B O 1
ATOM 3196 N N . SER B 1 159 ? 1.747 -43.438 -15.141 1 93.06 159 SER B N 1
ATOM 3197 C CA . SER B 1 159 ? 2.996 -44.062 -14.75 1 93.06 159 SER B CA 1
ATOM 3198 C C . SER B 1 159 ? 2.816 -45.594 -14.594 1 93.06 159 SER B C 1
ATOM 3200 O O . SER B 1 159 ? 3.66 -46.375 -15.039 1 93.06 159 SER B O 1
ATOM 3202 N N . ASN B 1 160 ? 1.695 -46 -14.016 1 92.31 160 ASN B N 1
ATOM 3203 C CA . ASN B 1 160 ? 1.418 -47.406 -13.789 1 92.31 160 ASN B CA 1
ATOM 3204 C C . ASN B 1 160 ? 1.221 -48.156 -15.109 1 92.31 160 ASN B C 1
ATOM 3206 O O . ASN B 1 160 ? 1.813 -49.219 -15.32 1 92.31 160 ASN B O 1
ATOM 3210 N N . ILE B 1 161 ? 0.409 -47.594 -15.969 1 94.31 161 ILE B N 1
ATOM 3211 C CA . ILE B 1 161 ? 0.14 -48.219 -17.25 1 94.31 161 ILE B CA 1
ATOM 3212 C C . ILE B 1 161 ? 1.43 -48.312 -18.062 1 94.31 161 ILE B C 1
ATOM 3214 O O . ILE B 1 161 ? 1.702 -49.344 -18.703 1 94.31 161 ILE B O 1
ATOM 3218 N N . ARG B 1 162 ? 2.223 -47.219 -18 1 94.5 162 ARG B N 1
ATOM 3219 C CA . ARG B 1 162 ? 3.48 -47.188 -18.734 1 94.5 162 ARG B CA 1
ATOM 3220 C C . ARG B 1 162 ? 4.414 -48.312 -18.266 1 94.5 162 ARG B C 1
ATOM 3222 O O . ARG B 1 162 ? 5.023 -49 -19.078 1 94.5 162 ARG B O 1
ATOM 3229 N N . TYR B 1 163 ? 4.465 -48.438 -16.969 1 92.62 163 TYR B N 1
ATOM 3230 C CA . TYR B 1 163 ? 5.32 -49.469 -16.375 1 92.62 163 TYR B CA 1
ATOM 3231 C C . TYR B 1 163 ? 4.895 -50.875 -16.828 1 92.62 163 TYR B C 1
ATOM 3233 O O . TYR B 1 163 ? 5.719 -51.656 -17.297 1 92.62 163 TYR B O 1
ATOM 3241 N N . ASP B 1 164 ? 3.594 -51.188 -16.703 1 91.5 164 ASP B N 1
ATOM 3242 C CA . ASP B 1 164 ? 3.076 -52.5 -17.094 1 91.5 164 ASP B CA 1
ATOM 3243 C C . ASP B 1 164 ? 3.309 -52.781 -18.578 1 91.5 164 ASP B C 1
ATOM 3245 O O . ASP B 1 164 ? 3.713 -53.875 -18.953 1 91.5 164 ASP B O 1
ATOM 3249 N N . LEU B 1 165 ? 3.068 -51.75 -19.312 1 94.06 165 LEU B N 1
ATOM 3250 C CA . LEU B 1 165 ? 3.238 -51.906 -20.75 1 94.06 165 LEU B CA 1
ATOM 3251 C C . LEU B 1 165 ? 4.703 -52.125 -21.109 1 94.06 165 LEU B C 1
ATOM 3253 O O . LEU B 1 165 ? 5.02 -52.969 -21.953 1 94.06 165 LEU B O 1
ATOM 3257 N N . GLU B 1 166 ? 5.574 -51.375 -20.484 1 93.62 166 GLU B N 1
ATOM 3258 C CA . GLU B 1 166 ? 7.008 -51.531 -20.703 1 93.62 166 GLU B CA 1
ATOM 3259 C C . GLU B 1 166 ? 7.457 -52.938 -20.359 1 93.62 166 GLU B C 1
ATOM 3261 O O . GLU B 1 166 ? 8.188 -53.562 -21.125 1 93.62 166 GLU B O 1
ATOM 3266 N N . MET B 1 167 ? 6.992 -53.469 -19.234 1 89.31 167 MET B N 1
ATOM 3267 C CA . MET B 1 167 ? 7.359 -54.812 -18.797 1 89.31 167 MET B CA 1
ATOM 3268 C C . MET B 1 167 ? 6.836 -55.875 -19.766 1 89.31 167 MET B C 1
ATOM 3270 O O . MET B 1 167 ? 7.527 -56.844 -20.078 1 89.31 167 MET B O 1
ATOM 3274 N N . GLU B 1 168 ? 5.641 -55.656 -20.266 1 89.75 168 GLU B N 1
ATOM 3275 C CA . GLU B 1 168 ? 5.043 -56.562 -21.219 1 89.75 168 GLU B CA 1
ATOM 3276 C C . GLU B 1 168 ? 5.801 -56.562 -22.547 1 89.75 168 GLU B C 1
ATOM 3278 O O . GLU B 1 168 ? 6.066 -57.625 -23.109 1 89.75 168 GLU B O 1
ATOM 3283 N N . LYS B 1 169 ? 6.23 -55.438 -22.984 1 91.88 169 LYS B N 1
ATOM 3284 C CA . LYS B 1 169 ? 6.906 -55.312 -24.281 1 91.88 169 LYS B CA 1
ATOM 3285 C C . LYS B 1 169 ? 8.336 -55.844 -24.203 1 91.88 169 LYS B C 1
ATOM 3287 O O . LYS B 1 169 ? 8.867 -56.375 -25.188 1 91.88 169 LYS B O 1
ATOM 3292 N N . LYS B 1 170 ? 8.914 -55.719 -23.078 1 89.44 170 LYS B N 1
ATOM 3293 C CA . LYS B 1 170 ? 10.289 -56.188 -22.906 1 89.44 170 LYS B CA 1
ATOM 3294 C C . LYS B 1 170 ? 10.336 -57.719 -22.719 1 89.44 170 LYS B C 1
ATOM 3296 O O . LYS B 1 170 ? 11.398 -58.312 -22.828 1 89.44 170 LYS B O 1
ATOM 3301 N N . SER B 1 171 ? 9.18 -58.219 -22.375 1 87.5 171 SER B N 1
ATOM 3302 C CA . SER B 1 171 ? 9.148 -59.656 -22.156 1 87.5 171 SER B CA 1
ATOM 3303 C C . SER B 1 171 ? 9.57 -60.438 -23.406 1 87.5 171 SER B C 1
ATOM 3305 O O . SER B 1 171 ? 9.156 -60.094 -24.516 1 87.5 171 SER B O 1
ATOM 3307 N N . LYS B 1 172 ? 10.5 -61.406 -23.266 1 88.06 172 LYS B N 1
ATOM 3308 C CA . LYS B 1 172 ? 11.008 -62.219 -24.359 1 88.06 172 LYS B CA 1
ATOM 3309 C C . LYS B 1 172 ? 10.133 -63.469 -24.562 1 88.06 172 LYS B C 1
ATOM 3311 O O . LYS B 1 172 ? 10.375 -64.25 -25.484 1 88.06 172 LYS B O 1
ATOM 3316 N N . GLU B 1 173 ? 9.133 -63.594 -23.828 1 86.06 173 GLU B N 1
ATOM 3317 C CA . GLU B 1 173 ? 8.25 -64.75 -23.938 1 86.06 173 GLU B CA 1
ATOM 3318 C C . GLU B 1 173 ? 7.363 -64.688 -25.172 1 86.06 173 GLU B C 1
ATOM 3320 O O . GLU B 1 173 ? 6.902 -63.562 -25.531 1 86.06 173 GLU B O 1
ATOM 3325 N N . PRO B 1 174 ? 7.211 -65.812 -25.969 1 90.44 174 PRO B N 1
ATOM 3326 C CA . PRO B 1 174 ? 6.277 -65.812 -27.094 1 90.44 174 PRO B CA 1
ATOM 3327 C C . PRO B 1 174 ? 4.879 -65.375 -26.703 1 90.44 174 PRO B C 1
ATOM 3329 O O . PRO B 1 174 ? 4.348 -65.812 -25.672 1 90.44 174 PRO B O 1
ATOM 3332 N N . LYS B 1 175 ? 4.305 -64.5 -27.5 1 87.44 175 LYS B N 1
ATOM 3333 C CA . LYS B 1 175 ? 3.025 -63.875 -27.141 1 87.44 175 LYS B CA 1
ATOM 3334 C C . LYS B 1 175 ? 1.87 -64.562 -27.859 1 87.44 175 LYS B C 1
ATOM 3336 O O . LYS B 1 175 ? 1.952 -64.812 -29.062 1 87.44 175 LYS B O 1
ATOM 3341 N N . THR B 1 176 ? 0.937 -64.875 -27.078 1 91.56 176 THR B N 1
ATOM 3342 C CA . THR B 1 176 ? -0.304 -65.375 -27.641 1 91.56 176 THR B CA 1
ATOM 3343 C C . THR B 1 176 ? -1.102 -64.25 -28.297 1 91.56 176 THR B C 1
ATOM 3345 O O . THR B 1 176 ? -0.856 -63.094 -28.031 1 91.56 176 THR B O 1
ATOM 3348 N N . PRO B 1 177 ? -1.963 -64.688 -29.234 1 91.5 177 PRO B N 1
ATOM 3349 C CA . PRO B 1 177 ? -2.805 -63.688 -29.844 1 91.5 177 PRO B CA 1
ATOM 3350 C C . PRO B 1 177 ? -3.566 -62.844 -28.797 1 91.5 177 PRO B C 1
ATOM 3352 O O . PRO B 1 177 ? -3.746 -61.656 -28.969 1 91.5 177 PRO B O 1
ATOM 3355 N N . SER B 1 178 ? -3.932 -63.469 -27.75 1 90.69 178 SER B N 1
ATOM 3356 C CA . SER B 1 178 ? -4.652 -62.781 -26.688 1 90.69 178 SER B CA 1
ATOM 3357 C C . SER B 1 178 ? -3.754 -61.781 -25.969 1 90.69 178 SER B C 1
ATOM 3359 O O . SER B 1 178 ? -4.195 -60.688 -25.609 1 90.69 178 SER B O 1
ATOM 3361 N N . MET B 1 179 ? -2.545 -62.125 -25.766 1 89.5 179 MET B N 1
ATOM 3362 C CA . MET B 1 179 ? -1.576 -61.25 -25.109 1 89.5 179 MET B CA 1
ATOM 3363 C C . MET B 1 179 ? -1.258 -60.031 -25.984 1 89.5 179 MET B C 1
ATOM 3365 O O . MET B 1 179 ? -1.091 -58.938 -25.484 1 89.5 179 MET B O 1
ATOM 3369 N N . VAL B 1 180 ? -1.214 -60.312 -27.266 1 91.06 180 VAL B N 1
ATOM 3370 C CA . VAL B 1 180 ? -0.944 -59.219 -28.219 1 91.06 180 VAL B CA 1
ATOM 3371 C C . VAL B 1 180 ? -2.107 -58.25 -28.219 1 91.06 180 VAL B C 1
ATOM 3373 O O . VAL B 1 180 ? -1.896 -57.031 -28.219 1 91.06 180 VAL B O 1
ATOM 3376 N N . SER B 1 181 ? -3.305 -58.781 -28.156 1 92.81 181 SER B N 1
ATOM 3377 C CA . SER B 1 181 ? -4.488 -57.906 -28.109 1 92.81 181 SER B CA 1
ATOM 3378 C C . SER B 1 181 ? -4.516 -57.062 -26.844 1 92.81 181 SER B C 1
ATOM 3380 O O . SER B 1 181 ? -4.816 -55.875 -26.891 1 92.81 181 SER B O 1
ATOM 3382 N N . ARG B 1 182 ? -4.18 -57.625 -25.766 1 92.19 182 ARG B N 1
ATOM 3383 C CA . ARG B 1 182 ? -4.129 -56.906 -24.484 1 92.19 182 ARG B CA 1
ATOM 3384 C C . ARG B 1 182 ? -3.074 -55.812 -24.516 1 92.19 182 ARG B C 1
ATOM 3386 O O . ARG B 1 182 ? -3.303 -54.719 -24 1 92.19 182 ARG B O 1
ATOM 3393 N N . GLU B 1 183 ? -1.967 -56.094 -25.016 1 92.88 183 GLU B N 1
ATOM 3394 C CA . GLU B 1 183 ? -0.882 -55.125 -25.141 1 92.88 183 GLU B CA 1
ATOM 3395 C C . GLU B 1 183 ? -1.312 -53.938 -25.969 1 92.88 183 GLU B C 1
ATOM 3397 O O . GLU B 1 183 ? -1.04 -52.781 -25.609 1 92.88 183 GLU B O 1
ATOM 3402 N N . ASN B 1 184 ? -2.014 -54.25 -27.109 1 93.88 184 ASN B N 1
ATOM 3403 C CA . ASN B 1 184 ? -2.52 -53.156 -27.969 1 93.88 184 ASN B CA 1
ATOM 3404 C C . ASN B 1 184 ? -3.535 -52.281 -27.219 1 93.88 184 ASN B C 1
ATOM 3406 O O . ASN B 1 184 ? -3.529 -51.062 -27.359 1 93.88 184 ASN B O 1
ATOM 3410 N N . ASP B 1 185 ? -4.332 -52.938 -26.438 1 94.69 185 ASP B N 1
ATOM 3411 C CA . ASP B 1 185 ? -5.32 -52.219 -25.641 1 94.69 185 ASP B CA 1
ATOM 3412 C C . ASP B 1 185 ? -4.645 -51.344 -24.578 1 94.69 185 ASP B C 1
ATOM 3414 O O . ASP B 1 185 ? -5.055 -50.219 -24.344 1 94.69 185 ASP B O 1
ATOM 3418 N N . MET B 1 186 ? -3.629 -51.844 -23.938 1 95.25 186 MET B N 1
ATOM 3419 C CA . MET B 1 186 ? -2.875 -51.125 -22.922 1 95.25 186 MET B CA 1
ATOM 3420 C C . MET B 1 186 ? -2.182 -49.906 -23.547 1 95.25 186 MET B C 1
ATOM 3422 O O . MET B 1 186 ? -2.127 -48.844 -22.938 1 95.25 186 MET B O 1
ATOM 3426 N N . GLU B 1 187 ? -1.687 -50.125 -24.734 1 95.88 187 GLU B N 1
ATOM 3427 C CA . GLU B 1 187 ? -1.019 -49.031 -25.438 1 95.88 187 GLU B CA 1
ATOM 3428 C C . GLU B 1 187 ? -1.99 -47.875 -25.75 1 95.88 187 GLU B C 1
ATOM 3430 O O . GLU B 1 187 ? -1.66 -46.719 -25.578 1 95.88 187 GLU B O 1
ATOM 3435 N N . ARG B 1 188 ? -3.139 -48.312 -26.219 1 96.44 188 ARG B N 1
ATOM 3436 C CA . ARG B 1 188 ? -4.172 -47.312 -26.516 1 96.44 188 ARG B CA 1
ATOM 3437 C C . ARG B 1 188 ? -4.578 -46.562 -25.25 1 96.44 188 ARG B C 1
ATOM 3439 O O . ARG B 1 188 ? -4.676 -45.344 -25.25 1 96.44 188 ARG B O 1
ATOM 3446 N N . THR B 1 189 ? -4.754 -47.281 -24.219 1 96.38 189 THR B N 1
ATOM 3447 C CA . THR B 1 189 ? -5.145 -46.688 -22.953 1 96.38 189 THR B CA 1
ATOM 3448 C C . THR B 1 189 ? -4.059 -45.75 -22.438 1 96.38 189 THR B C 1
ATOM 3450 O O . THR B 1 189 ? -4.355 -44.656 -21.922 1 96.38 189 THR B O 1
ATOM 3453 N N . PHE B 1 190 ? -2.775 -46.125 -22.547 1 97 190 PHE B N 1
ATOM 3454 C CA . PHE B 1 190 ? -1.641 -45.312 -22.125 1 97 190 PHE B CA 1
ATOM 3455 C C . PHE B 1 190 ? -1.635 -43.969 -22.875 1 97 190 PHE B C 1
ATOM 3457 O O . PHE B 1 190 ? -1.53 -42.906 -22.25 1 97 190 PHE B O 1
ATOM 3464 N N . LYS B 1 191 ? -1.801 -44.062 -24.156 1 96.62 191 LYS B N 1
ATOM 3465 C CA . LYS B 1 191 ? -1.772 -42.875 -24.984 1 96.62 191 LYS B CA 1
ATOM 3466 C C . LYS B 1 191 ? -2.928 -41.938 -24.625 1 96.62 191 LYS B C 1
ATOM 3468 O O . LYS B 1 191 ? -2.732 -40.719 -24.453 1 96.62 191 LYS B O 1
ATOM 3473 N N . GLU B 1 192 ? -4.117 -42.531 -24.453 1 96.69 192 GLU B N 1
ATOM 3474 C CA . GLU B 1 192 ? -5.301 -41.75 -24.156 1 96.69 192 GLU B CA 1
ATOM 3475 C C . GLU B 1 192 ? -5.199 -41.094 -22.781 1 96.69 192 GLU B C 1
ATOM 3477 O O . GLU B 1 192 ? -5.457 -39.906 -22.625 1 96.69 192 GLU B O 1
ATOM 3482 N N . THR B 1 193 ? -4.797 -41.844 -21.781 1 96.94 193 THR B N 1
ATOM 3483 C CA . THR B 1 193 ? -4.668 -41.344 -20.422 1 96.94 193 THR B CA 1
ATOM 3484 C C . THR B 1 193 ? -3.574 -40.281 -20.344 1 96.94 193 THR B C 1
ATOM 3486 O O . THR B 1 193 ? -3.717 -39.281 -19.625 1 96.94 193 THR B O 1
ATOM 3489 N N . SER B 1 194 ? -2.469 -40.531 -21.062 1 97.75 194 SER B N 1
ATOM 3490 C CA . SER B 1 194 ? -1.371 -39.562 -21.094 1 97.75 194 SER B CA 1
ATOM 3491 C C . SER B 1 194 ? -1.817 -38.25 -21.688 1 97.75 194 SER B C 1
ATOM 3493 O O . SER B 1 194 ? -1.471 -37.156 -21.172 1 97.75 194 SER B O 1
ATOM 3495 N N . LYS B 1 195 ? -2.559 -38.344 -22.734 1 97.12 195 LYS B N 1
ATOM 3496 C CA . LYS B 1 195 ? -3.055 -37.125 -23.391 1 97.12 195 LYS B CA 1
ATOM 3497 C C . LYS B 1 195 ? -3.977 -36.344 -22.453 1 97.12 195 LYS B C 1
ATOM 3499 O O . LYS B 1 195 ? -3.9 -35.125 -22.391 1 97.12 195 LYS B O 1
ATOM 3504 N N . GLU B 1 196 ? -4.809 -37.031 -21.781 1 97.06 196 GLU B N 1
ATOM 3505 C CA . GLU B 1 196 ? -5.719 -36.406 -20.828 1 97.06 196 GLU B CA 1
ATOM 3506 C C . GLU B 1 196 ? -4.957 -35.719 -19.703 1 97.06 196 GLU B C 1
ATOM 3508 O O . GLU B 1 196 ? -5.238 -34.594 -19.344 1 97.06 196 GLU B O 1
ATOM 3513 N N . ALA B 1 197 ? -4.016 -36.438 -19.172 1 97.12 197 ALA B N 1
ATOM 3514 C CA . ALA B 1 197 ? -3.201 -35.875 -18.094 1 97.12 197 ALA B CA 1
ATOM 3515 C C . ALA B 1 197 ? -2.441 -34.625 -18.562 1 97.12 197 ALA B C 1
ATOM 3517 O O . ALA B 1 197 ? -2.381 -33.625 -17.859 1 97.12 197 ALA B O 1
ATOM 3518 N N . LEU B 1 198 ? -1.874 -34.719 -19.75 1 96.25 198 LEU B N 1
ATOM 3519 C CA . LEU B 1 198 ? -1.146 -33.594 -20.328 1 96.25 198 LEU B CA 1
ATOM 3520 C C . LEU B 1 198 ? -2.043 -32.375 -20.453 1 96.25 198 LEU B C 1
ATOM 3522 O O . LEU B 1 198 ? -1.661 -31.281 -20.047 1 96.25 198 LEU B O 1
ATOM 3526 N N . LYS B 1 199 ? -3.217 -32.594 -20.922 1 95.5 199 LYS B N 1
ATOM 3527 C CA . LYS B 1 199 ? -4.168 -31.516 -21.109 1 95.5 199 LYS B CA 1
ATOM 3528 C C . LYS B 1 199 ? -4.527 -30.859 -19.781 1 95.5 199 LYS B C 1
ATOM 3530 O O . LYS B 1 199 ? -4.613 -29.641 -19.672 1 95.5 199 LYS B O 1
ATOM 3535 N N . GLU B 1 200 ? -4.738 -31.641 -18.812 1 96.06 200 GLU B N 1
ATOM 3536 C CA . GLU B 1 200 ? -5.105 -31.141 -17.5 1 96.06 200 GLU B CA 1
ATOM 3537 C C . GLU B 1 200 ? -3.955 -30.359 -16.875 1 96.06 200 GLU B C 1
ATOM 3539 O O . GLU B 1 200 ? -4.172 -29.328 -16.234 1 96.06 200 GLU B O 1
ATOM 3544 N N . MET B 1 201 ? -2.762 -30.875 -17.016 1 94.44 201 MET B N 1
ATOM 3545 C CA . MET B 1 201 ? -1.597 -30.156 -16.5 1 94.44 201 MET B CA 1
ATOM 3546 C C . MET B 1 201 ? -1.441 -28.812 -17.219 1 94.44 201 MET B C 1
ATOM 3548 O O . MET B 1 201 ? -1.186 -27.797 -16.562 1 94.44 201 MET B O 1
ATOM 3552 N N . GLU B 1 202 ? -1.668 -28.781 -18.484 1 91.31 202 GLU B N 1
ATOM 3553 C CA . GLU B 1 202 ? -1.569 -27.547 -19.266 1 91.31 202 GLU B CA 1
ATOM 3554 C C . GLU B 1 202 ? -2.641 -26.547 -18.844 1 91.31 202 GLU B C 1
ATOM 3556 O O . GLU B 1 202 ? -2.371 -25.344 -18.75 1 91.31 202 GLU B O 1
ATOM 3561 N N . ARG B 1 203 ? -3.812 -27.062 -18.625 1 93.12 203 ARG B N 1
ATOM 3562 C CA . ARG B 1 203 ? -4.902 -26.203 -18.172 1 93.12 203 ARG B CA 1
ATOM 3563 C C . ARG B 1 203 ? -4.598 -25.609 -16.797 1 93.12 203 ARG B C 1
ATOM 3565 O O . ARG B 1 203 ? -4.898 -24.453 -16.531 1 93.12 203 ARG B O 1
ATOM 3572 N N . PHE B 1 204 ? -4.023 -26.391 -15.945 1 94.75 204 PHE B N 1
ATOM 3573 C CA . PHE B 1 204 ? -3.633 -25.969 -14.602 1 94.75 204 PHE B CA 1
ATOM 3574 C C . PHE B 1 204 ? -2.631 -24.828 -14.664 1 94.75 204 PHE B C 1
ATOM 3576 O O . PHE B 1 204 ? -2.73 -23.859 -13.898 1 94.75 204 PHE B O 1
ATOM 3583 N N . ILE B 1 205 ? -1.794 -24.891 -15.555 1 90.31 205 ILE B N 1
ATOM 3584 C CA . ILE B 1 205 ? -0.701 -23.922 -15.688 1 90.31 205 ILE B CA 1
ATOM 3585 C C . ILE B 1 205 ? -1.186 -22.703 -16.453 1 90.31 205 ILE B C 1
ATOM 3587 O O . ILE B 1 205 ? -0.834 -21.562 -16.109 1 90.31 205 ILE B O 1
ATOM 3591 N N . GLY B 1 206 ? -2.025 -22.828 -17.438 1 88.88 206 GLY B N 1
ATOM 3592 C CA . GLY B 1 206 ? -2.379 -21.812 -18.422 1 88.88 206 GLY B CA 1
ATOM 3593 C C . GLY B 1 206 ? -3.359 -20.781 -17.906 1 88.88 206 GLY B C 1
ATOM 3594 O O . GLY B 1 206 ? -3.428 -20.547 -16.703 1 88.88 206 GLY B O 1
ATOM 3595 N N . ASN B 1 207 ? -4.098 -20.125 -18.812 1 88.94 207 ASN B N 1
ATOM 3596 C CA . ASN B 1 207 ? -4.965 -18.984 -18.547 1 88.94 207 ASN B CA 1
ATOM 3597 C C . ASN B 1 207 ? -6.129 -19.375 -17.625 1 88.94 207 ASN B C 1
ATOM 3599 O O . ASN B 1 207 ? -6.633 -18.531 -16.875 1 88.94 207 ASN B O 1
ATOM 3603 N N . ASP B 1 208 ? -6.426 -20.594 -17.703 1 90.62 208 ASP B N 1
ATOM 3604 C CA . ASP B 1 208 ? -7.52 -21.078 -16.859 1 90.62 208 ASP B CA 1
ATOM 3605 C C . ASP B 1 208 ? -7.02 -21.453 -15.461 1 90.62 208 ASP B C 1
ATOM 3607 O O . ASP B 1 208 ? -7.816 -21.719 -14.562 1 90.62 208 ASP B O 1
ATOM 3611 N N . GLY B 1 209 ? -5.719 -21.438 -15.328 1 93.5 209 GLY B N 1
ATOM 3612 C CA . GLY B 1 209 ? -5.117 -21.844 -14.07 1 93.5 209 GLY B CA 1
ATOM 3613 C C . GLY B 1 209 ? -4.262 -20.766 -13.438 1 93.5 209 GLY B C 1
ATOM 3614 O O . GLY B 1 209 ? -4.707 -19.625 -13.289 1 93.5 209 GLY B O 1
ATOM 3615 N N . VAL B 1 210 ? -3.033 -21.062 -13.141 1 92.06 210 VAL B N 1
ATOM 3616 C CA . VAL B 1 210 ? -2.15 -20.234 -12.328 1 92.06 210 VAL B CA 1
ATOM 3617 C C . VAL B 1 210 ? -1.819 -18.938 -13.086 1 92.06 210 VAL B C 1
ATOM 3619 O O . VAL B 1 210 ? -1.811 -17.859 -12.5 1 92.06 210 VAL B O 1
ATOM 3622 N N . SER B 1 211 ? -1.579 -19.047 -14.383 1 90.69 211 SER B N 1
ATOM 3623 C CA . SER B 1 211 ? -1.271 -17.875 -15.188 1 90.69 211 SER B CA 1
ATOM 3624 C C . SER B 1 211 ? -2.42 -16.875 -15.164 1 90.69 211 SER B C 1
ATOM 3626 O O . SER B 1 211 ? -2.197 -15.664 -15.023 1 90.69 211 SER B O 1
ATOM 3628 N N . GLY B 1 212 ? -3.602 -17.359 -15.281 1 93.5 212 GLY B N 1
ATOM 3629 C CA . GLY B 1 212 ? -4.773 -16.5 -15.203 1 93.5 212 GLY B CA 1
ATOM 3630 C C . GLY B 1 212 ? -4.91 -15.805 -13.859 1 93.5 212 GLY B C 1
ATOM 3631 O O . GLY B 1 212 ? -5.293 -14.633 -13.805 1 93.5 212 GLY B O 1
ATOM 3632 N N . VAL B 1 213 ? -4.602 -16.484 -12.812 1 94.88 213 VAL B N 1
ATOM 3633 C CA . VAL B 1 213 ? -4.656 -15.922 -11.469 1 94.88 213 VAL B CA 1
ATOM 3634 C C . VAL B 1 213 ? -3.697 -14.734 -11.375 1 94.88 213 VAL B C 1
ATOM 3636 O O . VAL B 1 213 ? -4.074 -13.656 -10.906 1 94.88 213 VAL B O 1
ATOM 3639 N N . LEU B 1 214 ? -2.461 -14.906 -11.812 1 93.62 214 LEU B N 1
ATOM 3640 C CA . LEU B 1 214 ? -1.468 -13.836 -11.75 1 93.62 214 LEU B CA 1
ATOM 3641 C C . LEU B 1 214 ? -1.923 -12.625 -12.547 1 93.62 214 LEU B C 1
ATOM 3643 O O . LEU B 1 214 ? -1.793 -11.484 -12.094 1 93.62 214 LEU B O 1
ATOM 3647 N N . GLN B 1 215 ? -2.486 -12.867 -13.711 1 94.88 215 GLN B N 1
ATOM 3648 C CA . GLN B 1 215 ? -2.969 -11.789 -14.562 1 94.88 215 GLN B CA 1
ATOM 3649 C C . GLN B 1 215 ? -4.094 -11.016 -13.883 1 94.88 215 GLN B C 1
ATOM 3651 O O . GLN B 1 215 ? -4.113 -9.781 -13.906 1 94.88 215 GLN B O 1
ATOM 3656 N N . LYS B 1 216 ? -4.93 -11.727 -13.281 1 97.06 216 LYS B N 1
ATOM 3657 C CA . LYS B 1 216 ? -6.078 -11.094 -12.641 1 97.06 216 LYS B CA 1
ATOM 3658 C C . LYS B 1 216 ? -5.664 -10.344 -11.383 1 97.06 216 LYS B C 1
ATOM 3660 O O . LYS B 1 216 ? -6.262 -9.32 -11.039 1 97.06 216 LYS B O 1
ATOM 3665 N N . VAL B 1 217 ? -4.699 -10.852 -10.656 1 96.62 217 VAL B N 1
ATOM 3666 C CA . VAL B 1 217 ? -4.148 -10.141 -9.508 1 96.62 217 VAL B CA 1
ATOM 3667 C C . VAL B 1 217 ? -3.549 -8.812 -9.969 1 96.62 217 VAL B C 1
ATOM 3669 O O . VAL B 1 217 ? -3.838 -7.762 -9.383 1 96.62 217 VAL B O 1
ATOM 3672 N N . ALA B 1 218 ? -2.754 -8.844 -10.992 1 96.62 218 ALA B N 1
ATOM 3673 C CA . ALA B 1 218 ? -2.15 -7.629 -11.539 1 96.62 218 ALA B CA 1
ATOM 3674 C C . ALA B 1 218 ? -3.221 -6.648 -12 1 96.62 218 ALA B C 1
ATOM 3676 O O . ALA B 1 218 ? -3.104 -5.441 -11.781 1 96.62 218 ALA B O 1
ATOM 3677 N N . GLU B 1 219 ? -4.199 -7.188 -12.625 1 97.38 219 GLU B N 1
ATOM 3678 C CA . GLU B 1 219 ? -5.293 -6.355 -13.109 1 97.38 219 GLU B CA 1
ATOM 3679 C C . GLU B 1 219 ? -6.023 -5.676 -11.961 1 97.38 219 GLU B C 1
ATOM 3681 O O . GLU B 1 219 ? -6.32 -4.48 -12.023 1 97.38 219 GLU B O 1
ATOM 3686 N N . ALA B 1 220 ? -6.332 -6.426 -10.945 1 97.5 220 ALA B N 1
ATOM 3687 C CA . ALA B 1 220 ? -6.996 -5.867 -9.773 1 97.5 220 ALA B CA 1
ATOM 3688 C C . ALA B 1 220 ? -6.16 -4.754 -9.148 1 97.5 220 ALA B C 1
ATOM 3690 O O . ALA B 1 220 ? -6.691 -3.695 -8.797 1 97.5 220 ALA B O 1
ATOM 3691 N N . HIS B 1 221 ? -4.91 -5.004 -8.969 1 97.88 221 HIS B N 1
ATOM 3692 C CA . HIS B 1 221 ? -4.004 -4.016 -8.398 1 97.88 221 HIS B CA 1
ATOM 3693 C C . HIS B 1 221 ? -3.908 -2.779 -9.281 1 97.88 221 HIS B C 1
ATOM 3695 O O . HIS B 1 221 ? -3.904 -1.651 -8.789 1 97.88 221 HIS B O 1
ATOM 3701 N N . ARG B 1 222 ? -3.902 -2.979 -10.602 1 97.88 222 ARG B N 1
ATOM 3702 C CA . ARG B 1 222 ? -3.867 -1.872 -11.555 1 97.88 222 ARG B CA 1
ATOM 3703 C C . ARG B 1 222 ? -5.094 -0.98 -11.398 1 97.88 222 ARG B C 1
ATOM 3705 O O . ARG B 1 222 ? -4.973 0.245 -11.328 1 97.88 222 ARG B O 1
ATOM 3712 N N . MET B 1 223 ? -6.18 -1.549 -11.352 1 97.69 223 MET B N 1
ATOM 3713 C CA . MET B 1 223 ? -7.418 -0.788 -11.227 1 97.69 223 MET B CA 1
ATOM 3714 C C . MET B 1 223 ? -7.418 0.042 -9.945 1 97.69 223 MET B C 1
ATOM 3716 O O . MET B 1 223 ? -7.82 1.206 -9.953 1 97.69 223 MET B O 1
ATOM 3720 N N . PHE B 1 224 ? -6.949 -0.591 -8.852 1 97.88 224 PHE B N 1
ATOM 3721 C CA . PHE B 1 224 ? -6.836 0.113 -7.578 1 97.88 224 PHE B CA 1
ATOM 3722 C C . PHE B 1 224 ? -5.914 1.319 -7.707 1 97.88 224 PHE B C 1
ATOM 3724 O O . PHE B 1 224 ? -6.262 2.422 -7.281 1 97.88 224 PHE B O 1
ATOM 3731 N N . THR B 1 225 ? -4.777 1.117 -8.297 1 98 225 THR B N 1
ATOM 3732 C CA . THR B 1 225 ? -3.783 2.18 -8.391 1 98 225 THR B CA 1
ATOM 3733 C C . THR B 1 225 ? -4.254 3.279 -9.336 1 98 225 THR B C 1
ATOM 3735 O O . THR B 1 225 ? -4.023 4.465 -9.086 1 98 225 THR B O 1
ATOM 3738 N N . GLU B 1 226 ? -4.938 2.922 -10.422 1 97.12 226 GLU B N 1
ATOM 3739 C CA . GLU B 1 226 ? -5.469 3.916 -11.352 1 97.12 226 GLU B CA 1
ATOM 3740 C C . GLU B 1 226 ? -6.508 4.805 -10.672 1 97.12 226 GLU B C 1
ATOM 3742 O O . GLU B 1 226 ? -6.457 6.031 -10.797 1 97.12 226 GLU B O 1
ATOM 3747 N N . LYS B 1 227 ? -7.406 4.219 -10.016 1 97.25 227 LYS B N 1
ATOM 3748 C CA . LYS B 1 227 ? -8.43 4.973 -9.305 1 97.25 227 LYS B CA 1
ATOM 3749 C C . LYS B 1 227 ? -7.816 5.84 -8.211 1 97.25 227 LYS B C 1
ATOM 3751 O O . LYS B 1 227 ? -8.25 6.973 -7.992 1 97.25 227 LYS B O 1
ATOM 3756 N N . SER B 1 228 ? -6.852 5.266 -7.473 1 97.12 228 SER B N 1
ATOM 3757 C CA . SER B 1 228 ? -6.168 6.004 -6.414 1 97.12 228 SER B CA 1
ATOM 3758 C C . SER B 1 228 ? -5.477 7.246 -6.969 1 97.12 228 SER B C 1
ATOM 3760 O O . SER B 1 228 ? -5.559 8.32 -6.375 1 97.12 228 SER B O 1
ATOM 3762 N N . ALA B 1 229 ? -4.824 7.098 -8.125 1 97 229 ALA B N 1
ATOM 3763 C CA . ALA B 1 229 ? -4.152 8.227 -8.758 1 97 229 ALA B CA 1
ATOM 3764 C C . ALA B 1 229 ? -5.141 9.336 -9.102 1 97 229 ALA B C 1
ATOM 3766 O O . ALA B 1 229 ? -4.863 10.516 -8.875 1 97 229 ALA B O 1
ATOM 3767 N N . LYS B 1 230 ? -6.238 9 -9.594 1 96.88 230 LYS B N 1
ATOM 3768 C CA . LYS B 1 230 ? -7.266 9.969 -9.953 1 96.88 230 LYS B CA 1
ATOM 3769 C C . LYS B 1 230 ? -7.785 10.711 -8.727 1 96.88 230 LYS B C 1
ATOM 3771 O O . LYS B 1 230 ? -7.988 11.922 -8.766 1 96.88 230 LYS B O 1
ATOM 3776 N N . ALA B 1 231 ? -8.039 9.938 -7.633 1 96.31 231 ALA B N 1
ATOM 3777 C CA . ALA B 1 231 ? -8.508 10.555 -6.395 1 96.31 231 ALA B CA 1
ATOM 3778 C C . ALA B 1 231 ? -7.496 11.562 -5.867 1 96.31 231 ALA B C 1
ATOM 3780 O O . ALA B 1 231 ? -7.871 12.648 -5.41 1 96.31 231 ALA B O 1
ATOM 3781 N N . LEU B 1 232 ? -6.234 11.219 -5.973 1 97.38 232 LEU B N 1
ATOM 3782 C CA . LEU B 1 232 ? -5.172 12.047 -5.414 1 97.38 232 LEU B CA 1
ATOM 3783 C C . LEU B 1 232 ? -4.93 13.273 -6.285 1 97.38 232 LEU B C 1
ATOM 3785 O O . LEU B 1 232 ? -4.379 14.273 -5.816 1 97.38 232 LEU B O 1
ATOM 3789 N N . GLU B 1 233 ? -5.285 13.266 -7.547 1 94.94 233 GLU B N 1
ATOM 3790 C CA . GLU B 1 233 ? -5.109 14.375 -8.484 1 94.94 233 GLU B CA 1
ATOM 3791 C C . GLU B 1 233 ? -5.922 15.594 -8.047 1 94.94 233 GLU B C 1
ATOM 3793 O O . GLU B 1 233 ? -5.582 16.719 -8.398 1 94.94 233 GLU B O 1
ATOM 3798 N N . GLU B 1 234 ? -6.887 15.344 -7.242 1 92.19 234 GLU B N 1
ATOM 3799 C CA . GLU B 1 234 ? -7.793 16.406 -6.82 1 92.19 234 GLU B CA 1
ATOM 3800 C C . GLU B 1 234 ? -7.199 17.219 -5.668 1 92.19 234 GLU B C 1
ATOM 3802 O O . GLU B 1 234 ? -7.695 18.297 -5.336 1 92.19 234 GLU B O 1
ATOM 3807 N N . VAL B 1 235 ? -6.137 16.625 -5.059 1 92.25 235 VAL B N 1
ATOM 3808 C CA . VAL B 1 235 ? -5.559 17.297 -3.898 1 92.25 235 VAL B CA 1
ATOM 3809 C C . VAL B 1 235 ? -4.582 18.375 -4.359 1 92.25 235 VAL B C 1
ATOM 3811 O O . VAL B 1 235 ? -3.428 18.078 -4.672 1 92.25 235 VAL B O 1
ATOM 3814 N N . LYS B 1 236 ? -5.094 19.609 -4.766 1 83.19 236 LYS B N 1
ATOM 3815 C CA . LYS B 1 236 ? -4.316 20.781 -5.176 1 83.19 236 LYS B CA 1
ATOM 3816 C C . LYS B 1 236 ? -4.66 22 -4.32 1 83.19 236 LYS B C 1
ATOM 3818 O O . LYS B 1 236 ? -5.777 22.109 -3.816 1 83.19 236 LYS B O 1
#

Nearest PDB structures (foldseek):
  8a1g-assembly2_B  TM=4.063E-01  e=1.010E-01  Homo sapiens
  8d9p-assembly1_A  TM=3.863E-01  e=2.134E-01  synthetic construct
  6z0c-assembly1_A  TM=3.341E-01  e=2.237E-01  Escherichia coli
  8to0-assembly1_z4  TM=2.069E-01  e=2.318E+00  Mus musculus
  2gww-assembly1_A  TM=1.801E-01  e=7.122E+00  Homo sapiens

Sequence (472 aa):
MDKETVKDIQRSIAMKLNRVEYTEVPLIEGYSEAEDCYKRFRDSLKKISDSITWLMTYEYGGSKMKSLYSKMTMITSTSRIGQFKNYDIYEANGLIGLEFSKIGVASSLSDTGKKYSKAYMDISRYKLEMNSRLEQQLKKISDLRDHSNAIDKKRKKVSNIRYDLEMEKKSKEPKTPSMVSRENDMERTFKETSKEALKEMERFIGNDGVSGVLQKVAEAHRMFTEKSAKALEEVKMDKETVKDIQRSIAMKLNRVEYTEVPLIEGYSEAEDCYKRFRDSLKKISDSITWLMTYEYGGSKMKSLYSKMTMITSTSRIGQFKNYDIYEANGLIGLEFSKIGVASSLSDTGKKYSKAYMDISRYKLEMNSRLEQQLKKISDLRDHSNAIDKKRKKVSNIRYDLEMEKKSKEPKTPSMVSRENDMERTFKETSKEALKEMERFIGNDGVSGVLQKVAEAHRMFTEKSAKALEEVK

Radius of gyration: 35.82 Å; Cα contacts (8 Å, |Δi|>4): 518; chains: 2; bounding box: 45×130×68 Å

Solvent-accessible surface area (backbone atoms only — not comparable to full-atom values): 23825 Å² total; per-residue (Å²): 126,54,72,68,53,49,51,49,50,51,47,53,50,47,53,68,71,39,84,74,78,69,82,86,51,68,76,61,88,65,36,69,50,40,49,56,38,34,53,53,49,64,73,39,46,62,61,53,48,50,47,52,50,44,72,61,21,22,57,42,29,18,61,69,36,32,49,48,32,54,48,40,37,53,50,34,70,69,46,89,54,77,67,60,69,63,54,33,57,35,39,47,44,11,51,53,15,46,59,42,30,64,40,75,59,51,71,67,47,21,47,37,13,41,34,37,12,50,21,24,41,48,38,42,52,40,48,52,53,29,36,54,53,46,49,53,45,47,50,50,50,51,51,48,56,58,48,47,53,58,50,51,52,42,46,50,51,35,53,50,45,45,50,53,48,36,55,58,68,66,48,84,67,87,73,49,76,67,54,50,53,49,50,54,50,49,50,52,49,37,53,53,46,41,52,52,36,42,50,52,35,48,42,46,48,32,68,85,25,54,47,29,42,54,37,48,47,36,46,33,52,22,52,35,24,46,52,38,21,58,37,26,66,62,35,108,126,54,72,70,54,51,50,49,51,52,48,52,51,46,53,69,71,40,83,75,78,69,80,83,52,68,78,62,90,64,37,67,50,40,49,55,37,34,52,56,50,65,73,39,47,62,60,54,47,50,46,53,49,42,72,60,21,23,58,42,29,16,62,69,35,34,50,47,31,53,49,42,37,53,49,32,70,69,46,90,54,77,67,61,69,65,53,33,56,36,40,47,44,11,50,53,14,46,58,41,28,63,43,73,58,50,71,66,47,21,47,37,13,41,33,37,12,49,21,24,41,47,36,42,53,40,47,53,54,29,36,53,54,46,50,53,44,48,51,49,51,52,50,50,56,58,48,48,54,57,48,50,52,41,47,49,50,36,54,50,46,44,50,55,48,35,54,59,68,67,46,84,67,90,73,48,74,65,52,51,52,50,51,53,50,50,51,51,49,36,54,53,47,42,52,50,38,42,51,52,35,47,43,47,48,32,68,84,24,55,46,29,43,55,37,49,48,35,47,34,51,23,52,35,23,46,53,36,21,58,37,28,66,60,34,107

Organism: Encephalitozoon cuniculi (strain GB-M1) (NCBI:txid284813)

pLDDT: mean 83.9, std 16.62, range [34.84, 98.0]

InterPro domains:
  IPR018859 BAR domain-containing family [PF10455] (4-235)
  IPR027267 AH/BAR domain superfamily [G3DSA:1.20.1270.60] (3-236)
  IPR027267 AH/BAR domain superfamily [SSF103657] (13-235)